Protein AF-A0ABD3MQ18-F1 (afdb_monomer)

Organism: NCBI:txid2934178

Sequence (525 aa):
MDSEDLNEHYRSPLLRDEVAPTASHAETKSWSLISSLMNSSLSEFSASSIFDAPSSGARRVGDVEEDPPRDARGRCERIPTMTFIAVFMVVFTVVLFLAAAFMPDTANRAANATAPAPTTPKFPSKPMPLRVYLLAGQSNMEGHASVKTIEYIGDDPETAPLLERIIGPNGKPRDASNVWIAYYTDRDDDRTANGEVFGKLATGYGYRSDPAKDNGMIGPEYAFGLALDRAVSNDIGQQNDRGEGGGGPVLIIKTAWGGKSLDYDFRSPSSGPLPRDKIDAESGGTVANVGHYYRLMIAYAKEVLSDPGRVCPAYDPSVGYEIAGFVWFQGWNDMVDYRYYAGKSGKERDYARYSDMLASFVRDVRTDLGAPDLPFVIGVMGVDGDHANENELLFREAEAAPASLPEFVGNVVAVRTASFWDDRLGAVDKKKAEVADLARRLDDRDPSGPNADGHMTVEDQRRYVADYKSKLISPDEEALLKRGASAPGYHYLGCAKIFAQIGEAFAEAMLQMERAASAQLRKEA

Radius of gyration: 32.34 Å; Cα contacts (8 Å, |Δi|>4): 774; chains: 1; bounding box: 98×96×66 Å

Secondary structure (DSSP, 8-state):
--TTTTTHHHH-TTSS------TTTTTHHHHHHHHHHHSSS------------------------------TT---------SSHHHHHHHHHHHHHHHTT---S-GGG-TTSPPPPPPPP-PPPPPPPEEEEEEEESHHHH--EEGGGGGGGGSSTTTHHHHHHHB-TTSSBPPPSSEEEEEE--SS--TTS--EEEEE--TT-S--SSTTS--SEE-HHHHHHHHHHHHHHHHS-S--TT----PPPEEEEEEE-TT--TTTTS--GGG-PPPGGGS-TTTT--TTTTTHHHHHHHHHHHHHTT-GGGT-TT--TTT-EEEEEEEEE--HHHHH-TTT-B-TTSSSB--HHHHHHHHHHHHHHHHHTT-TT--EEEEE--TTGGG--HHHHHHHHHHHGGGGSTTTBTTEEEEEGGGG--HHHHHHHHHHHHHHHHHHHHHTT-TTSTTTTS---HHHHHHHHHHHHHHHS-HHHHHHHHHH-SS-GGGGGG-HHHHHHHHHHHHHHHHHHHHHHHHHHHHH-

Solvent-accessible surface area (backbone atoms only — not comparable to full-atom values): 30352 Å² total; per-residue (Å²): 124,54,64,71,57,75,42,52,60,77,62,43,80,60,75,56,79,82,74,73,80,66,87,69,81,70,57,73,73,53,57,62,61,56,56,67,66,69,75,78,80,84,88,86,85,83,86,84,87,87,84,90,84,86,88,84,88,80,89,85,83,87,89,87,87,89,81,86,89,82,72,99,74,87,78,88,84,88,81,87,95,84,78,73,70,72,63,57,59,58,56,56,55,53,56,62,62,62,67,72,76,77,74,82,94,69,81,90,79,62,94,82,66,85,75,79,74,81,76,73,78,80,74,75,75,80,81,54,41,30,38,31,34,40,40,33,36,8,44,67,38,19,8,49,12,30,62,80,10,45,68,43,18,51,80,36,84,87,38,29,74,53,33,63,73,41,41,35,100,84,80,40,80,45,64,41,88,48,26,21,29,37,35,41,46,49,87,82,72,53,78,86,76,50,24,60,47,65,33,69,35,41,82,37,76,16,42,50,97,45,54,92,47,73,69,46,11,30,19,26,64,46,31,18,44,45,43,44,31,53,42,33,45,48,73,41,56,67,70,54,105,77,73,73,69,60,40,48,38,34,36,36,44,35,36,25,37,73,64,47,29,58,87,42,29,42,27,33,81,79,50,54,87,76,61,74,93,70,52,52,55,89,69,71,42,50,84,82,50,52,18,42,54,37,50,48,45,55,49,51,53,54,55,45,70,71,48,46,47,83,47,31,81,80,52,50,82,92,62,35,67,43,75,63,30,39,37,40,22,44,53,68,52,55,68,68,38,67,86,82,28,53,21,99,80,70,75,49,75,41,42,66,66,55,20,58,35,51,46,27,33,55,54,42,53,20,59,76,71,73,35,85,81,48,33,33,37,36,44,22,61,22,60,62,29,93,73,48,50,72,65,54,52,53,38,33,50,24,58,34,49,42,32,71,37,86,95,24,59,81,43,28,46,54,47,72,37,25,89,42,48,55,64,74,58,50,56,52,47,53,53,50,49,53,46,29,50,50,42,42,36,47,76,73,30,33,85,89,41,99,22,45,84,65,77,63,47,74,66,53,49,30,52,50,45,51,54,52,40,63,74,75,49,49,74,69,55,53,51,47,40,70,40,37,40,64,44,59,56,94,45,56,25,2,18,31,46,34,31,34,51,46,8,35,53,55,33,51,54,50,52,50,41,54,52,49,53,55,57,48,56,69,74,79,111

pLDDT: mean 78.49, std 25.06, range [24.89, 98.94]

Foldseek 3Di:
DFPVVVCLLVPFPLNDDPPPDDPPVPPVVPVVVVVVVVVPPPDDDDDDDDDDDDDDYDDDDDDDDDDDDDDPDDDDDDDDDDPPPVVVVVVVVVVVVVVVPDDDPDPPPPPPDDDPDDPDDPPDDDAAAAAEEEEEEELLRLFLAAQLQLVVLCVDPVSVVVSVLQQDPVRGGDWFDQEKEWAAEDAVPPVVLVLIDIETQTFQSHHDPRSVDRPRGDFLQNLLVSLVSVCLQCVVVPPDVPPDRGGHHYYYYYYYYHRDDLQFQQFFVVLDQDDPQLAPCVVVGDSVRGNVSVVVSLVSVVVCLVPVCVRRVSGDVVNYHDHLAYEYEYFDNVLPDLSPFQDPVSPDGHLLSVLVRVLVSLCRSCVSVVNRLHAYEQEQDQQPQPNDDPSSVNRSCSSQVSCVDPSNPLRYHYDDLNNQADVLLVVVLVVVSVLSVLSVCLVVLPCPHPCVVVPQDSVSSSVVSVVSSPVSADPVSVVVLVNAADDHRSSSRSGPSSRSVSSSSRNVSSVSSVVVVVVVVVVVD

Mean predicted aligned error: 14.04 Å

Structure (mmCIF, N/CA/C/O backbone):
data_AF-A0ABD3MQ18-F1
#
_entry.id   AF-A0ABD3MQ18-F1
#
loop_
_atom_site.group_PDB
_atom_site.id
_atom_site.type_symbol
_atom_site.label_atom_id
_atom_site.label_alt_id
_atom_site.label_comp_id
_atom_site.label_asym_id
_atom_site.label_entity_id
_atom_site.label_seq_id
_atom_site.pdbx_PDB_ins_code
_atom_site.Cartn_x
_atom_site.Cartn_y
_atom_site.Cartn_z
_atom_site.occupancy
_atom_site.B_iso_or_equiv
_atom_site.auth_seq_id
_atom_site.auth_comp_id
_atom_site.auth_asym_id
_atom_site.auth_atom_id
_atom_site.pdbx_PDB_model_num
ATOM 1 N N . MET A 1 1 ? 19.907 -9.479 -2.491 1.00 28.98 1 MET A N 1
ATOM 2 C CA . MET A 1 1 ? 19.159 -8.841 -3.586 1.00 28.98 1 MET A CA 1
ATOM 3 C C . MET A 1 1 ? 18.128 -7.903 -2.992 1.00 28.98 1 MET A C 1
ATOM 5 O O . MET A 1 1 ? 17.128 -8.363 -2.443 1.00 28.98 1 MET A O 1
ATOM 9 N N . ASP A 1 2 ? 18.414 -6.612 -3.041 1.00 27.73 2 ASP A N 1
ATOM 10 C CA . ASP A 1 2 ? 17.574 -5.549 -2.502 1.00 27.73 2 ASP A CA 1
ATOM 11 C C . ASP A 1 2 ? 16.466 -5.130 -3.480 1.00 27.73 2 ASP A C 1
ATOM 13 O O . ASP A 1 2 ? 16.501 -5.445 -4.673 1.00 27.73 2 ASP A O 1
ATOM 17 N N . SER A 1 3 ? 15.501 -4.334 -3.008 1.00 33.59 3 SER A N 1
ATOM 18 C CA . SER A 1 3 ? 14.531 -3.692 -3.922 1.00 33.59 3 SER A CA 1
ATOM 19 C C . SER A 1 3 ? 15.188 -2.710 -4.909 1.00 33.59 3 SER A C 1
ATOM 21 O O . SER A 1 3 ? 14.615 -2.396 -5.951 1.00 33.59 3 SER A O 1
ATOM 23 N N . GLU A 1 4 ? 16.420 -2.280 -4.621 1.00 33.28 4 GLU A N 1
ATOM 24 C CA . GLU A 1 4 ? 17.267 -1.513 -5.534 1.00 33.28 4 GLU A CA 1
ATOM 25 C C . GLU A 1 4 ? 17.905 -2.363 -6.647 1.00 33.28 4 GLU A C 1
ATOM 27 O O . GLU A 1 4 ? 18.185 -1.823 -7.716 1.00 33.28 4 GLU A O 1
ATOM 32 N N . ASP A 1 5 ? 18.091 -3.672 -6.456 1.00 31.92 5 ASP A N 1
ATOM 33 C CA . ASP A 1 5 ? 18.660 -4.560 -7.484 1.00 31.92 5 ASP A CA 1
ATOM 34 C C . ASP A 1 5 ? 17.605 -4.916 -8.539 1.00 31.92 5 ASP A C 1
ATOM 36 O O . ASP A 1 5 ? 17.885 -4.957 -9.733 1.00 31.92 5 ASP A O 1
ATOM 40 N N . LEU A 1 6 ? 16.336 -5.039 -8.135 1.00 35.88 6 LEU A N 1
ATOM 41 C CA . LEU A 1 6 ? 15.204 -5.137 -9.073 1.00 35.88 6 LEU A CA 1
ATOM 42 C C . LEU A 1 6 ? 15.064 -3.890 -9.972 1.00 35.88 6 LEU A C 1
ATOM 44 O O . LEU A 1 6 ? 14.398 -3.935 -11.005 1.00 35.88 6 LEU A O 1
ATOM 48 N N . ASN A 1 7 ? 15.727 -2.788 -9.613 1.00 41.28 7 ASN A N 1
ATOM 49 C CA . ASN A 1 7 ? 15.798 -1.561 -10.401 1.00 41.28 7 ASN A CA 1
ATOM 50 C C . ASN A 1 7 ? 16.859 -1.632 -11.526 1.00 41.28 7 ASN A C 1
ATOM 52 O O . ASN A 1 7 ? 16.910 -0.734 -12.366 1.00 41.28 7 ASN A O 1
ATOM 56 N N . GLU A 1 8 ? 17.701 -2.678 -11.595 1.00 37.66 8 GLU A N 1
ATOM 57 C CA . GLU A 1 8 ? 18.729 -2.837 -12.644 1.00 37.66 8 GLU A CA 1
ATOM 58 C C . GLU A 1 8 ? 18.163 -2.722 -14.062 1.00 37.66 8 GLU A C 1
ATOM 60 O O . GLU A 1 8 ? 18.763 -2.056 -14.906 1.00 37.66 8 GLU A O 1
ATOM 65 N N . HIS A 1 9 ? 16.973 -3.282 -14.310 1.00 39.78 9 HIS A N 1
ATOM 66 C CA . HIS A 1 9 ? 16.316 -3.220 -15.621 1.00 39.78 9 HIS A CA 1
ATOM 67 C C . HIS A 1 9 ? 16.140 -1.776 -16.124 1.00 39.78 9 HIS A C 1
ATOM 69 O O . HIS A 1 9 ? 16.269 -1.527 -17.317 1.00 39.78 9 HIS A O 1
ATOM 75 N N . TYR A 1 10 ? 15.917 -0.806 -15.229 1.00 42.09 10 TYR A N 1
ATOM 76 C CA . TYR A 1 10 ? 15.753 0.609 -15.578 1.00 42.09 10 TYR A CA 1
ATOM 77 C C . TYR A 1 10 ? 17.021 1.461 -15.358 1.00 42.09 10 TYR A C 1
ATOM 79 O O . TYR A 1 10 ? 17.008 2.661 -15.639 1.00 42.09 10 TYR A O 1
ATOM 87 N N . ARG A 1 11 ? 18.138 0.883 -14.888 1.00 52.19 11 ARG A N 1
ATOM 88 C CA . ARG A 1 11 ? 19.364 1.634 -14.536 1.00 52.19 11 ARG A CA 1
ATOM 89 C C . ARG A 1 11 ? 20.299 1.946 -15.714 1.00 52.19 11 ARG A C 1
ATOM 91 O O . ARG A 1 11 ? 21.139 2.844 -15.551 1.00 52.19 11 ARG A O 1
ATOM 98 N N . SER A 1 12 ? 20.147 1.276 -16.865 1.00 62.25 12 SER A N 1
ATOM 99 C CA . SER A 1 12 ? 21.027 1.424 -18.044 1.00 62.25 12 SER A CA 1
ATOM 100 C C . SER A 1 12 ? 21.243 2.901 -18.446 1.00 62.25 12 SER A C 1
ATOM 102 O O . SER A 1 12 ? 20.268 3.645 -18.601 1.00 62.25 12 SER A O 1
ATOM 104 N N . PRO A 1 13 ? 22.494 3.359 -18.668 1.00 68.75 13 PRO A N 1
ATOM 105 C CA . PRO A 1 13 ? 22.795 4.723 -19.122 1.00 68.75 13 PRO A CA 1
ATOM 106 C C . PRO A 1 13 ? 22.184 5.097 -20.483 1.00 68.75 13 PRO A C 1
ATOM 108 O O . PRO A 1 13 ? 22.102 6.282 -20.812 1.00 68.75 13 PRO A O 1
ATOM 111 N N . LEU A 1 14 ? 21.748 4.106 -21.268 1.00 76.81 14 LEU A N 1
ATOM 112 C CA . LEU A 1 14 ? 21.105 4.291 -22.571 1.00 76.81 14 LEU A CA 1
ATOM 113 C C . LEU A 1 14 ? 19.653 4.787 -22.467 1.00 76.81 14 LEU A C 1
ATOM 115 O O . LEU A 1 14 ? 19.155 5.394 -23.411 1.00 76.81 14 LEU A O 1
ATOM 119 N N . LEU A 1 15 ? 18.984 4.533 -21.337 1.00 71.06 15 LEU A N 1
ATOM 120 C CA . LEU A 1 15 ? 17.572 4.871 -21.096 1.00 71.06 15 LEU A CA 1
ATOM 121 C C . LEU A 1 15 ? 17.378 6.240 -20.428 1.00 71.06 15 LEU A C 1
ATOM 123 O O . LEU A 1 15 ? 16.245 6.666 -20.209 1.00 71.06 15 LEU A O 1
ATOM 127 N N . ARG A 1 16 ? 18.469 6.917 -20.057 1.00 66.56 16 ARG A N 1
ATOM 128 C CA . ARG A 1 16 ? 18.421 8.221 -19.391 1.00 66.56 16 ARG A CA 1
ATOM 129 C C . ARG A 1 16 ? 18.312 9.320 -20.439 1.00 66.56 16 ARG A C 1
ATOM 131 O O . ARG A 1 16 ? 19.227 9.473 -21.249 1.00 66.56 16 ARG A O 1
ATOM 138 N N . ASP A 1 17 ? 17.237 10.104 -20.371 1.00 49.12 17 ASP A N 1
ATOM 139 C CA . ASP A 1 17 ? 17.131 11.363 -21.108 1.00 49.12 17 ASP A CA 1
ATOM 140 C C . ASP A 1 17 ? 18.367 12.230 -20.833 1.00 49.12 17 ASP A C 1
ATOM 142 O O . ASP A 1 17 ? 18.793 12.383 -19.681 1.00 49.12 17 ASP A O 1
ATOM 146 N N . GLU A 1 18 ? 18.940 12.829 -21.878 1.00 35.47 18 GLU A N 1
ATOM 147 C CA . GLU A 1 18 ? 20.029 13.788 -21.708 1.00 35.47 18 GLU A CA 1
ATOM 148 C C . GLU A 1 18 ? 19.494 15.113 -21.164 1.00 35.47 18 GLU A C 1
ATOM 150 O O . GLU A 1 18 ? 19.266 16.084 -21.888 1.00 35.47 18 GLU A O 1
ATOM 155 N N . VAL A 1 19 ? 19.357 15.169 -19.839 1.00 30.50 19 VAL A N 1
ATOM 156 C CA . VAL A 1 19 ? 19.403 16.431 -19.104 1.00 30.50 19 VAL A CA 1
ATOM 157 C C . VAL A 1 19 ? 20.777 17.042 -19.369 1.00 30.50 19 VAL A C 1
ATOM 159 O O . VAL A 1 19 ? 21.765 16.683 -18.727 1.00 30.50 19 VAL A O 1
ATOM 162 N N . ALA A 1 20 ? 20.838 17.945 -20.352 1.00 25.64 20 ALA A N 1
ATOM 163 C CA . ALA A 1 20 ? 22.038 18.708 -20.668 1.00 25.64 20 ALA A CA 1
ATOM 164 C C . ALA A 1 20 ? 22.605 19.314 -19.369 1.00 25.64 20 ALA A C 1
ATOM 166 O O . ALA A 1 20 ? 21.832 19.875 -18.583 1.00 25.64 20 ALA A O 1
ATOM 167 N N . PRO A 1 21 ? 23.916 19.174 -19.099 1.00 27.17 21 PRO A N 1
ATOM 168 C CA . PRO A 1 21 ? 24.457 19.362 -17.759 1.00 27.17 21 PRO A CA 1
ATOM 169 C C . PRO A 1 21 ? 24.280 20.804 -17.282 1.00 27.17 21 PRO A C 1
ATOM 171 O O . PRO A 1 21 ? 25.014 21.711 -17.677 1.00 27.17 21 PRO A O 1
ATOM 174 N N . THR A 1 22 ? 23.319 21.009 -16.380 1.00 31.92 22 THR A N 1
ATOM 175 C CA . THR A 1 22 ? 23.234 22.235 -15.590 1.00 31.92 22 THR A CA 1
ATOM 176 C C . THR A 1 22 ? 24.505 22.345 -14.748 1.00 31.92 22 THR A C 1
ATOM 178 O O . THR A 1 22 ? 24.989 21.361 -14.185 1.00 31.92 22 THR A O 1
ATOM 181 N N . ALA A 1 23 ? 25.095 23.541 -14.699 1.00 31.09 23 ALA A N 1
ATOM 182 C CA . ALA A 1 23 ? 26.503 23.736 -14.338 1.00 31.09 23 ALA A CA 1
ATOM 183 C C . ALA A 1 23 ? 26.862 23.529 -12.843 1.00 31.09 23 ALA A C 1
ATOM 185 O O . ALA A 1 23 ? 27.884 24.024 -12.385 1.00 31.09 23 ALA A O 1
ATOM 186 N N . SER A 1 24 ? 26.055 22.790 -12.074 1.00 35.22 24 SER A N 1
ATOM 187 C CA . SER A 1 24 ? 26.278 22.493 -10.650 1.00 35.22 24 SER A CA 1
ATOM 188 C C . SER A 1 24 ? 27.136 21.246 -10.389 1.00 35.22 24 SER A C 1
ATOM 190 O O . SER A 1 24 ? 27.764 21.136 -9.340 1.00 35.22 24 SER A O 1
ATOM 192 N N . HIS A 1 25 ? 27.194 20.296 -11.329 1.00 30.36 25 HIS A N 1
ATOM 193 C CA . HIS A 1 25 ? 27.854 18.995 -11.117 1.00 30.36 25 HIS A CA 1
ATOM 194 C C . HIS A 1 25 ? 29.379 18.990 -11.345 1.00 30.36 25 HIS A C 1
ATOM 196 O O . HIS A 1 25 ? 30.022 17.952 -11.183 1.00 30.36 25 HIS A O 1
ATOM 202 N N . ALA A 1 26 ? 29.975 20.132 -11.701 1.00 29.5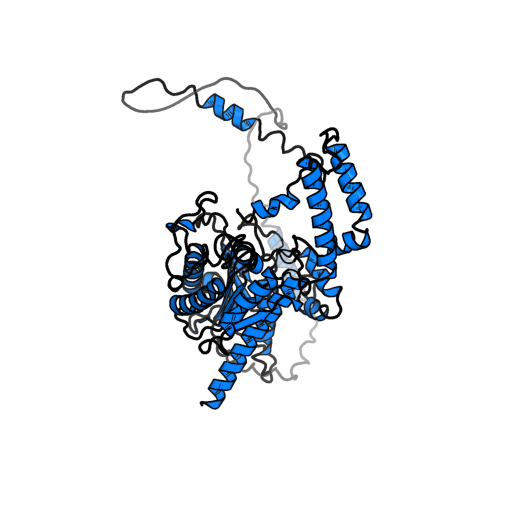9 26 ALA A N 1
ATOM 203 C CA . ALA A 1 26 ? 31.420 20.255 -11.904 1.00 29.59 26 ALA A CA 1
ATOM 204 C C . ALA A 1 26 ? 32.200 20.556 -10.606 1.00 29.59 26 ALA A C 1
ATOM 206 O O . ALA A 1 26 ? 33.346 20.130 -10.466 1.00 29.59 26 ALA A O 1
ATOM 207 N N . GLU A 1 27 ? 31.603 21.270 -9.647 1.00 32.59 27 GLU A N 1
ATOM 208 C CA . GLU A 1 27 ? 32.357 21.883 -8.540 1.00 32.59 27 GLU A CA 1
ATOM 209 C C . GLU A 1 27 ? 32.547 20.965 -7.321 1.00 32.59 27 GLU A C 1
ATOM 211 O O . GLU A 1 27 ? 33.563 21.048 -6.625 1.00 32.59 27 GLU A O 1
ATOM 216 N N . THR A 1 28 ? 31.630 20.024 -7.078 1.00 32.78 28 THR A N 1
ATOM 217 C CA . THR A 1 28 ? 31.670 19.131 -5.901 1.00 32.78 28 THR A CA 1
ATOM 218 C C . THR A 1 28 ? 32.839 18.140 -5.902 1.00 32.78 28 THR A C 1
ATOM 220 O O . THR A 1 28 ? 33.205 17.638 -4.841 1.00 32.78 28 THR A O 1
ATOM 223 N N . LYS A 1 29 ? 33.492 17.899 -7.049 1.00 31.59 29 LYS A N 1
ATOM 224 C CA . LYS A 1 29 ? 34.725 17.088 -7.134 1.00 31.59 29 LYS A CA 1
ATOM 225 C C . LYS A 1 29 ? 36.020 17.867 -6.858 1.00 31.59 29 LYS A C 1
ATOM 227 O O . LYS A 1 29 ? 37.064 17.239 -6.713 1.00 31.59 29 LYS A O 1
ATOM 232 N N . SER A 1 30 ? 35.969 19.197 -6.755 1.00 34.91 30 SER A N 1
ATOM 233 C CA . SER A 1 30 ? 37.140 20.023 -6.412 1.00 34.91 30 SER A CA 1
ATOM 234 C C . SER A 1 30 ? 37.422 20.015 -4.901 1.00 34.91 30 SER A C 1
ATOM 236 O O . SER A 1 30 ? 38.553 19.821 -4.451 1.00 34.91 30 SER A O 1
ATOM 238 N N . TRP A 1 31 ? 36.369 20.160 -4.092 1.00 30.05 31 TRP A N 1
ATOM 239 C CA . TRP A 1 31 ? 36.490 20.430 -2.656 1.00 30.05 31 TRP A CA 1
ATOM 240 C C . TRP A 1 31 ? 36.984 19.251 -1.803 1.00 30.05 31 TRP A C 1
ATOM 242 O O . TRP A 1 31 ? 37.674 19.474 -0.806 1.00 30.05 31 TRP A O 1
ATOM 252 N N . SER A 1 32 ? 36.711 18.003 -2.197 1.00 33.84 32 SER A N 1
ATOM 253 C CA . SER A 1 32 ? 37.198 16.815 -1.473 1.00 33.84 32 SER A CA 1
ATOM 254 C C . SER A 1 32 ? 38.722 16.649 -1.560 1.00 33.84 32 SER A C 1
ATOM 256 O O . SER A 1 32 ? 39.364 16.298 -0.569 1.00 33.84 32 SER A O 1
ATOM 258 N N . LEU A 1 33 ? 39.320 16.977 -2.710 1.00 33.19 33 LEU A N 1
ATOM 259 C CA . LEU A 1 33 ? 40.772 16.953 -2.925 1.00 33.19 33 LEU A CA 1
ATOM 260 C C . LEU A 1 33 ? 41.501 18.053 -2.138 1.00 33.19 33 LEU A C 1
ATOM 262 O O . LEU A 1 33 ? 42.575 17.803 -1.594 1.00 33.19 33 LEU A O 1
ATOM 266 N N . ILE A 1 34 ? 40.905 19.244 -2.022 1.00 33.44 34 ILE A N 1
ATOM 267 C CA . ILE A 1 34 ? 41.479 20.360 -1.251 1.00 33.44 34 ILE A CA 1
ATOM 268 C C . ILE A 1 34 ? 41.439 20.060 0.256 1.00 33.44 34 ILE A C 1
ATOM 270 O O . ILE A 1 34 ? 42.442 20.245 0.947 1.00 33.44 34 ILE A O 1
ATOM 274 N N . SER A 1 35 ? 40.320 19.533 0.766 1.00 34.09 35 SER A N 1
ATOM 275 C CA . SER A 1 35 ? 40.186 19.176 2.187 1.00 34.09 35 SER A CA 1
ATOM 276 C C . SER A 1 35 ? 41.194 18.096 2.616 1.00 34.09 35 SER A C 1
ATOM 278 O O . SER A 1 35 ? 41.820 18.217 3.672 1.00 34.09 35 SER A O 1
ATOM 280 N N . SER A 1 36 ? 41.447 17.099 1.759 1.00 35.31 36 SER A N 1
ATOM 281 C CA . SER A 1 36 ? 42.430 16.038 2.027 1.00 35.31 36 SER A CA 1
ATOM 282 C C . SER A 1 36 ? 43.890 16.516 2.070 1.00 35.31 36 SER A C 1
ATOM 284 O O . SER A 1 36 ? 44.730 15.789 2.598 1.00 35.31 36 SER A O 1
ATOM 286 N N . LEU A 1 37 ? 44.213 17.694 1.523 1.00 33.31 37 LEU A N 1
ATOM 287 C CA . LEU A 1 37 ? 45.580 18.238 1.484 1.00 33.31 37 LEU A CA 1
ATOM 288 C C . LEU A 1 37 ? 45.892 19.223 2.620 1.00 33.31 37 LEU A C 1
ATOM 290 O O . LEU A 1 37 ? 47.062 19.483 2.888 1.00 33.31 37 LEU A O 1
ATOM 294 N N . MET A 1 38 ? 44.880 19.759 3.310 1.00 32.91 38 MET A N 1
ATOM 295 C CA . MET A 1 38 ? 45.086 20.673 4.447 1.00 32.91 38 MET A CA 1
ATOM 296 C C . MET A 1 38 ? 45.182 19.965 5.806 1.00 32.91 38 MET A C 1
ATOM 298 O O . MET A 1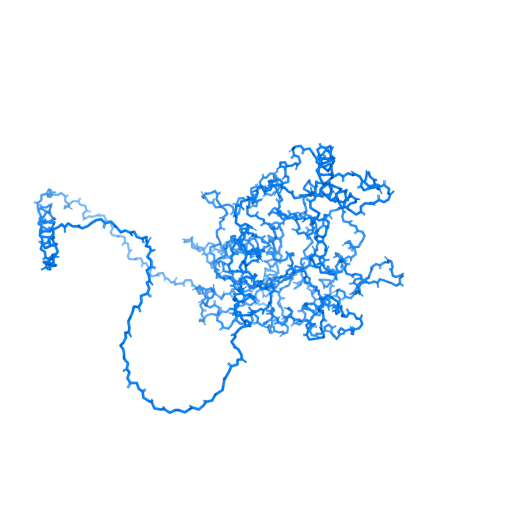 38 ? 45.669 20.556 6.766 1.00 32.91 38 MET A O 1
ATOM 302 N N . ASN A 1 39 ? 44.764 18.699 5.902 1.00 35.16 39 ASN A N 1
ATOM 303 C CA . ASN A 1 39 ? 44.714 17.960 7.171 1.00 35.16 39 ASN A CA 1
ATOM 304 C C . ASN A 1 39 ? 45.994 17.158 7.500 1.00 35.16 39 ASN A C 1
ATOM 306 O O . ASN A 1 39 ? 46.027 16.433 8.491 1.00 35.16 39 ASN A O 1
ATOM 310 N N . SER A 1 40 ? 47.051 17.268 6.686 1.00 32.62 40 SER A N 1
ATOM 311 C CA . SER A 1 40 ? 48.267 16.439 6.778 1.00 32.62 40 SER A CA 1
ATOM 312 C C . SER A 1 40 ? 49.543 17.205 7.167 1.00 32.62 40 SER A C 1
ATOM 314 O O . SER A 1 40 ? 50.640 16.764 6.829 1.00 32.62 40 SER A O 1
ATOM 316 N N . SER A 1 41 ? 49.433 18.359 7.841 1.00 32.53 41 SER A N 1
ATOM 317 C CA . SER A 1 41 ? 50.600 19.186 8.219 1.00 32.53 41 SER A CA 1
ATOM 318 C C . SER A 1 41 ? 50.585 19.749 9.650 1.00 32.53 41 SER A C 1
ATOM 320 O O . SER A 1 41 ? 51.310 20.703 9.928 1.00 32.53 41 SER A O 1
ATOM 322 N N . LEU A 1 42 ? 49.768 19.204 10.562 1.00 29.94 42 LEU A N 1
ATOM 323 C CA . LEU A 1 42 ? 49.678 19.652 11.963 1.00 29.94 42 LEU A CA 1
ATOM 324 C C . LEU A 1 42 ? 49.590 18.471 12.946 1.00 29.94 42 LEU A C 1
ATOM 326 O O . LEU A 1 42 ? 48.579 18.265 13.613 1.00 29.94 42 LEU A O 1
ATOM 330 N N . SER A 1 43 ? 50.672 17.697 13.055 1.00 30.45 43 SER A N 1
ATOM 331 C CA . SER A 1 43 ? 50.794 16.611 14.042 1.00 30.45 43 SER A CA 1
ATOM 332 C C . SER A 1 43 ? 52.194 16.501 14.664 1.00 30.45 43 SER A C 1
ATOM 334 O O . SER A 1 43 ? 52.656 15.400 14.950 1.00 30.45 43 SER A O 1
ATOM 336 N N . GLU A 1 44 ? 52.880 17.629 14.876 1.00 29.66 44 GLU A N 1
ATOM 337 C CA . GLU A 1 44 ? 54.195 17.663 15.532 1.00 29.66 44 GLU A CA 1
ATOM 338 C C . GLU A 1 44 ? 54.417 18.988 16.291 1.00 29.66 44 GLU A C 1
ATOM 340 O O . GLU A 1 44 ? 54.712 20.011 15.684 1.00 29.66 44 GLU A O 1
ATOM 345 N N . PHE A 1 45 ? 54.196 18.980 17.613 1.00 25.88 45 PHE A N 1
ATOM 346 C CA . PHE A 1 45 ? 55.087 19.472 18.690 1.00 25.88 45 PHE A CA 1
ATOM 347 C C . PHE A 1 45 ? 54.357 19.444 20.048 1.00 25.88 45 PHE A C 1
ATOM 349 O O . PHE A 1 45 ? 53.127 19.404 20.094 1.00 25.88 45 PHE A O 1
ATOM 356 N N . SER A 1 46 ? 55.093 19.400 21.167 1.00 27.05 46 SER A N 1
ATOM 357 C CA . SER A 1 46 ? 54.528 19.042 22.478 1.00 27.05 46 SER A CA 1
ATOM 358 C C . SER A 1 46 ? 54.709 20.077 23.600 1.00 27.05 46 SER A C 1
ATOM 360 O O . SER A 1 46 ? 55.761 20.684 23.759 1.00 27.05 46 SER A O 1
ATOM 362 N N . ALA A 1 47 ? 53.677 20.114 24.453 1.00 26.38 47 ALA A N 1
ATOM 363 C CA . ALA A 1 47 ? 53.718 20.323 25.904 1.00 26.38 47 ALA A CA 1
ATOM 364 C C . ALA A 1 47 ? 54.052 21.705 26.528 1.00 26.38 47 ALA A C 1
ATOM 366 O O . ALA A 1 47 ? 54.835 22.511 26.047 1.00 26.38 47 ALA A O 1
ATOM 367 N N . SER A 1 48 ? 53.518 21.843 27.752 1.00 26.78 48 SER A N 1
ATOM 368 C CA . SER A 1 48 ? 53.937 22.712 28.871 1.00 26.78 48 SER A CA 1
ATOM 369 C C . SER A 1 48 ? 53.472 24.189 28.952 1.00 26.78 48 SER A C 1
ATOM 371 O O . SER A 1 48 ? 54.081 25.112 28.434 1.00 26.78 48 SER A O 1
ATOM 373 N N . SER A 1 49 ? 52.456 24.373 29.811 1.00 26.81 49 SER A N 1
ATOM 374 C CA . SER A 1 49 ? 52.442 25.278 30.984 1.00 26.81 49 SER A CA 1
ATOM 375 C C . SER A 1 49 ? 52.372 26.822 30.870 1.00 26.81 49 SER A C 1
ATOM 377 O O . SER A 1 49 ? 53.360 27.474 30.562 1.00 26.81 49 SER A O 1
ATOM 379 N N . ILE A 1 50 ? 51.287 27.343 31.480 1.00 26.66 50 ILE A N 1
ATOM 380 C CA . ILE A 1 50 ? 51.238 28.437 32.488 1.00 26.66 50 ILE A CA 1
ATOM 381 C C . ILE A 1 50 ? 51.000 29.913 32.047 1.00 26.66 50 ILE A C 1
ATOM 383 O O . ILE A 1 50 ? 51.730 30.479 31.248 1.00 26.66 50 ILE A O 1
ATOM 387 N N . PHE A 1 51 ? 50.014 30.509 32.747 1.00 27.55 51 PHE A N 1
ATOM 388 C CA . PHE A 1 51 ? 49.635 31.922 32.989 1.00 27.55 51 PHE A CA 1
ATOM 389 C C . PHE A 1 51 ? 49.166 32.882 31.867 1.00 27.55 51 PHE A C 1
ATOM 391 O O . PHE A 1 51 ? 49.877 33.174 30.918 1.00 27.55 51 PHE A O 1
ATOM 398 N N . ASP A 1 52 ? 47.988 33.464 32.155 1.00 26.28 52 ASP A N 1
ATOM 399 C CA . ASP A 1 52 ? 47.465 34.819 31.894 1.00 26.28 52 ASP A CA 1
ATOM 400 C C . ASP A 1 52 ? 47.422 35.457 30.488 1.00 26.28 52 ASP A C 1
ATOM 402 O O . ASP A 1 52 ? 48.149 35.159 29.548 1.00 26.28 52 ASP A O 1
ATOM 406 N N . ALA A 1 53 ? 46.476 36.392 30.375 1.00 25.08 53 ALA A N 1
ATOM 407 C CA . ALA A 1 53 ? 46.145 37.209 29.207 1.00 25.08 53 ALA A CA 1
ATOM 408 C C . ALA A 1 53 ? 46.329 38.713 29.565 1.00 25.08 53 ALA A C 1
ATOM 410 O O . ALA A 1 53 ? 46.697 38.999 30.707 1.00 25.08 53 ALA A O 1
ATOM 411 N N . PRO A 1 54 ? 46.002 39.709 28.705 1.00 46.03 54 PRO A N 1
ATOM 412 C CA . PRO A 1 54 ? 45.591 39.647 27.295 1.00 46.03 54 PRO A CA 1
ATOM 413 C C . PRO A 1 54 ? 46.315 40.670 26.364 1.00 46.03 54 PRO A C 1
ATOM 415 O O . PRO A 1 54 ? 47.128 41.479 26.797 1.00 46.03 54 PRO A O 1
ATOM 418 N N . SER A 1 55 ? 45.851 40.738 25.102 1.00 25.91 55 SER A N 1
ATOM 419 C CA . SER A 1 55 ? 45.630 41.969 24.293 1.00 25.91 55 SER A CA 1
ATOM 420 C C . SER A 1 55 ? 46.593 42.406 23.157 1.00 25.91 55 SER A C 1
ATOM 422 O O . SER A 1 55 ? 47.804 42.505 23.298 1.00 25.91 55 SER A O 1
ATOM 424 N N . SER A 1 56 ? 45.947 42.862 22.067 1.00 26.70 56 SER A N 1
ATOM 425 C CA . SER A 1 56 ? 46.343 43.938 21.123 1.00 26.70 56 SER A CA 1
ATOM 426 C C . SER A 1 56 ? 47.357 43.713 19.969 1.00 26.70 56 SER A C 1
ATOM 428 O O . SER A 1 56 ? 48.532 44.032 20.075 1.00 26.70 56 SER A O 1
ATOM 430 N N . GLY A 1 57 ? 46.812 43.419 18.773 1.00 24.89 57 GLY A N 1
ATOM 431 C CA . GLY A 1 57 ? 47.228 44.007 17.476 1.00 24.89 57 GLY A CA 1
ATOM 432 C C . GLY A 1 57 ? 48.510 43.500 16.773 1.00 24.89 57 GLY A C 1
ATOM 433 O O . GLY A 1 57 ? 49.327 42.819 17.370 1.00 24.89 57 GLY A O 1
ATOM 434 N N . ALA A 1 58 ? 48.768 43.824 15.490 1.00 27.20 58 ALA A N 1
ATOM 435 C CA . ALA A 1 58 ? 47.883 44.344 14.425 1.00 27.20 58 ALA A CA 1
ATOM 436 C C . ALA A 1 58 ? 48.560 44.342 13.021 1.00 27.20 58 ALA A C 1
ATOM 438 O O . ALA A 1 58 ? 49.706 44.772 12.916 1.00 27.20 58 ALA A O 1
ATOM 439 N N . ARG A 1 59 ? 47.777 44.087 11.945 1.00 26.16 59 ARG A N 1
ATOM 440 C CA . ARG A 1 59 ? 48.100 44.299 10.495 1.00 26.16 59 ARG A CA 1
ATOM 441 C C . ARG A 1 59 ? 49.233 43.409 9.927 1.00 26.16 59 ARG A C 1
ATOM 443 O O . ARG A 1 59 ? 50.012 42.865 10.691 1.00 26.16 59 ARG A O 1
ATOM 450 N N . ARG A 1 60 ? 49.389 43.187 8.609 1.00 28.44 60 ARG A N 1
ATOM 451 C CA . ARG A 1 60 ? 48.750 43.635 7.328 1.00 28.44 60 ARG A CA 1
ATOM 452 C C . ARG A 1 60 ? 48.861 42.431 6.342 1.00 28.44 60 ARG A C 1
ATOM 454 O O . ARG A 1 60 ? 49.667 41.556 6.634 1.00 28.44 60 ARG A O 1
ATOM 461 N N . VAL A 1 61 ? 48.200 42.271 5.189 1.00 29.56 61 VAL A N 1
ATOM 462 C CA . VAL A 1 61 ? 47.346 43.075 4.262 1.00 29.56 61 VAL A CA 1
ATOM 463 C C . VAL A 1 61 ? 45.999 42.280 4.104 1.00 29.56 61 VAL A C 1
ATOM 465 O O . VAL A 1 61 ? 45.839 41.310 4.840 1.00 29.56 61 VAL A O 1
ATOM 468 N N . GLY A 1 62 ? 44.930 42.576 3.348 1.00 28.55 62 GLY A N 1
ATOM 469 C CA . GLY A 1 62 ? 44.650 43.485 2.220 1.00 28.55 62 GLY A CA 1
ATOM 470 C C . GLY A 1 62 ? 44.965 42.839 0.852 1.00 28.55 62 GLY A C 1
ATOM 471 O O . GLY A 1 62 ? 45.834 41.973 0.807 1.00 28.55 62 GLY A O 1
ATOM 472 N N . ASP A 1 63 ? 44.346 43.169 -0.290 1.00 29.62 63 ASP A N 1
ATOM 473 C CA . ASP A 1 63 ? 43.295 44.145 -0.687 1.00 29.62 63 ASP A CA 1
ATOM 474 C C . ASP A 1 63 ? 42.763 43.688 -2.095 1.00 29.62 63 ASP A C 1
ATOM 476 O O . ASP A 1 63 ? 43.520 43.007 -2.785 1.00 29.62 63 ASP A O 1
ATOM 480 N N . VAL A 1 64 ? 41.566 43.974 -2.653 1.00 31.77 64 VAL A N 1
ATOM 481 C CA . VAL A 1 64 ? 40.344 44.726 -2.257 1.00 31.77 64 VAL A CA 1
ATOM 482 C C . VAL A 1 64 ? 39.151 44.347 -3.189 1.00 31.77 64 VAL A C 1
ATOM 484 O O . VAL A 1 64 ? 39.391 44.069 -4.359 1.00 31.77 64 VAL A O 1
ATOM 487 N N . GLU A 1 65 ? 37.894 44.419 -2.716 1.00 30.62 65 GLU A N 1
ATOM 488 C CA . GLU A 1 65 ? 36.641 44.574 -3.516 1.00 30.62 65 GLU A CA 1
ATOM 489 C C . GLU A 1 65 ? 35.575 45.181 -2.562 1.00 30.62 65 GLU A C 1
ATOM 491 O O . GLU A 1 65 ? 35.216 44.545 -1.575 1.00 30.62 65 GLU A O 1
ATOM 496 N N . GLU A 1 66 ? 35.328 46.497 -2.515 1.00 35.47 66 GLU A N 1
ATOM 497 C CA . GLU A 1 66 ? 34.534 47.418 -3.370 1.00 35.47 66 GLU A CA 1
ATOM 498 C C . GLU A 1 66 ? 33.316 47.954 -2.569 1.00 35.47 66 GLU A C 1
ATOM 500 O O . GLU A 1 66 ? 32.706 47.228 -1.788 1.00 35.47 66 GLU A O 1
ATOM 505 N N . ASP A 1 67 ? 33.019 49.260 -2.674 1.00 32.25 67 ASP A N 1
ATOM 506 C CA . ASP A 1 67 ? 32.159 50.009 -1.727 1.00 32.25 67 ASP A CA 1
ATOM 507 C C . ASP A 1 67 ? 31.473 51.218 -2.421 1.00 32.25 67 ASP A C 1
ATOM 509 O O . ASP A 1 67 ? 32.157 51.990 -3.103 1.00 32.25 67 ASP A O 1
ATOM 513 N N . PRO A 1 68 ? 30.142 51.426 -2.293 1.00 35.62 68 PRO A N 1
ATOM 514 C CA . PRO A 1 68 ? 29.440 52.561 -2.904 1.00 35.62 68 PRO A CA 1
ATOM 515 C C . PRO A 1 68 ? 29.628 53.894 -2.134 1.00 35.62 68 PRO A C 1
ATOM 517 O O . PRO A 1 68 ? 29.895 53.913 -0.932 1.00 35.62 68 PRO A O 1
ATOM 520 N N . PRO A 1 69 ? 29.488 55.055 -2.806 1.00 41.56 69 PRO A N 1
ATOM 521 C CA . PRO A 1 69 ? 30.238 56.261 -2.443 1.00 41.56 69 PRO A CA 1
ATOM 522 C C . PRO A 1 69 ? 29.711 57.063 -1.240 1.00 41.56 69 PRO A C 1
ATOM 524 O O . PRO A 1 69 ? 28.510 57.150 -0.978 1.00 41.56 69 PRO A O 1
ATOM 527 N N . ARG A 1 70 ? 30.637 57.776 -0.581 1.00 38.25 70 ARG A N 1
ATOM 528 C CA . ARG A 1 70 ? 30.380 58.835 0.416 1.00 38.25 70 ARG A CA 1
ATOM 529 C C . ARG A 1 70 ? 31.165 60.103 0.074 1.00 38.25 70 ARG A C 1
ATOM 531 O O . ARG A 1 70 ? 32.173 60.039 -0.624 1.00 38.25 70 ARG A O 1
ATOM 538 N N . ASP A 1 71 ? 30.692 61.260 0.536 1.00 52.47 71 ASP A N 1
ATOM 539 C CA . ASP A 1 71 ? 31.153 62.561 0.045 1.00 52.47 71 ASP A CA 1
ATOM 540 C C . ASP A 1 71 ? 32.310 63.199 0.843 1.00 52.47 71 ASP A C 1
ATOM 542 O O . ASP A 1 71 ? 32.659 62.833 1.972 1.00 52.47 71 ASP A O 1
ATOM 546 N N . ALA A 1 72 ? 32.939 64.194 0.216 1.00 42.53 72 ALA A N 1
ATOM 547 C CA . ALA A 1 72 ? 34.154 64.834 0.700 1.00 42.53 72 ALA A CA 1
ATOM 548 C C . ALA A 1 72 ? 33.890 65.869 1.814 1.00 42.53 72 ALA A C 1
ATOM 550 O O . ALA A 1 72 ? 34.051 67.080 1.606 1.00 42.53 72 ALA A O 1
ATOM 551 N N . ARG A 1 73 ? 33.524 65.401 3.021 1.00 46.97 73 ARG A N 1
ATOM 552 C CA . ARG A 1 73 ? 33.783 66.146 4.280 1.00 46.97 73 ARG A CA 1
ATOM 553 C C . ARG A 1 73 ? 33.765 65.380 5.607 1.00 46.97 73 ARG A C 1
ATOM 555 O O . ARG A 1 73 ? 34.019 66.009 6.632 1.00 46.97 73 ARG A O 1
ATOM 562 N N . GLY A 1 74 ? 33.538 64.064 5.611 1.00 47.03 74 GLY A N 1
ATOM 563 C CA . GLY A 1 74 ? 33.957 63.183 6.714 1.00 47.03 74 GLY A CA 1
ATOM 564 C C . GLY A 1 74 ? 33.468 63.562 8.121 1.00 47.03 74 GLY A C 1
ATOM 565 O O . GLY A 1 74 ? 34.264 63.568 9.059 1.00 47.03 74 GLY A O 1
ATOM 566 N N . ARG A 1 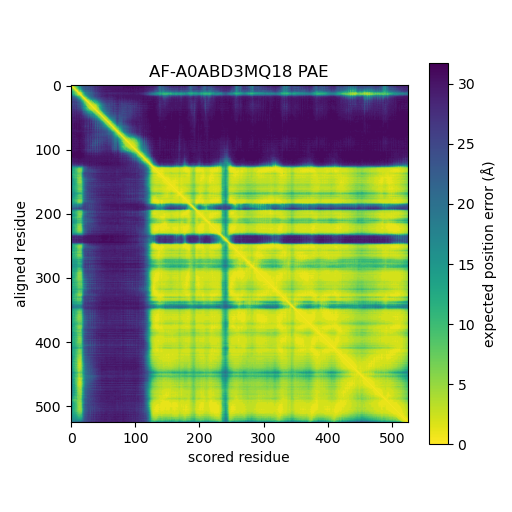75 ? 32.176 63.876 8.290 1.00 35.56 75 ARG A N 1
ATOM 567 C CA . ARG A 1 75 ? 31.551 64.071 9.612 1.00 35.56 75 ARG A CA 1
ATOM 568 C C . ARG A 1 75 ? 30.370 63.130 9.824 1.00 35.56 75 ARG A C 1
ATOM 570 O O . ARG A 1 75 ? 29.683 62.759 8.880 1.00 35.56 75 ARG A O 1
ATOM 577 N N . CYS A 1 76 ? 30.154 62.756 11.082 1.00 30.47 76 CYS A N 1
ATOM 578 C CA . CYS A 1 76 ? 29.042 61.927 11.530 1.00 30.47 76 CYS A CA 1
ATOM 579 C C . CYS A 1 76 ? 28.082 62.796 12.349 1.00 30.47 76 CYS A C 1
ATOM 581 O O . CYS A 1 76 ? 28.505 63.403 13.333 1.00 30.47 76 CYS A O 1
ATOM 583 N N . GLU A 1 77 ? 26.808 62.852 11.960 1.00 31.08 77 GLU A N 1
ATOM 584 C CA . GLU A 1 77 ? 25.767 63.600 12.671 1.00 31.08 77 GLU A CA 1
ATOM 585 C C . GLU A 1 77 ? 24.580 62.679 12.995 1.00 31.08 77 GLU A C 1
ATOM 587 O O . GLU A 1 77 ? 24.136 61.886 12.166 1.00 31.08 77 GLU A O 1
ATOM 592 N N . ARG A 1 78 ? 24.074 62.773 14.232 1.00 40.56 78 ARG A N 1
ATOM 593 C CA . ARG A 1 78 ? 22.852 62.103 14.704 1.00 40.56 78 ARG A CA 1
ATOM 594 C C . ARG A 1 78 ? 21.749 63.148 14.861 1.00 40.56 78 ARG A C 1
ATOM 596 O O . ARG A 1 78 ? 21.907 64.044 15.686 1.00 40.56 78 ARG A O 1
ATOM 603 N N . ILE A 1 79 ? 20.619 62.989 14.174 1.00 36.25 79 ILE A N 1
ATOM 604 C CA . ILE A 1 79 ? 19.382 63.758 14.415 1.00 36.25 79 ILE A CA 1
ATOM 605 C C . ILE A 1 79 ? 18.184 62.778 14.365 1.00 36.25 79 ILE A C 1
ATOM 607 O O . ILE A 1 79 ? 18.185 61.898 13.504 1.00 36.25 79 ILE A O 1
ATOM 611 N N . PRO A 1 80 ? 17.202 62.848 15.292 1.00 41.41 80 PRO A N 1
ATOM 612 C CA . PRO A 1 80 ? 16.182 61.806 15.454 1.00 41.41 80 PRO A CA 1
ATOM 613 C C . PRO A 1 80 ? 14.891 62.042 14.649 1.00 41.41 80 PRO A C 1
ATOM 615 O O . PRO A 1 80 ? 14.375 63.155 14.566 1.00 41.41 80 PRO A O 1
ATOM 618 N N . THR A 1 81 ? 14.293 60.961 14.148 1.00 35.38 81 THR A N 1
ATOM 619 C CA . THR A 1 81 ? 13.000 60.946 13.440 1.00 35.38 81 THR A CA 1
ATOM 620 C C . THR A 1 81 ? 11.834 60.589 14.372 1.00 35.38 81 THR A C 1
ATOM 622 O O . THR A 1 81 ? 11.352 59.461 14.379 1.00 35.38 81 THR A O 1
ATOM 625 N N . MET A 1 82 ? 11.335 61.558 15.153 1.00 40.72 82 MET A N 1
ATOM 626 C CA . MET A 1 82 ? 10.215 61.336 16.094 1.00 40.72 82 MET A CA 1
ATOM 627 C C . MET A 1 82 ? 9.077 62.373 15.982 1.00 40.72 82 MET A C 1
ATOM 629 O O . MET A 1 82 ? 8.437 62.715 16.972 1.00 40.72 82 MET A O 1
ATOM 633 N N . THR A 1 83 ? 8.809 62.903 14.780 1.00 47.00 83 THR A N 1
ATOM 634 C CA . THR A 1 83 ? 7.858 64.032 14.607 1.00 47.00 83 THR A CA 1
ATOM 635 C C . THR A 1 83 ? 6.822 63.857 13.485 1.00 47.00 83 THR A C 1
ATOM 637 O O . THR A 1 83 ? 6.014 64.751 13.269 1.00 47.00 83 THR A O 1
ATOM 640 N N . PHE A 1 84 ? 6.780 62.707 12.796 1.00 41.62 84 PHE A N 1
ATOM 641 C CA . PHE A 1 84 ? 5.840 62.477 11.679 1.00 41.62 84 PHE A CA 1
ATOM 642 C C . PHE A 1 84 ? 4.606 61.615 12.004 1.00 41.62 84 PHE A C 1
ATOM 644 O O . PHE A 1 84 ? 3.607 61.701 11.296 1.00 41.62 84 PHE A O 1
ATOM 651 N N . ILE A 1 85 ? 4.623 60.824 13.083 1.00 44.41 85 ILE A N 1
ATOM 652 C CA . ILE A 1 85 ? 3.513 59.905 13.417 1.00 44.41 85 ILE A CA 1
ATOM 653 C C . ILE A 1 85 ? 2.352 60.633 14.126 1.00 44.41 85 ILE A C 1
ATOM 655 O O . ILE A 1 85 ? 1.186 60.333 13.880 1.00 44.41 85 ILE A O 1
ATOM 659 N N . ALA A 1 86 ? 2.650 61.638 14.959 1.00 43.41 86 ALA A N 1
ATOM 660 C CA . ALA A 1 86 ? 1.649 62.325 15.782 1.00 43.41 86 ALA A CA 1
ATOM 661 C C . ALA A 1 86 ? 0.610 63.135 14.976 1.00 43.41 86 ALA A C 1
ATOM 663 O O . ALA A 1 86 ? -0.528 63.279 15.414 1.00 43.41 86 ALA A O 1
ATOM 664 N N . VAL A 1 87 ? 0.975 63.649 13.796 1.00 48.78 87 VAL A N 1
ATOM 665 C CA . VAL A 1 87 ? 0.088 64.506 12.986 1.00 48.78 87 VAL A CA 1
ATOM 666 C C . VAL A 1 87 ? -1.014 63.691 12.293 1.00 48.78 87 VAL A C 1
ATOM 668 O O . VAL A 1 87 ? -2.147 64.155 12.182 1.00 48.78 87 VAL A O 1
ATOM 671 N N . PHE A 1 88 ? -0.719 62.457 11.869 1.00 44.59 88 PHE A N 1
ATOM 672 C CA . PHE A 1 88 ? -1.651 61.652 11.071 1.00 44.59 88 PHE A CA 1
ATOM 673 C C . PHE A 1 88 ? -2.851 61.129 11.881 1.00 44.59 88 PHE A C 1
ATOM 675 O O . PHE A 1 88 ? -3.981 61.143 11.390 1.00 44.59 88 PHE A O 1
ATOM 682 N N . MET A 1 89 ? -2.641 60.721 13.140 1.00 47.62 89 MET A N 1
ATOM 683 C CA . MET A 1 89 ? -3.724 60.192 13.988 1.00 47.62 89 MET A CA 1
ATOM 684 C C . MET A 1 89 ? -4.751 61.255 14.407 1.00 47.62 89 MET A C 1
ATOM 686 O O . MET A 1 89 ? -5.940 60.946 14.521 1.00 47.62 89 MET A O 1
ATOM 690 N N . VAL A 1 90 ? -4.332 62.512 14.592 1.00 51.34 90 VAL A N 1
ATOM 691 C CA . VAL A 1 90 ? -5.251 63.602 14.970 1.00 51.34 90 VAL A CA 1
ATOM 692 C C . VAL A 1 90 ? -6.220 63.921 13.827 1.00 51.34 90 VAL A C 1
ATOM 694 O O . VAL A 1 90 ? -7.421 64.037 14.060 1.00 51.34 90 VAL A O 1
ATOM 697 N N . VAL A 1 91 ? -5.731 63.988 12.583 1.00 52.38 91 VAL A N 1
ATOM 698 C CA . VAL A 1 91 ? -6.571 64.291 11.409 1.00 52.38 91 VAL A CA 1
ATOM 699 C C . VAL A 1 91 ? -7.606 63.189 11.159 1.00 52.38 91 VAL A C 1
ATOM 701 O O . VAL A 1 91 ? -8.783 63.490 10.965 1.00 52.38 91 VAL A O 1
ATOM 704 N N . PHE A 1 92 ? -7.204 61.915 11.217 1.00 47.50 92 PHE A N 1
ATOM 705 C CA . PHE A 1 92 ? -8.110 60.794 10.929 1.00 47.50 92 PHE A CA 1
ATOM 706 C C . PHE A 1 92 ? -9.260 60.683 11.948 1.00 47.50 92 PHE A C 1
ATOM 708 O O . PHE A 1 92 ? -10.403 60.408 11.581 1.00 47.50 92 PHE A O 1
ATOM 715 N N . THR A 1 93 ? -8.980 60.974 13.223 1.00 50.41 93 THR A N 1
ATOM 716 C CA . THR A 1 93 ? -9.981 60.918 14.303 1.00 50.41 93 THR A CA 1
ATOM 717 C C . THR A 1 93 ? -11.056 62.005 14.157 1.00 50.41 93 THR A C 1
ATOM 719 O O . THR A 1 93 ? -12.234 61.745 14.398 1.00 50.41 93 THR A O 1
ATOM 722 N N . VAL A 1 94 ? -10.686 63.211 13.709 1.00 55.41 94 VAL A N 1
ATOM 723 C CA . VAL A 1 94 ? -11.637 64.325 13.508 1.00 55.41 94 VAL A CA 1
ATOM 724 C C . VAL A 1 94 ? -12.581 64.071 12.325 1.00 55.41 94 VAL A C 1
ATOM 726 O O . VAL A 1 94 ? -13.767 64.389 12.411 1.00 55.41 94 VAL A O 1
ATOM 729 N N . VAL A 1 95 ? -12.094 63.448 11.244 1.00 53.34 95 VAL A N 1
ATOM 730 C CA . VAL A 1 95 ? -12.926 63.099 10.074 1.00 53.34 95 VAL A CA 1
ATOM 731 C C . VAL A 1 95 ? -14.014 62.081 10.441 1.00 53.34 95 VAL A C 1
ATOM 733 O O . VAL A 1 95 ? -15.164 62.242 10.030 1.00 53.34 95 VAL A O 1
ATOM 736 N N . LEU A 1 96 ? -13.688 61.080 11.267 1.00 48.50 96 LEU A N 1
ATOM 737 C CA . LEU A 1 96 ? -14.650 60.072 11.732 1.00 48.50 96 LEU A CA 1
ATOM 738 C C . LEU A 1 96 ? -15.783 60.660 12.590 1.00 48.50 96 LEU A C 1
ATOM 740 O O . LEU A 1 96 ? -16.929 60.236 12.448 1.00 48.50 96 LEU A O 1
ATOM 744 N N . PHE A 1 97 ? -15.504 61.660 13.431 1.00 46.19 97 PHE A N 1
ATOM 745 C CA . PHE A 1 97 ? -16.538 62.293 14.262 1.00 46.19 97 PHE A CA 1
ATOM 746 C C . PHE A 1 97 ? -17.468 63.241 13.490 1.00 46.19 97 PHE A C 1
ATOM 748 O O . PHE A 1 97 ? -18.636 63.367 13.853 1.00 46.19 97 PHE A O 1
ATOM 755 N N . LEU A 1 98 ? -16.999 63.879 12.412 1.00 44.94 98 LEU A N 1
ATOM 756 C CA . LEU A 1 98 ? -17.838 64.771 11.597 1.00 44.94 98 LEU A CA 1
ATOM 757 C C . LEU A 1 98 ? -18.821 64.015 10.687 1.00 44.94 98 LEU A C 1
ATOM 759 O O . LEU A 1 98 ? -19.898 64.534 10.394 1.00 44.94 98 LEU A O 1
ATOM 763 N N . ALA A 1 99 ? -18.504 62.779 10.290 1.00 44.41 99 ALA A N 1
ATOM 764 C CA . ALA A 1 99 ? -19.392 61.945 9.474 1.00 44.41 99 ALA A CA 1
ATOM 765 C C . ALA A 1 99 ? -20.682 61.512 10.207 1.00 44.41 99 ALA A C 1
ATOM 767 O O . ALA A 1 99 ? -21.704 61.272 9.567 1.00 44.41 99 ALA A O 1
ATOM 768 N N . ALA A 1 100 ? -20.661 61.446 11.543 1.00 48.81 100 ALA A N 1
ATOM 769 C CA . ALA A 1 100 ? -21.797 61.000 12.355 1.00 48.81 100 ALA A CA 1
ATOM 770 C C . ALA A 1 100 ? -22.912 62.056 12.532 1.00 48.81 100 ALA A C 1
ATOM 772 O O . ALA A 1 100 ? -23.987 61.732 13.030 1.00 48.81 100 ALA A O 1
ATOM 773 N N . ALA A 1 101 ? -22.676 63.315 12.143 1.00 50.72 101 ALA A N 1
ATOM 774 C CA . ALA A 1 101 ? -23.569 64.440 12.448 1.00 50.72 101 ALA A CA 1
ATOM 775 C C . ALA A 1 101 ? -24.666 64.717 11.394 1.00 50.72 101 ALA A C 1
ATOM 777 O O . ALA A 1 101 ? -25.512 65.579 11.621 1.00 50.72 101 ALA A O 1
ATOM 778 N N . PHE A 1 102 ? -24.661 64.022 10.248 1.00 49.91 102 PHE A N 1
ATOM 779 C CA . PHE A 1 102 ? -25.548 64.314 9.108 1.00 49.91 102 PHE A CA 1
ATOM 780 C C . PHE A 1 102 ? -26.156 63.055 8.458 1.00 49.91 102 PHE A C 1
ATOM 782 O O . PHE A 1 102 ? -25.996 62.817 7.262 1.00 49.91 102 PHE A O 1
ATOM 789 N N . MET A 1 103 ? -26.918 62.270 9.228 1.00 45.50 103 MET A N 1
ATOM 790 C CA . MET A 1 103 ? -27.882 61.304 8.674 1.00 45.50 103 MET A CA 1
ATOM 791 C C . MET A 1 103 ? -29.321 61.671 9.085 1.00 45.50 103 MET A C 1
ATOM 793 O O . MET A 1 103 ? -29.548 61.969 10.257 1.00 45.50 103 MET A O 1
ATOM 797 N N . PRO A 1 104 ? -30.294 61.695 8.150 1.00 45.62 104 PRO A N 1
ATOM 798 C CA . PRO A 1 104 ? -31.648 62.178 8.422 1.00 45.62 104 PRO A CA 1
ATOM 799 C C . PRO A 1 104 ? -32.522 61.159 9.173 1.00 45.62 104 PRO A C 1
ATOM 801 O O . PRO A 1 104 ? -32.544 59.966 8.859 1.00 45.62 104 PRO A O 1
ATOM 804 N N . ASP A 1 105 ? -33.296 61.665 10.134 1.00 49.25 105 ASP A N 1
ATOM 805 C CA . ASP A 1 105 ? -34.130 60.878 11.047 1.00 49.25 105 ASP A CA 1
ATOM 806 C C . ASP A 1 105 ? -35.285 60.157 10.326 1.00 49.25 105 ASP A C 1
ATOM 808 O O . ASP A 1 105 ? -36.311 60.741 9.977 1.00 49.25 105 ASP A O 1
ATOM 812 N N . THR A 1 106 ? -35.089 58.861 10.078 1.00 46.16 106 THR A N 1
ATOM 813 C CA . THR A 1 106 ? -36.071 57.960 9.445 1.00 46.16 106 THR A CA 1
ATOM 814 C C . THR A 1 106 ? -36.177 56.594 10.138 1.00 46.16 106 THR A C 1
ATOM 816 O O . THR A 1 106 ? -37.025 55.778 9.778 1.00 46.16 106 THR A O 1
ATOM 819 N N . ALA A 1 107 ? -35.373 56.340 11.177 1.00 43.47 107 ALA A N 1
ATOM 820 C CA . ALA A 1 107 ? -35.240 55.026 11.817 1.00 43.47 107 ALA A CA 1
ATOM 821 C C . ALA A 1 107 ? -36.378 54.669 12.803 1.00 43.47 107 ALA A C 1
ATOM 823 O O . ALA A 1 107 ? -36.452 53.542 13.288 1.00 43.47 107 ALA A O 1
ATOM 824 N N . ASN A 1 108 ? -37.300 55.596 13.082 1.00 42.66 108 ASN A N 1
ATOM 825 C CA . ASN A 1 108 ? -38.331 55.458 14.121 1.00 42.66 108 ASN A CA 1
ATOM 826 C C . ASN A 1 108 ? -39.673 54.848 13.648 1.00 42.66 108 ASN A C 1
ATOM 828 O O . ASN A 1 108 ? -40.709 55.034 14.287 1.00 42.66 108 ASN A O 1
ATOM 832 N N . ARG A 1 109 ? -39.692 54.113 12.523 1.00 40.97 109 ARG A N 1
ATOM 833 C CA . ARG A 1 109 ? -40.919 53.475 11.989 1.00 40.97 109 ARG A CA 1
ATOM 834 C C . ARG A 1 109 ? -40.776 52.019 11.516 1.00 40.97 109 ARG A C 1
ATOM 836 O O . ARG A 1 109 ? -41.526 51.576 10.653 1.00 40.97 109 ARG A O 1
ATOM 843 N N . ALA A 1 110 ? -39.874 51.260 12.142 1.00 37.09 110 ALA A N 1
ATOM 844 C CA . ALA A 1 110 ? -39.759 49.801 11.975 1.00 37.09 110 ALA A CA 1
ATOM 845 C C . ALA A 1 110 ? -39.881 48.996 13.293 1.00 37.09 110 ALA A C 1
ATOM 847 O O . ALA A 1 110 ? -39.823 47.768 13.278 1.00 37.09 110 ALA A O 1
ATOM 848 N N . ALA A 1 111 ? -40.090 49.663 14.435 1.00 40.69 111 ALA A N 1
ATOM 849 C CA . ALA A 1 111 ? -40.183 49.045 15.763 1.00 40.69 111 ALA A CA 1
ATOM 850 C C . ALA A 1 111 ? -41.540 48.348 16.022 1.00 40.69 111 ALA A C 1
ATOM 852 O O . ALA A 1 111 ? -42.261 48.701 16.951 1.00 40.69 111 ALA A O 1
ATOM 853 N N . ASN A 1 112 ? -41.909 47.390 15.164 1.00 44.00 112 ASN A N 1
ATOM 854 C CA . ASN A 1 112 ? -42.988 46.418 15.399 1.00 44.00 112 ASN A CA 1
ATOM 855 C C . ASN A 1 112 ? -42.885 45.174 14.481 1.00 44.00 112 ASN A C 1
ATOM 857 O O . ASN A 1 112 ? -43.889 44.567 14.117 1.00 44.00 112 ASN A O 1
ATOM 861 N N . ALA A 1 113 ? -41.662 44.784 14.108 1.00 40.28 113 ALA A N 1
ATOM 862 C CA . ALA A 1 113 ? -41.369 43.453 13.576 1.00 40.28 113 ALA A CA 1
ATOM 863 C C . ALA A 1 113 ? -40.833 42.568 14.713 1.00 40.28 113 ALA A C 1
ATOM 865 O O . ALA A 1 113 ? -40.033 43.026 15.530 1.00 40.28 113 ALA A O 1
ATOM 866 N N . THR A 1 114 ? -41.300 41.322 14.794 1.00 42.22 114 THR A N 1
ATOM 867 C CA . THR A 1 114 ? -41.008 40.407 15.906 1.00 42.22 114 THR A CA 1
ATOM 868 C C . THR A 1 114 ? -39.504 40.180 16.057 1.00 42.22 114 THR A C 1
ATOM 870 O O . THR A 1 114 ? -38.850 39.721 15.122 1.00 42.22 114 THR A O 1
ATOM 873 N N . ALA A 1 115 ? -38.954 40.462 17.242 1.00 40.50 115 ALA A N 1
ATOM 874 C CA . ALA A 1 115 ? -37.583 40.076 17.558 1.00 40.50 115 ALA A CA 1
ATOM 875 C C . ALA A 1 115 ? -37.445 38.544 17.445 1.00 40.50 115 ALA A C 1
ATOM 877 O O . ALA A 1 115 ? -38.337 37.832 17.921 1.00 40.50 115 ALA A O 1
ATOM 878 N N . PRO A 1 116 ? -36.364 38.014 16.839 1.00 42.31 116 PRO A N 1
ATOM 879 C CA . PRO A 1 116 ? -36.133 36.577 16.835 1.00 42.31 116 PRO A CA 1
ATOM 880 C C . PRO A 1 116 ? -36.052 36.085 18.283 1.00 42.31 116 PRO A C 1
ATOM 882 O O . PRO A 1 116 ? -35.413 36.718 19.127 1.00 42.31 116 PRO A O 1
ATOM 885 N N . ALA A 1 117 ? -36.725 34.971 18.574 1.00 41.00 117 ALA A N 1
ATOM 886 C CA . ALA A 1 117 ? -36.670 34.361 19.896 1.00 41.00 117 ALA A CA 1
ATOM 887 C C . ALA A 1 117 ? -35.205 34.074 20.281 1.00 41.00 117 ALA A C 1
ATOM 889 O O . ALA A 1 117 ? -34.414 33.727 19.395 1.00 41.00 117 ALA A O 1
ATOM 890 N N . PRO A 1 118 ? -34.825 34.199 21.569 1.00 41.19 118 PRO A N 1
ATOM 891 C CA . PRO A 1 118 ? -33.480 33.846 22.003 1.00 41.19 118 PRO A CA 1
ATOM 892 C C . PRO A 1 118 ? -33.190 32.411 21.571 1.00 41.19 118 PRO A C 1
ATOM 894 O O . PRO A 1 118 ? -33.980 31.503 21.844 1.00 41.19 118 PRO A O 1
ATOM 897 N N . THR A 1 119 ? -32.080 32.216 20.859 1.00 40.72 119 THR A N 1
ATOM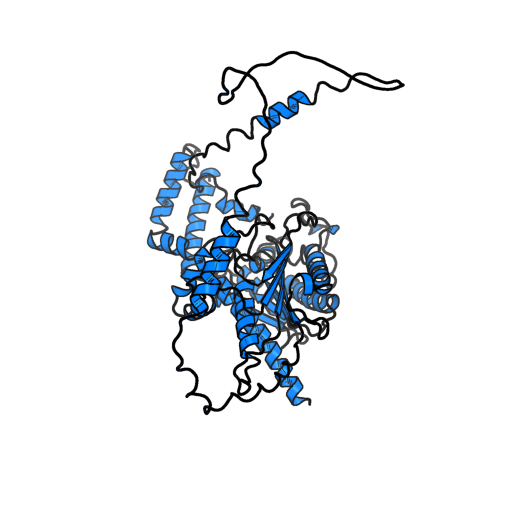 898 C CA . THR A 1 119 ? -31.682 30.903 20.362 1.00 40.72 119 THR A CA 1
ATOM 899 C C . THR A 1 119 ? -31.583 29.943 21.540 1.00 40.72 119 THR A C 1
ATOM 901 O O . THR A 1 119 ? -30.784 30.143 22.455 1.00 40.72 119 THR A O 1
ATOM 904 N N . THR A 1 120 ? -32.421 28.901 21.531 1.00 33.91 120 THR A N 1
ATOM 905 C CA . THR A 1 120 ? -32.347 27.826 22.526 1.00 33.91 120 THR A CA 1
ATOM 906 C C . THR A 1 120 ? -30.906 27.331 22.588 1.00 33.91 120 THR A C 1
ATOM 908 O O . THR A 1 120 ? -30.339 27.091 21.514 1.00 33.91 120 THR A O 1
ATOM 911 N N . PRO A 1 121 ? -30.304 27.183 23.783 1.00 36.22 121 PRO A N 1
ATOM 912 C CA . PRO A 1 121 ? -28.903 26.805 23.891 1.00 36.22 121 PRO A CA 1
ATOM 913 C C . PRO A 1 121 ? -28.665 25.525 23.093 1.00 36.22 121 PRO A C 1
ATOM 915 O O . PRO A 1 121 ? -29.396 24.543 23.253 1.00 36.22 121 PRO A O 1
ATOM 918 N N . LYS A 1 122 ? -27.663 25.545 22.205 1.00 40.22 122 LYS A N 1
ATOM 919 C CA . LYS A 1 122 ? -27.221 24.328 21.527 1.00 40.22 122 LYS A CA 1
ATOM 920 C C . LYS A 1 122 ? -26.724 23.371 22.604 1.00 40.22 122 LYS A C 1
ATOM 922 O O . LYS A 1 122 ? -25.655 23.584 23.169 1.00 40.22 122 LYS A O 1
ATOM 927 N N . PHE A 1 123 ? -27.501 22.329 22.889 1.00 35.62 123 PHE A N 1
ATOM 928 C CA . PHE A 1 123 ? -26.962 21.154 23.558 1.00 35.62 123 PHE A CA 1
ATOM 929 C C . PHE A 1 123 ? -25.841 20.621 22.658 1.00 35.62 123 PHE A C 1
ATOM 931 O O . PHE A 1 123 ? -26.116 20.371 21.481 1.00 35.62 123 PHE A O 1
ATOM 938 N N . PRO A 1 124 ? -24.594 20.505 23.145 1.00 42.59 124 PRO A N 1
ATOM 939 C CA . PRO A 1 124 ? -23.528 19.943 22.334 1.00 42.59 124 PRO A CA 1
ATOM 940 C C . PRO A 1 124 ? -23.897 18.505 21.966 1.00 42.59 124 PRO A C 1
ATOM 942 O O . PRO A 1 124 ? -24.379 17.743 22.809 1.00 42.59 124 PRO A O 1
ATOM 945 N N . SER A 1 125 ? -23.664 18.131 20.709 1.00 56.53 125 SER A N 1
ATOM 946 C CA . SER A 1 125 ? -23.626 16.725 20.311 1.00 56.53 125 SER A CA 1
ATOM 947 C C . SER A 1 125 ? -22.662 15.989 21.239 1.00 56.53 125 SER A C 1
ATOM 949 O O . SER A 1 125 ? -21.553 16.477 21.465 1.00 56.53 125 SER A O 1
ATOM 951 N N . LYS A 1 126 ? -23.076 14.840 21.789 1.00 61.53 126 LYS A N 1
ATOM 952 C CA . LYS A 1 126 ? -22.210 14.035 22.660 1.00 61.53 126 LYS A CA 1
ATOM 953 C C . LYS A 1 126 ? -20.889 13.769 21.913 1.00 61.53 126 LYS A C 1
ATOM 955 O O . LYS A 1 126 ? -20.968 13.212 20.817 1.00 61.53 126 LYS A O 1
ATOM 960 N N . PRO A 1 127 ? -19.717 14.145 22.460 1.00 70.69 127 PRO A N 1
ATOM 961 C CA . PRO A 1 127 ? -18.448 13.857 21.807 1.00 70.69 127 PRO A CA 1
ATOM 962 C C . PRO A 1 127 ? -18.301 12.346 21.591 1.00 70.69 127 PRO A C 1
ATOM 964 O O . PRO A 1 127 ? -18.695 11.534 22.436 1.00 70.69 127 PRO A O 1
ATOM 967 N N . MET A 1 128 ? -17.790 11.983 20.417 1.00 82.50 128 MET A N 1
ATOM 968 C CA . MET A 1 128 ? -17.484 10.605 20.040 1.00 82.50 128 MET A CA 1
ATOM 969 C C . MET A 1 128 ? -15.985 10.348 20.220 1.00 82.50 128 MET A C 1
ATOM 971 O O . MET A 1 128 ? -15.206 11.286 20.037 1.00 82.50 128 MET A O 1
ATOM 975 N N . PRO A 1 129 ? -15.574 9.113 20.560 1.00 90.94 129 PRO A N 1
ATOM 976 C CA . PRO A 1 129 ? -14.161 8.768 20.629 1.00 90.94 129 PRO A CA 1
ATOM 977 C C . PRO A 1 129 ? -13.475 8.970 19.273 1.00 90.94 129 PRO A C 1
ATOM 979 O O . PRO A 1 129 ? -14.101 8.899 18.211 1.00 90.94 129 PRO A O 1
ATOM 982 N N . LEU A 1 130 ? -12.167 9.204 19.318 1.00 94.81 130 LEU A N 1
ATOM 983 C CA . LEU A 1 130 ? -11.314 9.203 18.134 1.00 94.81 130 LEU A CA 1
ATOM 984 C C . LEU A 1 130 ? -11.188 7.775 17.589 1.00 94.81 130 LEU A C 1
ATOM 986 O O . LEU A 1 130 ? -10.674 6.901 18.285 1.00 94.81 130 LEU A O 1
ATOM 990 N N . ARG A 1 131 ? -11.594 7.542 16.337 1.00 95.88 131 ARG A N 1
ATOM 991 C CA . ARG A 1 131 ? -11.369 6.251 15.667 1.00 95.88 131 ARG A CA 1
ATOM 992 C C . ARG A 1 131 ? -9.979 6.198 15.055 1.00 95.88 131 ARG A C 1
ATOM 994 O O . ARG A 1 131 ? -9.647 7.021 14.204 1.00 95.88 131 ARG A O 1
ATOM 1001 N N . VAL A 1 132 ? -9.179 5.223 15.472 1.00 98.50 132 VAL A N 1
ATOM 1002 C CA . VAL A 1 132 ? -7.799 5.046 15.015 1.00 98.50 132 VAL A CA 1
ATOM 1003 C C . VAL A 1 132 ? -7.697 3.835 14.095 1.00 98.50 132 VAL A C 1
ATOM 1005 O O . VAL A 1 132 ? -8.032 2.723 14.497 1.00 98.50 132 VAL A O 1
ATOM 1008 N N . TYR A 1 133 ? -7.196 4.040 12.879 1.00 98.81 133 TYR A N 1
ATOM 1009 C CA . TYR A 1 133 ? -6.928 2.976 11.910 1.00 98.81 133 TYR A CA 1
ATOM 1010 C C . TYR A 1 133 ? -5.428 2.878 11.649 1.00 98.81 133 TYR A C 1
ATOM 1012 O O . TYR A 1 133 ? -4.780 3.889 11.381 1.00 98.81 133 TYR A O 1
ATOM 1020 N N . LEU A 1 134 ? -4.870 1.671 11.701 1.00 98.88 134 LEU A N 1
ATOM 1021 C CA . LEU A 1 134 ? -3.457 1.434 11.404 1.00 98.88 134 LEU A CA 1
ATOM 1022 C C . LEU A 1 134 ? -3.298 0.951 9.959 1.00 98.88 134 LEU A C 1
ATOM 1024 O O . LEU A 1 134 ? -3.981 0.017 9.552 1.00 98.88 134 LEU A O 1
ATOM 1028 N N . LEU A 1 135 ? -2.393 1.558 9.192 1.00 98.94 135 LEU A N 1
ATOM 1029 C CA . LEU A 1 135 ? -2.086 1.211 7.800 1.00 98.94 135 LEU A CA 1
ATOM 1030 C C . LEU A 1 135 ? -0.605 0.814 7.687 1.00 98.94 135 LEU A C 1
ATOM 1032 O O . LEU A 1 135 ? 0.272 1.673 7.769 1.00 98.94 135 LEU A O 1
ATOM 1036 N N . ALA A 1 136 ? -0.314 -0.471 7.477 1.00 98.69 136 ALA A N 1
ATOM 1037 C CA . ALA A 1 136 ? 1.054 -0.991 7.445 1.00 98.69 136 ALA A CA 1
ATOM 1038 C C . ALA A 1 136 ? 1.380 -1.812 6.189 1.00 98.69 136 ALA A C 1
ATOM 1040 O O . ALA A 1 136 ? 0.502 -2.433 5.587 1.00 98.69 136 ALA A O 1
ATOM 1041 N N . GLY A 1 137 ? 2.658 -1.841 5.801 1.00 97.06 137 GLY A N 1
ATOM 1042 C CA . GLY A 1 137 ? 3.131 -2.676 4.695 1.00 97.06 137 GLY A CA 1
ATOM 1043 C C . GLY A 1 137 ? 4.463 -2.234 4.090 1.00 97.06 137 GLY A C 1
ATOM 1044 O O . GLY A 1 137 ? 5.227 -1.496 4.711 1.00 97.06 137 GLY A O 1
ATOM 1045 N N . GLN A 1 138 ? 4.728 -2.685 2.859 1.00 93.94 138 GLN A N 1
ATOM 1046 C CA . GLN A 1 138 ? 5.896 -2.250 2.073 1.00 93.94 138 GLN A CA 1
ATOM 1047 C C . GLN A 1 138 ? 5.515 -1.148 1.062 1.00 93.94 138 GLN A C 1
ATOM 1049 O O . GLN A 1 138 ? 4.552 -0.425 1.302 1.00 93.94 138 GLN A O 1
ATOM 1054 N N . SER A 1 139 ? 6.199 -1.011 -0.078 1.00 92.19 139 SER A N 1
ATOM 1055 C CA . SER A 1 139 ? 5.881 -0.019 -1.127 1.00 92.19 139 SER A CA 1
ATOM 1056 C C . SER A 1 139 ? 4.428 -0.020 -1.632 1.00 92.19 139 SER A C 1
ATOM 1058 O O . SER A 1 139 ? 3.905 1.033 -2.001 1.00 92.19 139 SER A O 1
ATOM 1060 N N . ASN A 1 140 ? 3.743 -1.168 -1.555 1.00 95.62 140 ASN A N 1
ATOM 1061 C CA . ASN A 1 140 ? 2.298 -1.288 -1.784 1.00 95.62 140 ASN A CA 1
ATOM 1062 C C . ASN A 1 140 ? 1.483 -0.384 -0.834 1.00 95.62 140 ASN A C 1
ATOM 1064 O O . ASN A 1 140 ? 0.508 0.228 -1.263 1.00 95.62 140 ASN A O 1
ATOM 1068 N N . MET A 1 141 ? 1.908 -0.242 0.427 1.00 98.00 141 MET A N 1
ATOM 1069 C CA . MET A 1 141 ? 1.353 0.721 1.382 1.00 98.00 141 MET A CA 1
ATOM 1070 C C . MET A 1 141 ? 2.039 2.097 1.306 1.00 98.00 141 MET A C 1
ATOM 1072 O O . MET A 1 141 ? 1.357 3.091 1.538 1.00 98.00 141 MET A O 1
ATOM 1076 N N . GLU A 1 142 ? 3.336 2.208 0.962 1.00 94.94 142 GLU A N 1
ATOM 1077 C CA . GLU A 1 142 ? 3.996 3.526 0.794 1.00 94.94 142 GLU A CA 1
ATOM 1078 C C . GLU A 1 142 ? 3.216 4.392 -0.198 1.00 94.94 142 GLU A C 1
ATOM 1080 O O . GLU A 1 142 ? 2.871 5.517 0.144 1.00 94.94 142 GLU A O 1
ATOM 1085 N N . GLY A 1 143 ? 2.887 3.855 -1.378 1.00 96.25 143 GLY A N 1
ATOM 1086 C CA . GLY A 1 143 ? 2.105 4.554 -2.397 1.00 96.25 143 GLY A CA 1
ATOM 1087 C C . GLY A 1 143 ? 2.939 5.395 -3.356 1.00 96.25 143 GLY A C 1
ATOM 1088 O O . GLY A 1 143 ? 3.373 6.494 -3.026 1.00 96.25 143 GLY A O 1
ATOM 1089 N N . HIS A 1 144 ? 3.139 4.896 -4.573 1.00 96.31 144 HIS A N 1
ATOM 1090 C CA . HIS A 1 144 ? 4.013 5.515 -5.581 1.00 96.31 144 HIS A CA 1
ATOM 1091 C C . HIS A 1 144 ? 3.239 6.265 -6.680 1.00 96.31 144 HIS A C 1
ATOM 1093 O O . HIS A 1 144 ? 3.794 6.581 -7.736 1.00 96.31 144 HIS A O 1
ATOM 1099 N N . ALA A 1 145 ? 1.948 6.541 -6.461 1.00 98.12 145 ALA A N 1
ATOM 1100 C CA . ALA A 1 145 ? 1.137 7.301 -7.404 1.00 98.12 145 ALA A CA 1
ATOM 1101 C C . ALA A 1 145 ? 1.339 8.802 -7.229 1.00 98.12 145 ALA A C 1
ATOM 1103 O O . ALA A 1 145 ? 0.956 9.389 -6.220 1.00 98.12 145 ALA A O 1
ATOM 1104 N N . SER A 1 146 ? 1.910 9.444 -8.242 1.00 97.81 146 SER A N 1
ATOM 1105 C CA . SER A 1 146 ? 2.079 10.891 -8.244 1.00 97.81 146 SER A CA 1
ATOM 1106 C C . SER A 1 146 ? 0.739 11.581 -8.480 1.00 97.81 146 SER A C 1
ATOM 1108 O O . SER A 1 146 ? -0.033 11.168 -9.353 1.00 97.81 146 SER A O 1
ATOM 1110 N N . VAL A 1 147 ? 0.492 12.684 -7.767 1.00 97.38 147 VAL A N 1
ATOM 1111 C CA . VAL A 1 147 ? -0.742 13.489 -7.859 1.00 97.38 147 VAL A CA 1
ATOM 1112 C C . VAL A 1 147 ? -1.080 13.938 -9.284 1.00 97.38 147 VAL A C 1
ATOM 1114 O O . VAL A 1 147 ? -2.252 14.134 -9.594 1.00 97.38 147 VAL A O 1
ATOM 1117 N N . LYS A 1 148 ? -0.086 14.019 -10.185 1.00 96.94 148 LYS A N 1
ATOM 1118 C CA . LYS A 1 148 ? -0.295 14.284 -11.622 1.00 96.94 148 LYS A CA 1
ATOM 1119 C C . LYS A 1 148 ? -1.230 13.268 -12.302 1.00 96.94 148 LYS A C 1
ATOM 1121 O O . LYS A 1 148 ? -1.822 13.589 -13.324 1.00 96.94 148 LYS A O 1
ATOM 1126 N N . THR A 1 149 ? -1.326 12.048 -11.765 1.00 98.19 149 THR A N 1
ATOM 1127 C CA . THR A 1 149 ? -2.122 10.946 -12.334 1.00 98.19 149 THR A CA 1
ATOM 1128 C C . THR A 1 149 ? -3.562 10.923 -11.818 1.00 98.19 149 THR A C 1
ATOM 1130 O O . THR A 1 149 ? -4.355 10.103 -12.270 1.00 98.19 149 THR A O 1
ATOM 1133 N N . ILE A 1 150 ? -3.943 11.830 -10.906 1.00 98.19 150 ILE A N 1
ATOM 1134 C CA . ILE A 1 150 ? -5.307 11.881 -10.356 1.00 98.19 150 ILE A CA 1
ATOM 1135 C C . ILE A 1 150 ? -6.338 12.192 -11.452 1.00 98.19 150 ILE A C 1
ATOM 1137 O O . ILE A 1 150 ? -7.407 11.598 -11.445 1.00 98.19 150 ILE A O 1
ATOM 1141 N N . GLU A 1 151 ? -6.032 13.034 -12.445 1.00 96.81 151 GLU A N 1
ATOM 1142 C CA . GLU A 1 151 ? -6.979 13.305 -13.544 1.00 96.81 151 GLU A CA 1
ATOM 1143 C C . GLU A 1 151 ? -7.309 12.058 -14.386 1.00 96.81 151 GLU A C 1
ATOM 1145 O O . GLU A 1 151 ? -8.432 11.938 -14.871 1.00 96.81 151 GLU A O 1
ATOM 1150 N N . TYR A 1 152 ? -6.382 11.096 -14.504 1.00 98.00 152 TYR A N 1
ATOM 1151 C CA . TYR A 1 152 ? -6.588 9.849 -15.257 1.00 98.00 152 TYR A CA 1
ATOM 1152 C C . TYR A 1 152 ? -7.713 8.972 -14.674 1.00 98.00 152 TYR A C 1
ATOM 1154 O O . TYR A 1 152 ? -8.314 8.180 -15.394 1.00 98.00 152 TYR A O 1
ATOM 1162 N N . ILE A 1 153 ? -8.078 9.159 -13.398 1.00 98.06 153 ILE A N 1
ATOM 1163 C CA . ILE A 1 153 ? -9.235 8.493 -12.770 1.00 98.06 153 ILE A CA 1
ATOM 1164 C C . ILE A 1 153 ? -10.547 8.830 -13.517 1.00 98.06 153 ILE A C 1
ATOM 1166 O O . ILE A 1 153 ? -11.484 8.034 -13.506 1.00 98.06 153 ILE A O 1
ATOM 1170 N N . GLY A 1 154 ? -10.616 9.986 -14.189 1.00 97.00 154 GLY A N 1
ATOM 1171 C CA . GLY A 1 154 ? -11.763 10.417 -14.996 1.00 97.00 154 GLY A CA 1
ATOM 1172 C C . GLY A 1 154 ? -11.758 9.948 -16.457 1.00 97.00 154 GLY A C 1
ATOM 1173 O O . GLY A 1 154 ? -12.768 10.124 -17.134 1.00 97.00 154 GLY A O 1
ATOM 1174 N N . ASP A 1 155 ? -10.671 9.339 -16.947 1.00 95.44 155 ASP A N 1
ATOM 1175 C CA . ASP A 1 155 ? -10.568 8.813 -18.325 1.00 95.44 155 ASP A CA 1
ATOM 1176 C C . ASP A 1 155 ? -11.259 7.445 -18.500 1.00 95.44 155 ASP A C 1
ATOM 1178 O O . ASP A 1 155 ? -11.221 6.832 -19.573 1.00 95.44 155 ASP A O 1
ATOM 1182 N N . ASP A 1 156 ? -11.860 6.945 -17.425 1.00 95.06 156 ASP A N 1
ATOM 1183 C CA . ASP A 1 156 ? -12.588 5.691 -17.342 1.00 95.06 156 ASP A CA 1
ATOM 1184 C C . ASP A 1 156 ? -13.965 5.969 -16.700 1.00 95.06 156 ASP A C 1
ATOM 1186 O O . ASP A 1 156 ? -14.022 6.435 -15.556 1.00 95.06 156 ASP A O 1
ATOM 1190 N N . PRO A 1 157 ? -15.087 5.731 -17.413 1.00 96.00 157 PRO A N 1
ATOM 1191 C CA . PRO A 1 157 ? -16.429 5.999 -16.900 1.00 96.00 157 PRO A CA 1
ATOM 1192 C C . PRO A 1 157 ? -16.778 5.269 -15.598 1.00 96.00 157 PRO A C 1
ATOM 1194 O O . PRO A 1 157 ? -17.617 5.770 -14.849 1.00 96.00 157 PRO A O 1
ATOM 1197 N N . GLU A 1 158 ? -16.156 4.123 -15.304 1.00 95.62 158 GLU A N 1
ATOM 1198 C CA . GLU A 1 158 ? -16.420 3.382 -14.064 1.00 95.62 158 GLU A CA 1
ATOM 1199 C C . GLU A 1 158 ? -15.748 4.042 -12.851 1.00 95.62 158 GLU A C 1
ATOM 1201 O O . GLU A 1 158 ? -16.286 4.000 -11.741 1.00 95.62 158 GLU A O 1
ATOM 1206 N N . THR A 1 159 ? -14.616 4.729 -13.054 1.00 97.31 159 THR A N 1
ATOM 1207 C CA . THR A 1 159 ? -13.903 5.456 -11.991 1.00 97.31 159 THR A CA 1
ATOM 1208 C C . THR A 1 159 ? -14.120 6.969 -12.000 1.00 97.31 159 THR A C 1
ATOM 1210 O O . THR A 1 159 ? -13.780 7.626 -11.017 1.00 97.31 159 THR A O 1
ATOM 1213 N N . ALA A 1 160 ? -14.779 7.550 -13.004 1.00 97.12 160 ALA A N 1
ATOM 1214 C CA . ALA A 1 160 ? -15.154 8.968 -12.981 1.00 97.12 160 ALA A CA 1
ATOM 1215 C C . ALA A 1 160 ? -15.926 9.391 -11.697 1.00 97.12 160 ALA A C 1
ATOM 1217 O O . ALA A 1 160 ? -15.552 10.405 -11.100 1.00 97.12 160 ALA A O 1
ATOM 1218 N N . PRO A 1 161 ? -16.879 8.600 -11.148 1.00 96.12 161 PRO A N 1
ATOM 1219 C CA . PRO A 1 161 ? -17.524 8.913 -9.865 1.00 96.12 161 PRO A CA 1
ATOM 1220 C C . PRO A 1 161 ? -16.591 8.847 -8.643 1.00 96.12 161 PRO A C 1
ATOM 1222 O O . PRO A 1 161 ? -16.972 9.291 -7.561 1.00 96.12 161 PRO A O 1
ATOM 1225 N N . LEU A 1 162 ? -15.397 8.255 -8.761 1.00 96.31 162 LEU A N 1
ATOM 1226 C CA . LEU A 1 162 ? -14.338 8.288 -7.742 1.00 96.31 162 LEU A CA 1
ATOM 1227 C C . LEU A 1 162 ? -13.505 9.572 -7.866 1.00 96.31 162 LEU A C 1
ATOM 1229 O O . LEU A 1 162 ? -13.219 10.202 -6.846 1.00 96.31 162 LEU A O 1
ATOM 1233 N N . LEU A 1 163 ? -13.218 10.038 -9.087 1.00 97.12 163 LEU A N 1
ATOM 1234 C CA . LEU A 1 163 ? -12.593 11.350 -9.297 1.00 97.12 163 LEU A CA 1
ATOM 1235 C C . LEU A 1 163 ? -13.427 12.479 -8.665 1.00 97.12 163 LEU A C 1
ATOM 1237 O O . LEU A 1 163 ? -12.874 13.324 -7.964 1.00 97.12 163 LEU A O 1
ATOM 1241 N N . GLU A 1 164 ? -14.754 12.451 -8.820 1.00 93.50 164 GLU A N 1
ATOM 1242 C CA . GLU A 1 164 ? -15.683 13.417 -8.201 1.00 93.50 164 GLU A CA 1
ATOM 1243 C C . GLU A 1 164 ? -15.621 13.444 -6.660 1.00 93.50 164 GLU A C 1
ATOM 1245 O O . GLU A 1 164 ? -15.907 14.469 -6.034 1.00 93.50 164 GLU A O 1
ATOM 1250 N N . ARG A 1 165 ? -15.232 12.331 -6.022 1.00 92.88 165 ARG A N 1
ATOM 1251 C CA . ARG A 1 165 ? -15.065 12.239 -4.560 1.00 92.88 165 ARG A CA 1
ATOM 1252 C C . ARG A 1 165 ? -13.694 12.724 -4.091 1.00 92.88 165 ARG A C 1
ATOM 1254 O O . ARG A 1 165 ? -13.573 13.125 -2.935 1.00 92.88 165 ARG A O 1
ATOM 1261 N N . ILE A 1 166 ? -12.699 12.731 -4.978 1.00 95.38 166 ILE A N 1
ATOM 1262 C CA . ILE A 1 166 ? -11.327 13.184 -4.716 1.00 95.38 166 ILE A CA 1
ATOM 1263 C C . ILE A 1 166 ? -11.169 14.680 -5.018 1.00 95.38 166 ILE A C 1
ATOM 1265 O O . ILE A 1 166 ? -10.628 15.421 -4.201 1.00 95.38 166 ILE A O 1
ATOM 1269 N N . ILE A 1 167 ? -11.670 15.165 -6.153 1.00 94.00 167 ILE A N 1
ATOM 1270 C CA . ILE A 1 167 ? -11.532 16.569 -6.559 1.00 94.00 167 ILE A CA 1
ATOM 1271 C C . ILE A 1 167 ? -12.528 17.446 -5.796 1.00 94.00 167 ILE A C 1
ATOM 1273 O O . ILE A 1 167 ? -13.726 17.182 -5.785 1.00 94.00 167 ILE A O 1
ATOM 1277 N N . GLY A 1 168 ? -12.041 18.482 -5.117 1.00 87.81 168 GLY A N 1
ATOM 1278 C CA . GLY A 1 168 ? -12.856 19.484 -4.434 1.00 87.81 168 GLY A CA 1
ATOM 1279 C C . GLY A 1 168 ? -13.426 20.554 -5.382 1.00 87.81 168 GLY A C 1
ATOM 1280 O O . GLY A 1 168 ? -13.022 20.643 -6.543 1.00 87.81 168 GLY A O 1
ATOM 1281 N N . PRO A 1 169 ? -14.316 21.443 -4.893 1.00 83.88 169 PRO A N 1
ATOM 1282 C CA . PRO A 1 169 ? -14.968 22.481 -5.711 1.00 83.88 169 PRO A CA 1
ATOM 1283 C C . PRO A 1 169 ? -14.024 23.504 -6.372 1.00 83.88 169 PRO A C 1
ATOM 1285 O O . PRO A 1 169 ? -14.458 24.316 -7.183 1.00 83.88 169 PRO A O 1
ATOM 1288 N N . ASN A 1 170 ? -12.740 23.490 -6.011 1.00 87.00 170 ASN A N 1
ATOM 1289 C CA . ASN A 1 170 ? -11.670 24.317 -6.568 1.00 87.00 170 ASN A CA 1
ATOM 1290 C C . ASN A 1 170 ? -10.908 23.642 -7.732 1.00 87.00 170 ASN A C 1
ATOM 1292 O O . ASN A 1 170 ? -9.909 24.198 -8.188 1.00 87.00 170 ASN A O 1
ATOM 1296 N N . GLY A 1 171 ? -11.327 22.450 -8.174 1.00 89.38 171 GLY A N 1
ATOM 1297 C CA . GLY A 1 171 ? -10.661 21.688 -9.236 1.00 89.38 171 GLY A CA 1
ATOM 1298 C C . GLY A 1 171 ? -9.347 21.017 -8.814 1.00 89.38 171 GLY A C 1
ATOM 1299 O O . GLY A 1 171 ? -8.571 20.620 -9.676 1.00 89.38 171 GLY A O 1
ATOM 1300 N N . LYS A 1 172 ? -9.069 20.903 -7.509 1.00 93.19 172 LYS A N 1
ATOM 1301 C CA . LYS A 1 172 ? -7.867 20.251 -6.960 1.00 93.19 172 LYS A CA 1
ATOM 1302 C C . LYS A 1 172 ? -8.241 19.034 -6.110 1.00 93.19 172 LYS A C 1
ATOM 1304 O O . LYS A 1 172 ? -9.366 18.995 -5.616 1.00 93.19 172 LYS A O 1
ATOM 1309 N N . PRO A 1 173 ? -7.327 18.073 -5.877 1.00 95.88 173 PRO A N 1
ATOM 1310 C CA . PRO A 1 173 ? -7.505 17.061 -4.835 1.00 95.88 173 PRO A CA 1
ATOM 1311 C C . PRO A 1 173 ? -7.868 17.726 -3.498 1.00 95.88 173 PRO A C 1
ATOM 1313 O O . PRO A 1 173 ? -7.297 18.764 -3.154 1.00 95.88 173 PRO A O 1
ATOM 1316 N N . ARG A 1 174 ? -8.859 17.183 -2.784 1.00 93.56 174 ARG A N 1
ATOM 1317 C CA . ARG A 1 174 ? -9.364 17.753 -1.525 1.00 93.56 174 ARG A CA 1
ATOM 1318 C C . ARG A 1 174 ? -8.628 17.202 -0.306 1.00 93.56 174 ARG A C 1
ATOM 1320 O O . ARG A 1 174 ? -8.271 16.025 -0.277 1.00 93.56 174 ARG A O 1
ATOM 1327 N N . ASP A 1 175 ? -8.502 18.029 0.721 1.00 94.19 175 ASP A N 1
ATOM 1328 C CA . ASP A 1 175 ? -8.168 17.573 2.070 1.00 94.19 175 ASP A CA 1
ATOM 1329 C C . ASP A 1 175 ? -9.403 16.908 2.702 1.00 94.19 175 ASP A C 1
ATOM 1331 O O . ASP A 1 175 ? -10.544 17.255 2.373 1.00 94.19 175 ASP A O 1
ATOM 1335 N N . ALA A 1 176 ? -9.196 15.982 3.635 1.00 92.81 176 ALA A N 1
ATOM 1336 C CA . ALA A 1 176 ? -10.283 15.405 4.420 1.00 92.81 176 ALA A CA 1
ATOM 1337 C C . ALA A 1 176 ? -10.865 16.421 5.420 1.00 92.81 176 ALA A C 1
ATOM 1339 O O . ALA A 1 176 ? -10.190 17.346 5.882 1.00 92.81 176 ALA A O 1
ATOM 1340 N N . SER A 1 177 ? -12.123 16.235 5.810 1.00 91.12 177 SER A N 1
ATOM 1341 C CA . SER A 1 177 ? -12.853 17.107 6.737 1.00 91.12 177 SER A CA 1
ATOM 1342 C C . SER A 1 177 ? -12.553 16.763 8.199 1.00 91.12 177 SER A C 1
ATOM 1344 O O . SER A 1 177 ? -12.211 17.665 8.966 1.00 91.12 177 SER A O 1
ATOM 1346 N N . ASN A 1 178 ? -12.597 15.475 8.548 1.00 91.94 178 ASN A N 1
ATOM 1347 C CA . ASN A 1 178 ? -12.533 14.935 9.912 1.00 91.94 178 ASN A CA 1
ATOM 1348 C C . ASN A 1 178 ? -11.444 13.857 10.091 1.00 91.94 178 ASN A C 1
ATOM 1350 O O . ASN A 1 178 ? -11.481 13.104 11.065 1.00 91.94 178 ASN A O 1
ATOM 1354 N N . VAL A 1 179 ? -10.498 13.755 9.148 1.00 97.12 179 VAL A N 1
ATOM 1355 C CA . VAL A 1 179 ? -9.446 12.726 9.153 1.00 97.12 179 VAL A CA 1
ATOM 1356 C C . VAL A 1 179 ? -8.063 13.359 9.258 1.00 97.12 179 VAL A C 1
ATOM 1358 O O . VAL A 1 179 ? -7.683 14.219 8.458 1.00 97.12 179 VAL A O 1
ATOM 1361 N N . TRP A 1 180 ? -7.306 12.891 10.241 1.00 98.50 180 TRP A N 1
ATOM 1362 C CA . TRP A 1 180 ? -5.895 13.179 10.458 1.00 98.50 180 TRP A CA 1
ATOM 1363 C C . TRP A 1 180 ? -5.056 11.948 10.128 1.00 98.50 180 TRP A C 1
ATOM 1365 O O . TRP A 1 180 ? -5.560 10.824 10.094 1.00 98.50 180 TRP A O 1
ATOM 1375 N N . ILE A 1 181 ? -3.772 12.155 9.876 1.00 98.62 181 ILE A N 1
ATOM 1376 C CA . ILE A 1 181 ? -2.811 11.089 9.613 1.00 98.62 181 ILE A CA 1
ATOM 1377 C C . ILE A 1 181 ? -1.491 11.395 10.320 1.00 98.62 181 ILE A C 1
ATOM 1379 O O . ILE A 1 181 ? -1.073 12.550 10.393 1.00 98.62 181 ILE A O 1
ATOM 1383 N N . ALA A 1 182 ? -0.846 10.351 10.827 1.00 97.81 182 ALA A N 1
ATOM 1384 C CA . ALA A 1 182 ? 0.526 10.353 11.305 1.00 97.81 182 ALA A CA 1
ATOM 1385 C C . ALA A 1 182 ? 1.257 9.190 10.615 1.00 97.81 182 ALA A C 1
ATOM 1387 O O . ALA A 1 182 ? 0.798 8.049 10.676 1.00 97.81 182 ALA A O 1
ATOM 1388 N N . TYR A 1 183 ? 2.320 9.489 9.872 1.00 96.19 183 TYR A N 1
ATOM 1389 C CA . TYR A 1 183 ? 2.974 8.564 8.948 1.00 96.19 183 TYR A CA 1
ATOM 1390 C C . TYR A 1 183 ? 4.471 8.477 9.230 1.00 96.19 183 TYR A C 1
ATOM 1392 O O . TYR A 1 183 ? 5.171 9.474 9.089 1.00 96.19 183 TYR A O 1
ATOM 1400 N N . TYR A 1 184 ? 4.965 7.288 9.572 1.00 93.56 184 TYR A N 1
ATOM 1401 C CA . TYR A 1 184 ? 6.396 7.007 9.699 1.00 93.56 184 TYR A CA 1
ATOM 1402 C C . TYR A 1 184 ? 6.893 6.203 8.486 1.00 93.56 184 TYR A C 1
ATOM 1404 O O . TYR A 1 184 ? 6.300 5.182 8.125 1.00 93.56 184 TYR A O 1
ATOM 1412 N N . THR A 1 185 ? 7.947 6.703 7.832 1.00 88.62 185 THR A N 1
ATOM 1413 C CA . THR A 1 185 ? 8.434 6.209 6.522 1.00 88.62 185 THR A CA 1
ATOM 1414 C C . THR A 1 185 ? 9.959 6.284 6.363 1.00 88.62 185 THR A C 1
ATOM 1416 O O . THR A 1 185 ? 10.471 6.185 5.246 1.00 88.62 185 THR A O 1
ATOM 1419 N N . ASP A 1 186 ? 10.690 6.521 7.454 1.00 79.31 186 ASP A N 1
ATOM 1420 C CA . ASP A 1 186 ? 12.138 6.741 7.409 1.00 79.31 186 ASP A CA 1
ATOM 1421 C C . ASP A 1 186 ? 12.895 5.500 6.919 1.00 79.31 186 ASP A C 1
ATOM 1423 O O . ASP A 1 186 ? 12.606 4.392 7.364 1.00 79.31 186 ASP A O 1
ATOM 1427 N N . ARG A 1 187 ? 13.848 5.666 5.996 1.00 67.25 187 ARG A N 1
ATOM 1428 C CA . ARG A 1 187 ? 14.561 4.542 5.360 1.00 67.25 187 ARG A CA 1
ATOM 1429 C C . ARG A 1 187 ? 15.802 4.093 6.120 1.00 67.25 187 ARG A C 1
ATOM 1431 O O . ARG A 1 187 ? 16.154 2.920 6.020 1.00 67.25 187 ARG A O 1
ATOM 1438 N N . ASP A 1 188 ? 16.424 5.003 6.864 1.00 63.91 188 ASP A N 1
ATOM 1439 C CA . ASP A 1 188 ? 17.650 4.736 7.624 1.00 63.91 188 ASP A CA 1
ATOM 1440 C C . ASP A 1 188 ? 17.348 4.305 9.076 1.00 63.91 188 ASP A C 1
ATOM 1442 O O . ASP A 1 188 ? 18.264 4.062 9.861 1.00 63.91 188 ASP A O 1
ATOM 1446 N N . ASP A 1 189 ? 16.059 4.247 9.447 1.00 61.66 189 ASP A N 1
ATOM 1447 C CA . ASP A 1 189 ? 15.521 4.009 10.799 1.00 61.66 189 ASP A CA 1
ATOM 1448 C C . ASP A 1 189 ? 16.054 4.969 11.891 1.00 61.66 189 ASP A C 1
ATOM 1450 O O . ASP A 1 189 ? 15.771 4.809 13.086 1.00 61.66 189 ASP A O 1
ATOM 1454 N N . ASP A 1 190 ? 16.778 6.020 11.490 1.00 55.28 190 ASP A N 1
ATOM 1455 C CA . ASP A 1 190 ? 17.325 7.042 12.374 1.00 55.28 190 ASP A CA 1
ATOM 1456 C C . ASP A 1 190 ? 16.218 7.979 12.869 1.00 55.28 190 ASP A C 1
ATOM 1458 O O . ASP A 1 190 ? 15.884 9.006 12.277 1.00 55.28 190 ASP A O 1
ATOM 1462 N N . ARG A 1 191 ? 15.678 7.645 14.042 1.00 57.25 191 ARG A N 1
ATOM 1463 C CA . ARG A 1 191 ? 14.698 8.457 14.777 1.00 57.25 191 ARG A CA 1
ATOM 1464 C C . ARG A 1 191 ? 15.166 9.887 15.111 1.00 57.25 191 ARG A C 1
ATOM 1466 O O . ARG A 1 191 ? 14.364 10.636 15.658 1.00 57.25 191 ARG A O 1
ATOM 1473 N N . THR A 1 192 ? 16.405 10.289 14.810 1.00 52.28 192 THR A N 1
ATOM 1474 C CA . THR A 1 192 ? 16.876 11.684 14.921 1.00 52.28 192 THR A CA 1
ATOM 1475 C C . THR A 1 192 ? 16.697 12.508 13.638 1.00 52.28 192 THR A C 1
ATOM 1477 O O . THR A 1 192 ? 16.694 13.738 13.714 1.00 52.28 192 THR A O 1
ATOM 1480 N N . ALA A 1 193 ? 16.460 11.867 12.486 1.00 54.16 193 ALA A N 1
ATOM 1481 C CA . ALA A 1 193 ? 16.068 12.529 11.235 1.00 54.16 193 ALA A CA 1
ATOM 1482 C C . ALA A 1 193 ? 14.567 12.894 11.184 1.00 54.16 193 ALA A C 1
ATOM 1484 O O . ALA A 1 193 ? 14.137 13.639 10.303 1.00 54.16 193 ALA A O 1
ATOM 1485 N N . ASN A 1 194 ? 13.783 12.421 12.162 1.00 60.62 194 ASN A N 1
ATOM 1486 C CA . ASN A 1 194 ? 12.348 12.666 12.317 1.00 60.62 194 ASN A CA 1
ATOM 1487 C C . ASN A 1 194 ? 11.509 12.311 11.072 1.00 60.62 194 ASN A C 1
ATOM 1489 O O . ASN A 1 194 ? 10.621 13.078 10.705 1.00 60.62 194 ASN A O 1
ATOM 1493 N N . GLY A 1 195 ? 11.706 11.143 10.448 1.00 75.88 195 GLY A N 1
ATOM 1494 C CA . GLY A 1 195 ? 10.866 10.675 9.332 1.00 75.88 195 GLY A CA 1
ATOM 1495 C C . GLY A 1 195 ? 9.402 10.330 9.657 1.00 75.88 195 GLY A C 1
ATOM 1496 O O . GLY A 1 195 ? 8.790 9.522 8.954 1.00 75.88 195 GLY A O 1
ATOM 1497 N N . GLU A 1 196 ? 8.846 10.923 10.718 1.00 89.88 196 GLU A N 1
ATOM 1498 C CA . GLU A 1 196 ? 7.410 11.073 10.944 1.00 89.88 196 GLU A CA 1
ATOM 1499 C C . GLU A 1 196 ? 6.893 12.316 10.201 1.00 89.88 196 GLU A C 1
ATOM 1501 O O . GLU A 1 196 ? 7.447 13.409 10.306 1.00 89.88 196 GLU A O 1
ATOM 1506 N N . VAL A 1 197 ? 5.748 12.178 9.537 1.00 92.31 197 VAL A N 1
ATOM 1507 C CA . VAL A 1 197 ? 5.000 13.282 8.933 1.00 92.31 197 VAL A CA 1
ATOM 1508 C C . VAL A 1 197 ? 3.547 13.178 9.375 1.00 92.31 197 VAL A C 1
ATOM 1510 O O . VAL A 1 197 ? 2.905 12.153 9.152 1.00 92.31 197 VAL A O 1
ATOM 1513 N N . PHE A 1 198 ? 3.002 14.228 9.988 1.00 95.31 198 PHE A N 1
ATOM 1514 C CA . PHE A 1 198 ? 1.624 14.223 10.479 1.00 95.31 198 PHE A CA 1
ATOM 1515 C C . PHE A 1 198 ? 0.867 15.511 10.157 1.00 95.31 198 PHE A C 1
ATOM 1517 O O . PHE A 1 198 ? 1.456 16.567 9.917 1.00 95.31 198 PHE A O 1
ATOM 1524 N N . GLY A 1 199 ? -0.460 15.422 10.185 1.00 95.94 199 GLY A N 1
ATOM 1525 C CA . GLY A 1 199 ? -1.349 16.553 9.966 1.00 95.94 199 GLY A CA 1
ATOM 1526 C C . GLY A 1 199 ? -2.757 16.112 9.592 1.00 95.94 199 GLY A C 1
ATOM 1527 O O . GLY A 1 199 ? -3.185 14.992 9.872 1.00 95.94 199 GLY A O 1
ATOM 1528 N N . LYS A 1 200 ? -3.497 17.007 8.936 1.00 96.75 200 LYS A N 1
ATOM 1529 C CA . LYS A 1 200 ? -4.761 16.636 8.295 1.00 96.75 200 LYS A CA 1
ATOM 1530 C C . LYS A 1 200 ? -4.474 15.775 7.064 1.00 96.75 200 LYS A C 1
ATOM 1532 O O . LYS A 1 200 ? -3.467 16.002 6.388 1.00 96.75 200 LYS A O 1
ATOM 1537 N N . LEU A 1 201 ? -5.340 14.807 6.766 1.00 97.94 201 LEU A N 1
ATOM 1538 C CA . LEU A 1 201 ? -5.167 13.976 5.579 1.00 97.94 201 LEU A CA 1
ATOM 1539 C C . LEU A 1 201 ? -5.387 14.804 4.306 1.00 97.94 201 LEU A C 1
ATOM 1541 O O . LEU A 1 201 ? -6.425 15.440 4.129 1.00 97.94 201 LEU A O 1
ATOM 1545 N N . ALA A 1 202 ? -4.403 14.734 3.419 1.00 96.56 202 ALA A N 1
ATOM 1546 C CA . ALA A 1 202 ? -4.345 15.381 2.116 1.00 96.56 202 ALA A CA 1
ATOM 1547 C C . ALA A 1 202 ? -3.544 14.475 1.161 1.00 96.56 202 ALA A C 1
ATOM 1549 O O . ALA A 1 202 ? -3.186 13.349 1.517 1.00 96.56 202 ALA A O 1
ATOM 1550 N N . THR A 1 203 ? -3.214 14.959 -0.034 1.00 97.06 203 THR A N 1
ATOM 1551 C CA . THR A 1 203 ? -2.153 14.340 -0.845 1.00 97.06 203 THR A CA 1
ATOM 1552 C C . THR A 1 203 ? -0.778 14.512 -0.182 1.00 97.06 203 THR A C 1
ATOM 1554 O O . THR A 1 203 ? -0.598 15.426 0.619 1.00 97.06 203 THR A O 1
ATOM 1557 N N . GLY A 1 204 ? 0.211 13.688 -0.544 1.00 95.06 204 GLY A N 1
ATOM 1558 C CA . GLY A 1 204 ? 1.603 13.843 -0.092 1.00 95.06 204 GLY A CA 1
ATOM 1559 C C . GLY A 1 204 ? 2.036 12.915 1.049 1.00 95.06 204 GLY A C 1
ATOM 1560 O O . GLY A 1 204 ? 3.191 12.951 1.478 1.00 95.06 204 GLY A O 1
ATOM 1561 N N . TYR A 1 205 ? 1.140 12.044 1.522 1.00 96.00 205 TYR A N 1
ATOM 1562 C CA . TYR A 1 205 ? 1.458 10.953 2.455 1.00 96.00 205 TYR A CA 1
ATOM 1563 C C . TYR A 1 205 ? 1.793 9.631 1.734 1.00 96.00 205 TYR A C 1
ATOM 1565 O O . TYR A 1 205 ? 1.790 8.568 2.354 1.00 96.00 205 TYR A O 1
ATOM 1573 N N . GLY A 1 206 ? 2.091 9.694 0.430 1.00 95.50 206 GLY A N 1
ATOM 1574 C CA . GLY A 1 206 ? 2.672 8.597 -0.343 1.00 95.50 206 GLY A CA 1
ATOM 1575 C C . GLY A 1 206 ? 4.181 8.403 -0.101 1.00 95.50 206 GLY A C 1
ATOM 1576 O O . GLY A 1 206 ? 4.744 8.905 0.870 1.00 95.50 206 GLY A O 1
ATOM 1577 N N . TYR A 1 207 ? 4.860 7.710 -1.015 1.00 93.62 207 TYR A N 1
ATOM 1578 C CA . TYR A 1 207 ? 6.305 7.464 -0.999 1.00 93.62 207 TYR A CA 1
ATOM 1579 C C . TYR A 1 207 ? 7.143 8.750 -0.883 1.00 93.62 207 TYR A C 1
ATOM 1581 O O . TYR A 1 207 ? 6.926 9.726 -1.608 1.00 93.62 207 TYR A O 1
ATOM 1589 N N . ARG A 1 208 ? 8.166 8.707 -0.018 1.00 89.38 208 ARG A N 1
ATOM 1590 C CA . ARG A 1 208 ? 9.137 9.786 0.202 1.00 89.38 208 ARG A CA 1
ATOM 1591 C C . ARG A 1 208 ? 10.570 9.275 0.048 1.00 89.38 208 ARG A C 1
ATOM 1593 O O . ARG A 1 208 ? 10.948 8.258 0.618 1.00 89.38 208 ARG A O 1
ATOM 1600 N N . SER A 1 209 ? 11.368 10.009 -0.724 1.00 82.81 209 SER A N 1
ATOM 1601 C CA . SER A 1 209 ? 12.819 9.799 -0.881 1.00 82.81 209 SER A CA 1
ATOM 1602 C C . SER A 1 209 ? 13.645 10.610 0.122 1.00 82.81 209 SER A C 1
ATOM 1604 O O . SER A 1 209 ? 14.815 10.328 0.337 1.00 82.81 209 SER A O 1
ATOM 1606 N N . ASP A 1 210 ? 13.025 11.633 0.703 1.00 83.19 210 ASP A N 1
ATOM 1607 C CA . ASP A 1 210 ? 13.500 12.448 1.813 1.00 83.19 210 ASP A CA 1
ATOM 1608 C C . ASP A 1 210 ? 12.276 12.600 2.729 1.00 83.19 210 ASP A C 1
ATOM 1610 O O . ASP A 1 210 ? 11.292 13.207 2.291 1.00 83.19 210 ASP A O 1
ATOM 1614 N N . PRO A 1 211 ? 12.256 12.013 3.939 1.00 78.25 211 PRO A N 1
ATOM 1615 C CA . PRO A 1 211 ? 11.054 11.993 4.772 1.00 78.25 211 PRO A CA 1
ATOM 1616 C C . PRO A 1 211 ? 10.493 13.389 5.085 1.00 78.25 211 PRO A C 1
ATOM 1618 O O . PRO A 1 211 ? 9.273 13.569 5.140 1.00 78.25 211 PRO A O 1
ATOM 1621 N N . ALA A 1 212 ? 11.358 14.403 5.193 1.00 80.12 212 ALA A N 1
ATOM 1622 C CA . ALA A 1 212 ? 10.965 15.780 5.478 1.00 80.12 212 ALA A CA 1
ATOM 1623 C C . ALA A 1 212 ? 10.354 16.514 4.266 1.00 80.12 212 ALA A C 1
ATOM 1625 O O . ALA A 1 212 ? 9.813 17.612 4.429 1.00 80.12 212 ALA A O 1
ATOM 1626 N N . LYS A 1 213 ? 10.406 15.941 3.054 1.00 86.12 213 LYS A N 1
ATOM 1627 C CA . LYS A 1 213 ? 9.865 16.545 1.825 1.00 86.12 213 LYS A CA 1
ATOM 1628 C C . LYS A 1 213 ? 8.657 15.779 1.288 1.00 86.12 213 LYS A C 1
ATOM 1630 O O . LYS A 1 213 ? 8.637 14.554 1.231 1.00 86.12 213 LYS A O 1
ATOM 1635 N N . ASP A 1 214 ? 7.646 16.526 0.853 1.00 89.62 214 ASP A N 1
ATOM 1636 C CA . ASP A 1 214 ? 6.567 15.968 0.041 1.00 89.62 214 ASP A CA 1
ATOM 1637 C C . ASP A 1 214 ? 7.050 15.771 -1.406 1.00 89.62 214 ASP A C 1
ATOM 1639 O O . ASP A 1 214 ? 7.477 16.723 -2.061 1.00 89.62 214 ASP A O 1
ATOM 1643 N N . ASN A 1 215 ? 6.956 14.535 -1.898 1.00 87.12 215 ASN A N 1
ATOM 1644 C CA . ASN A 1 215 ? 7.264 14.159 -3.279 1.00 87.12 215 ASN A CA 1
ATOM 1645 C C . ASN A 1 215 ? 6.047 14.273 -4.224 1.00 87.12 215 ASN A C 1
ATOM 1647 O O . ASN A 1 215 ? 6.141 13.908 -5.397 1.00 87.12 215 ASN A O 1
ATOM 1651 N N . GLY A 1 216 ? 4.894 14.741 -3.735 1.00 94.00 216 GLY A N 1
ATOM 1652 C CA . GLY A 1 216 ? 3.647 14.796 -4.494 1.00 94.00 216 GLY A CA 1
ATOM 1653 C C . GLY A 1 216 ? 3.096 13.401 -4.794 1.00 94.00 216 GLY A C 1
ATOM 1654 O O . GLY A 1 216 ? 2.642 13.155 -5.913 1.00 94.00 216 GLY A O 1
ATOM 1655 N N . MET A 1 217 ? 3.175 12.491 -3.817 1.00 96.62 217 MET A N 1
ATOM 1656 C CA . MET A 1 217 ? 2.761 11.085 -3.926 1.00 96.62 217 MET A CA 1
ATOM 1657 C C . MET A 1 217 ? 1.548 10.767 -3.042 1.00 96.62 217 MET A C 1
ATOM 1659 O O . MET A 1 217 ? 1.357 11.370 -1.983 1.00 96.62 217 MET A O 1
ATOM 1663 N N . ILE A 1 218 ? 0.759 9.777 -3.453 1.00 98.12 218 ILE A N 1
ATOM 1664 C CA . ILE A 1 218 ? -0.317 9.151 -2.677 1.00 98.12 218 ILE A CA 1
ATOM 1665 C C . ILE A 1 218 ? -0.223 7.625 -2.748 1.00 98.12 218 ILE A C 1
ATOM 1667 O O . ILE A 1 218 ? 0.258 7.053 -3.733 1.00 98.12 218 ILE A O 1
ATOM 1671 N N . GLY A 1 219 ? -0.723 6.973 -1.707 1.00 98.19 219 GLY A N 1
ATOM 1672 C CA . GLY A 1 219 ? -1.011 5.546 -1.668 1.00 98.19 219 GLY A CA 1
ATOM 1673 C C . GLY A 1 219 ? -2.493 5.277 -1.423 1.00 98.19 219 GLY A C 1
ATOM 1674 O O . GLY A 1 219 ? -3.344 6.114 -1.748 1.00 98.19 219 GLY A O 1
ATOM 1675 N N . PRO A 1 220 ? -2.837 4.107 -0.856 1.00 98.69 220 PRO A N 1
ATOM 1676 C CA . PRO A 1 220 ? -4.225 3.792 -0.544 1.00 98.69 220 PRO A CA 1
ATOM 1677 C C . PRO A 1 220 ? -4.770 4.665 0.598 1.00 98.69 220 PRO A C 1
ATOM 1679 O O . PRO A 1 220 ? -5.982 4.851 0.673 1.00 98.69 220 PRO A O 1
ATOM 1682 N N . GLU A 1 221 ? -3.914 5.240 1.458 1.00 98.69 221 GLU A N 1
ATOM 1683 C CA . GLU A 1 221 ? -4.323 6.028 2.632 1.00 98.69 221 GLU A CA 1
ATOM 1684 C C . GLU A 1 221 ? -5.187 7.240 2.275 1.00 98.69 221 GLU A C 1
ATOM 1686 O O . GLU A 1 221 ? -6.118 7.565 3.011 1.00 98.69 221 GLU A O 1
ATOM 1691 N N . TYR A 1 222 ? -4.911 7.884 1.137 1.00 98.62 222 TYR A N 1
ATOM 1692 C CA . TYR A 1 222 ? -5.614 9.093 0.730 1.00 98.62 222 TYR A CA 1
ATOM 1693 C C . TYR A 1 222 ? -7.077 8.800 0.374 1.00 98.62 222 TYR A C 1
ATOM 1695 O O . TYR A 1 222 ? -7.989 9.406 0.936 1.00 98.62 222 TYR A O 1
ATOM 1703 N N . ALA A 1 223 ? -7.326 7.815 -0.493 1.00 98.50 223 ALA A N 1
ATOM 1704 C CA . ALA A 1 223 ? -8.688 7.424 -0.853 1.00 98.50 223 ALA A CA 1
ATOM 1705 C C . ALA A 1 223 ? -9.401 6.659 0.274 1.00 98.50 223 ALA A C 1
ATOM 1707 O O . ALA A 1 223 ? -10.596 6.866 0.471 1.00 98.50 223 ALA A O 1
ATOM 1708 N N . PHE A 1 224 ? -8.673 5.854 1.059 1.00 98.81 224 PHE A N 1
ATOM 1709 C CA . PHE A 1 224 ? -9.180 5.203 2.271 1.00 98.81 224 PHE A CA 1
ATOM 1710 C C . PHE A 1 224 ? -9.716 6.231 3.269 1.00 98.81 224 PHE A C 1
ATOM 1712 O O . PHE A 1 224 ? -10.872 6.168 3.683 1.00 98.81 224 PHE A O 1
ATOM 1719 N N . GLY A 1 225 ? -8.913 7.238 3.610 1.00 98.00 225 GLY A N 1
ATOM 1720 C CA . GLY A 1 225 ? -9.333 8.270 4.544 1.00 98.00 225 GLY A CA 1
ATOM 1721 C C . GLY A 1 225 ? -10.373 9.230 3.966 1.00 98.00 225 GLY A C 1
ATOM 1722 O O . GLY A 1 225 ? -11.252 9.649 4.704 1.00 98.00 225 GLY A O 1
ATOM 1723 N N . LEU A 1 226 ? -10.381 9.522 2.659 1.00 96.81 226 LEU A N 1
ATOM 1724 C CA . LEU A 1 226 ? -11.507 10.242 2.041 1.00 96.81 226 LEU A CA 1
ATOM 1725 C C . LEU A 1 226 ? -12.802 9.413 2.032 1.00 96.81 226 LEU A C 1
ATOM 1727 O O . LEU A 1 226 ? -13.890 9.983 2.118 1.00 96.81 226 LEU A O 1
ATOM 1731 N N . ALA A 1 227 ? -12.721 8.085 1.949 1.00 96.06 227 ALA A N 1
ATOM 1732 C CA . ALA A 1 227 ? -13.877 7.207 2.092 1.00 96.06 227 ALA A CA 1
ATOM 1733 C C . ALA A 1 227 ? -14.399 7.196 3.533 1.00 96.06 227 ALA A C 1
ATOM 1735 O O . ALA A 1 227 ? -15.601 7.385 3.735 1.00 96.06 227 ALA A O 1
ATOM 1736 N N . LEU A 1 228 ? -13.504 7.103 4.522 1.00 94.38 228 LEU A N 1
ATOM 1737 C CA . LEU A 1 228 ? -13.849 7.276 5.932 1.00 94.38 228 LEU A CA 1
ATOM 1738 C C . LEU A 1 228 ? -14.415 8.673 6.223 1.00 94.38 228 LEU A C 1
ATOM 1740 O O . LEU A 1 228 ? -15.422 8.762 6.909 1.00 94.38 228 LEU A O 1
ATOM 1744 N N . ASP A 1 229 ? -13.859 9.757 5.675 1.00 92.12 229 ASP A N 1
ATOM 1745 C CA . ASP A 1 229 ? -14.352 11.126 5.904 1.00 92.12 229 ASP A CA 1
ATOM 1746 C C . ASP A 1 229 ? -15.815 11.294 5.476 1.00 92.12 229 ASP A C 1
ATOM 1748 O O . ASP A 1 229 ? -16.646 11.839 6.209 1.00 92.12 229 ASP A O 1
ATOM 1752 N N . ARG A 1 230 ? -16.152 10.761 4.296 1.00 90.00 230 ARG A N 1
ATOM 1753 C CA . ARG A 1 230 ? -17.532 10.704 3.804 1.00 90.00 230 ARG A CA 1
ATOM 1754 C C . ARG A 1 230 ? -18.383 9.783 4.670 1.00 90.00 230 ARG A C 1
ATOM 1756 O O . ARG A 1 230 ? -19.508 10.151 4.985 1.00 90.00 230 ARG A O 1
ATOM 1763 N N . ALA A 1 231 ? -17.868 8.616 5.058 1.00 86.00 231 ALA A N 1
ATOM 1764 C CA . ALA A 1 231 ? -18.591 7.678 5.907 1.00 86.00 231 ALA A CA 1
ATOM 1765 C C . ALA A 1 231 ? -18.913 8.299 7.269 1.00 86.00 231 ALA A C 1
ATOM 1767 O O . ALA A 1 231 ? -20.081 8.381 7.609 1.00 86.00 231 ALA A O 1
ATOM 1768 N N . VAL A 1 232 ? -17.949 8.854 8.011 1.00 77.56 232 VAL A N 1
ATOM 1769 C CA . VAL A 1 232 ? -18.225 9.488 9.313 1.00 77.56 232 VAL A CA 1
ATOM 1770 C C . VAL A 1 232 ? -19.172 10.683 9.183 1.00 77.56 232 VAL A C 1
ATOM 1772 O O . VAL A 1 232 ? -20.047 10.852 10.030 1.00 77.56 232 VAL A O 1
ATOM 1775 N N . SER A 1 233 ? -19.073 11.454 8.095 1.00 72.25 233 SER A N 1
ATOM 1776 C CA . SER A 1 233 ? -20.005 12.552 7.795 1.00 72.25 233 SER A CA 1
ATOM 1777 C C . SER A 1 233 ? -21.432 12.073 7.478 1.00 72.25 233 SER A C 1
ATOM 1779 O O . SER A 1 233 ? -22.379 12.830 7.690 1.00 72.25 233 SER A O 1
ATOM 1781 N N . ASN A 1 234 ? -21.591 10.828 7.010 1.00 61.41 234 ASN A N 1
ATOM 1782 C CA . ASN A 1 234 ? -22.855 10.237 6.560 1.00 61.41 234 ASN A CA 1
ATOM 1783 C C . ASN A 1 234 ? -23.420 9.133 7.483 1.00 61.41 234 ASN A C 1
ATOM 1785 O O . ASN A 1 234 ? -24.581 8.781 7.316 1.00 61.41 234 ASN A O 1
ATOM 1789 N N . ASP A 1 235 ? -22.651 8.572 8.427 1.00 50.25 235 ASP A N 1
ATOM 1790 C CA . ASP A 1 235 ? -23.058 7.466 9.324 1.00 50.25 235 ASP A CA 1
ATOM 1791 C C . ASP A 1 235 ? -23.458 7.938 10.741 1.00 50.25 235 ASP A C 1
ATOM 1793 O O . ASP A 1 235 ? -24.058 7.172 11.493 1.00 50.25 235 ASP A O 1
ATOM 1797 N N . ILE A 1 236 ? -23.340 9.240 11.053 1.00 43.81 236 ILE A N 1
ATOM 1798 C CA . ILE A 1 236 ? -24.439 9.915 11.785 1.00 43.81 236 ILE A CA 1
ATOM 1799 C C . ILE A 1 236 ? -25.454 10.424 10.747 1.00 43.81 236 ILE A C 1
ATOM 1801 O O . ILE A 1 236 ? -25.758 11.606 10.629 1.00 43.81 236 ILE A O 1
ATOM 1805 N N . GLY A 1 237 ? -25.947 9.462 9.959 1.00 34.06 237 GLY A N 1
ATOM 1806 C CA . GLY A 1 237 ? -26.924 9.605 8.877 1.00 34.06 237 GLY A CA 1
ATOM 1807 C C . GLY A 1 237 ? -28.374 9.596 9.336 1.00 34.06 237 GLY A C 1
ATOM 1808 O O . GLY A 1 237 ? -29.280 9.712 8.513 1.00 34.06 237 GLY A O 1
ATOM 1809 N N . GLN A 1 238 ? -28.618 9.554 10.650 1.00 34.03 238 GLN A N 1
ATOM 1810 C CA . GLN A 1 238 ? -29.712 10.381 11.135 1.00 34.03 238 GLN A CA 1
ATOM 1811 C C . GLN A 1 238 ? -29.302 11.834 10.915 1.00 34.03 238 GLN A C 1
ATOM 1813 O O . GLN A 1 238 ? -28.616 12.431 11.745 1.00 34.03 238 GLN A O 1
ATOM 1818 N N . GLN A 1 239 ? -29.825 12.424 9.837 1.00 36.91 239 GLN A N 1
ATOM 1819 C CA . GLN A 1 239 ? -30.237 13.813 9.941 1.00 36.91 239 GLN A CA 1
ATOM 1820 C C . GLN A 1 239 ? -31.144 13.905 11.172 1.00 36.91 239 GLN A C 1
ATOM 1822 O O . GLN A 1 239 ? -32.305 13.505 11.144 1.00 36.91 239 GLN A O 1
ATOM 1827 N N . ASN A 1 240 ? -30.595 14.434 12.263 1.00 40.06 240 ASN A N 1
ATOM 1828 C CA . ASN A 1 240 ? -31.409 15.213 13.178 1.00 40.06 240 ASN A CA 1
ATOM 1829 C C . ASN A 1 240 ? -32.091 16.323 12.355 1.00 40.06 240 ASN A C 1
ATOM 1831 O O . ASN A 1 240 ? -31.544 16.763 11.338 1.00 40.06 240 ASN A O 1
ATOM 1835 N N . ASP A 1 241 ? -33.267 16.796 12.778 1.00 42.41 241 ASP A N 1
ATOM 1836 C CA . ASP A 1 241 ? -34.123 17.716 11.997 1.00 42.41 241 ASP A CA 1
ATOM 1837 C C . ASP A 1 241 ? -33.556 19.156 11.873 1.00 42.41 241 ASP A C 1
ATOM 1839 O O . ASP A 1 241 ? -34.289 20.145 11.843 1.00 42.41 241 ASP A O 1
ATOM 1843 N N . ARG A 1 242 ? -32.225 19.287 11.910 1.00 42.78 242 ARG A N 1
ATOM 1844 C CA . ARG A 1 242 ? -31.427 20.513 12.020 1.00 42.78 242 ARG A CA 1
ATOM 1845 C C . ARG A 1 242 ? -30.219 20.532 11.073 1.00 42.78 242 ARG A C 1
ATOM 1847 O O . ARG A 1 242 ? -29.660 21.603 10.867 1.00 42.78 242 ARG A O 1
ATOM 1854 N N . GLY A 1 243 ? -29.849 19.394 10.474 1.00 36.91 243 GLY A N 1
ATOM 1855 C CA . GLY A 1 243 ? -28.871 19.333 9.379 1.00 36.91 243 GLY A CA 1
ATOM 1856 C C . GLY A 1 243 ? -27.399 19.490 9.783 1.00 36.91 243 GLY A C 1
ATOM 1857 O O . GLY A 1 243 ? -26.603 19.967 8.978 1.00 36.91 243 GLY A O 1
ATOM 1858 N N . GLU A 1 244 ? -27.023 19.106 11.006 1.00 43.28 244 GLU A N 1
ATOM 1859 C CA . GLU A 1 244 ? -25.629 19.152 11.476 1.00 43.28 244 GLU A CA 1
ATOM 1860 C C . GLU A 1 244 ? -24.980 17.758 11.361 1.00 43.28 244 GLU A C 1
ATOM 1862 O O . GLU A 1 244 ? -25.357 16.839 12.089 1.00 43.28 244 GLU A O 1
ATOM 1867 N N . GLY A 1 245 ? -24.027 17.594 10.430 1.00 39.47 245 GLY A N 1
ATOM 1868 C CA . GLY A 1 245 ? -23.322 16.326 10.183 1.00 39.47 245 GLY A CA 1
ATOM 1869 C C . GLY A 1 245 ? -22.379 15.952 11.333 1.00 39.47 245 GLY A C 1
ATOM 1870 O O . GLY A 1 245 ? -21.493 16.728 11.680 1.00 39.47 245 GLY A O 1
ATOM 1871 N N . GLY A 1 246 ? -22.592 14.781 11.940 1.00 46.78 246 GLY A N 1
ATOM 1872 C CA . GLY A 1 246 ? -22.091 14.455 13.285 1.00 46.78 246 GLY A CA 1
ATOM 1873 C C . GLY A 1 246 ? -20.873 13.528 13.383 1.00 46.78 246 GLY A C 1
ATOM 1874 O O . GLY A 1 246 ? -20.702 12.883 14.414 1.00 46.78 246 GLY A O 1
ATOM 1875 N N . GLY A 1 247 ? -20.057 13.396 12.336 1.00 61.88 247 GLY A N 1
ATOM 1876 C CA . GLY A 1 247 ? -18.921 12.469 12.332 1.00 61.88 247 GLY A CA 1
ATOM 1877 C C . GLY A 1 247 ? -17.891 12.741 13.435 1.00 61.88 247 GLY A C 1
ATOM 1878 O O . GLY A 1 247 ? -17.342 13.836 13.521 1.00 61.88 247 GLY A O 1
ATOM 1879 N N . GLY A 1 248 ? -17.599 11.727 14.257 1.00 79.50 248 GLY A N 1
ATOM 1880 C CA . GLY A 1 248 ? -16.462 11.750 15.184 1.00 79.50 248 GLY A CA 1
ATOM 1881 C C . GLY A 1 248 ? -15.120 11.728 14.436 1.00 79.50 248 GLY A C 1
ATOM 1882 O O . GLY A 1 248 ? -15.073 11.210 13.315 1.00 79.50 248 GLY A O 1
ATOM 1883 N N . PRO A 1 249 ? -14.041 12.273 15.028 1.00 92.75 249 PRO A N 1
ATOM 1884 C CA . PRO A 1 249 ? -12.752 12.395 14.359 1.00 92.75 249 PRO A CA 1
ATOM 1885 C C . PRO A 1 249 ? -12.116 11.028 14.084 1.00 92.75 249 PRO A C 1
ATOM 1887 O O . PRO A 1 249 ? -12.367 10.041 14.783 1.00 92.75 249 PRO A O 1
ATOM 1890 N N . VAL A 1 250 ? -11.253 10.992 13.070 1.00 96.56 250 VAL A N 1
ATOM 1891 C CA . VAL A 1 250 ? -10.505 9.805 12.645 1.00 96.56 250 VAL A CA 1
ATOM 1892 C C . VAL A 1 250 ? -9.011 10.119 12.596 1.00 96.56 250 VAL A C 1
ATOM 1894 O O . VAL A 1 250 ? -8.615 11.177 12.108 1.00 96.56 250 VAL A O 1
ATOM 1897 N N . LEU A 1 251 ? -8.180 9.179 13.040 1.00 98.69 251 LEU A N 1
ATOM 1898 C CA . LEU A 1 251 ? -6.726 9.210 12.893 1.00 98.69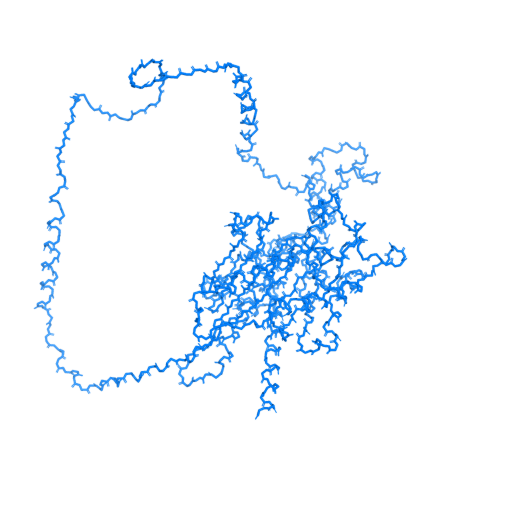 251 LEU A CA 1
ATOM 1899 C C . LEU A 1 251 ? -6.249 7.963 12.142 1.00 98.69 251 LEU A C 1
ATOM 1901 O O . LEU A 1 251 ? -6.529 6.836 12.544 1.00 98.69 251 LEU A O 1
ATOM 1905 N N . ILE A 1 252 ? -5.486 8.163 11.073 1.00 98.94 252 ILE A N 1
ATOM 1906 C CA . ILE A 1 252 ? -4.717 7.111 10.408 1.00 98.94 252 ILE A CA 1
ATOM 1907 C C . ILE A 1 252 ? -3.304 7.104 10.997 1.00 98.94 252 ILE A C 1
ATOM 1909 O O . ILE A 1 252 ? -2.625 8.127 10.980 1.00 98.94 252 ILE A O 1
ATOM 1913 N N . ILE A 1 253 ? -2.834 5.955 11.474 1.00 98.81 253 ILE A N 1
ATOM 1914 C CA . ILE A 1 253 ? -1.425 5.731 11.815 1.00 98.81 253 ILE A CA 1
ATOM 1915 C C . ILE A 1 253 ? -0.827 4.879 10.695 1.00 98.81 253 ILE A C 1
ATOM 1917 O O . ILE A 1 253 ? -1.131 3.692 10.591 1.00 98.81 253 ILE A O 1
ATOM 1921 N N . LYS A 1 254 ? -0.009 5.482 9.830 1.00 98.56 254 LYS A N 1
ATOM 1922 C CA . LYS A 1 254 ? 0.620 4.806 8.689 1.00 98.56 254 LYS A CA 1
ATOM 1923 C C . LYS A 1 254 ? 2.079 4.458 9.002 1.00 98.56 254 LYS A C 1
ATOM 1925 O O . LYS A 1 254 ? 2.817 5.286 9.531 1.00 98.56 254 LYS A O 1
ATOM 1930 N N . THR A 1 255 ? 2.511 3.255 8.639 1.00 96.56 255 THR A N 1
ATOM 1931 C CA . THR A 1 255 ? 3.902 2.784 8.782 1.00 96.56 255 THR A CA 1
ATOM 1932 C C . THR A 1 255 ? 4.286 1.937 7.574 1.00 96.56 255 THR A C 1
ATOM 1934 O O . THR A 1 255 ? 3.863 0.782 7.469 1.00 96.56 255 THR A O 1
ATOM 1937 N N . ALA A 1 256 ? 5.035 2.505 6.630 1.00 94.69 256 ALA A N 1
ATOM 1938 C CA . ALA A 1 256 ? 5.327 1.832 5.367 1.00 94.69 256 ALA A CA 1
ATOM 1939 C C . ALA A 1 256 ? 6.737 2.138 4.866 1.00 94.69 256 ALA A C 1
ATOM 1941 O O . ALA A 1 256 ? 7.211 3.261 5.001 1.00 94.69 256 ALA A O 1
ATOM 1942 N N . TRP A 1 257 ? 7.379 1.128 4.275 1.00 92.69 257 TRP A N 1
ATOM 1943 C CA . TRP A 1 257 ? 8.778 1.201 3.854 1.00 92.69 257 TRP A CA 1
ATOM 1944 C C . TRP A 1 257 ? 9.052 0.346 2.613 1.00 92.69 257 TRP A C 1
ATOM 1946 O O . TRP A 1 257 ? 8.634 -0.810 2.529 1.00 92.69 257 TRP A O 1
ATOM 1956 N N . GLY A 1 258 ? 9.797 0.885 1.654 1.00 90.31 258 GLY A N 1
ATOM 1957 C CA . GLY A 1 258 ? 10.161 0.174 0.431 1.00 90.31 258 GLY A CA 1
ATOM 1958 C C . GLY A 1 258 ? 10.993 -1.087 0.691 1.00 90.31 258 GLY A C 1
ATOM 1959 O O . GLY A 1 258 ? 11.865 -1.110 1.559 1.00 90.31 258 GLY A O 1
ATOM 1960 N N . GLY A 1 259 ? 10.726 -2.143 -0.083 1.00 88.50 259 GLY A N 1
ATOM 1961 C CA . GLY A 1 259 ? 11.561 -3.345 -0.127 1.00 88.50 259 GLY A CA 1
ATOM 1962 C C . GLY A 1 259 ? 11.446 -4.307 1.059 1.00 88.50 259 GLY A C 1
ATOM 1963 O O . GLY A 1 259 ? 12.273 -5.207 1.175 1.00 88.50 259 GLY A O 1
ATOM 1964 N N . LYS A 1 260 ? 10.452 -4.141 1.940 1.00 92.06 260 LYS A N 1
ATOM 1965 C CA . LYS A 1 260 ? 10.316 -4.945 3.166 1.00 92.06 260 LYS A CA 1
ATOM 1966 C C . LYS A 1 260 ? 9.455 -6.201 2.982 1.00 92.06 260 LYS A C 1
ATOM 1968 O O . LYS A 1 260 ? 8.437 -6.194 2.282 1.00 92.06 260 LYS A O 1
ATOM 1973 N N . SER A 1 261 ? 9.863 -7.274 3.650 1.00 94.19 261 SER A N 1
ATOM 1974 C CA . SER A 1 261 ? 9.280 -8.621 3.606 1.00 94.19 261 SER A CA 1
ATOM 1975 C C . SER A 1 261 ? 8.485 -8.993 4.867 1.00 94.19 261 SER A C 1
ATOM 1977 O O . SER A 1 261 ? 8.670 -8.396 5.930 1.00 94.19 261 SER A O 1
ATOM 1979 N N . LEU A 1 262 ? 7.634 -10.017 4.785 1.00 96.19 262 LEU A N 1
ATOM 1980 C CA . LEU A 1 262 ? 6.988 -10.618 5.955 1.00 96.19 262 LEU A CA 1
ATOM 1981 C C . LEU A 1 262 ? 7.888 -11.660 6.644 1.00 96.19 262 LEU A C 1
ATOM 1983 O O . LEU A 1 262 ? 7.900 -11.716 7.874 1.00 96.19 262 LEU A O 1
ATOM 1987 N N . ASP A 1 263 ? 8.672 -12.452 5.897 1.00 92.44 263 ASP A N 1
ATOM 1988 C CA . ASP A 1 263 ? 9.542 -13.477 6.511 1.00 92.44 263 ASP A CA 1
ATOM 1989 C C . ASP A 1 263 ? 10.689 -12.882 7.344 1.00 92.44 263 ASP A C 1
ATOM 1991 O O . ASP A 1 263 ? 11.109 -13.487 8.333 1.00 92.44 263 ASP A O 1
ATOM 1995 N N . TYR A 1 264 ? 11.191 -11.698 6.986 1.00 93.44 264 TYR A N 1
ATOM 1996 C CA . TYR A 1 264 ? 12.343 -11.091 7.653 1.00 93.44 264 TYR A CA 1
ATOM 1997 C C . TYR A 1 264 ? 12.009 -9.762 8.345 1.00 93.44 264 TYR A C 1
ATOM 1999 O O . TYR A 1 264 ? 12.173 -9.666 9.560 1.00 93.44 264 TYR A O 1
ATOM 2007 N N . ASP A 1 265 ? 11.504 -8.754 7.631 1.00 94.25 265 ASP A N 1
ATOM 2008 C CA . ASP A 1 265 ? 11.395 -7.373 8.141 1.00 94.25 265 ASP A CA 1
ATOM 2009 C C . ASP A 1 265 ? 10.226 -7.176 9.116 1.00 94.25 265 ASP A C 1
ATOM 2011 O O . ASP A 1 265 ? 10.394 -6.664 10.228 1.00 94.25 265 ASP A O 1
ATOM 2015 N N . PHE A 1 266 ? 9.038 -7.624 8.710 1.00 96.88 266 PHE A N 1
ATOM 2016 C CA . PHE A 1 266 ? 7.799 -7.578 9.489 1.00 96.88 266 PHE A CA 1
ATOM 2017 C C . PHE A 1 266 ? 7.532 -8.872 10.275 1.00 96.88 266 PHE A C 1
ATOM 2019 O O . PHE A 1 266 ? 6.421 -9.076 10.769 1.00 96.88 266 PHE A O 1
ATOM 2026 N N . ARG A 1 267 ? 8.546 -9.736 10.432 1.00 96.44 267 ARG A N 1
ATOM 2027 C CA . ARG A 1 267 ? 8.404 -11.020 11.127 1.00 96.44 267 ARG A CA 1
ATOM 2028 C C . ARG A 1 267 ? 7.883 -10.829 12.554 1.00 96.44 267 ARG A C 1
ATOM 2030 O O . ARG A 1 267 ? 8.572 -10.263 13.405 1.00 96.44 267 ARG A O 1
ATOM 2037 N N . SER A 1 268 ? 6.683 -11.340 12.810 1.00 97.44 268 SER A N 1
ATOM 2038 C CA . SER A 1 268 ? 6.015 -11.228 14.106 1.00 97.44 268 SER A CA 1
ATOM 2039 C C . SER A 1 268 ? 6.588 -12.218 15.143 1.00 97.44 268 SER A C 1
ATOM 2041 O O . SER A 1 268 ? 7.140 -13.253 14.753 1.00 97.44 268 SER A O 1
ATOM 2043 N N . PRO A 1 269 ? 6.467 -11.961 16.462 1.00 95.75 269 PRO A N 1
ATOM 2044 C CA . PRO A 1 269 ? 7.019 -12.836 17.503 1.00 95.75 269 PRO A CA 1
ATOM 2045 C C . PRO A 1 269 ? 6.560 -14.303 17.428 1.00 95.75 269 PRO A C 1
ATOM 2047 O O . PRO A 1 269 ? 7.392 -15.211 17.526 1.00 95.75 269 PRO A O 1
ATOM 2050 N N . SER A 1 270 ? 5.267 -14.557 17.208 1.00 97.12 270 SER A N 1
ATOM 2051 C CA . SER A 1 270 ? 4.697 -15.911 17.140 1.00 97.12 270 SER A CA 1
ATOM 2052 C C . SER A 1 270 ? 5.013 -16.638 15.830 1.00 97.12 270 SER A C 1
ATOM 2054 O O . SER A 1 270 ? 4.880 -17.858 15.769 1.00 97.12 270 SER A O 1
ATOM 2056 N N . SER A 1 271 ? 5.534 -15.937 14.814 1.00 94.69 271 SER A N 1
ATOM 2057 C CA . SER A 1 271 ? 6.082 -16.560 13.597 1.00 94.69 271 SER A CA 1
ATOM 2058 C C . SER A 1 271 ? 7.358 -17.384 13.864 1.00 94.69 271 SER A C 1
ATOM 2060 O O . SER A 1 271 ? 7.872 -18.044 12.957 1.00 94.69 271 SER A O 1
ATOM 2062 N N . GLY A 1 272 ? 7.901 -17.354 15.088 1.00 89.75 272 GLY A N 1
ATOM 2063 C CA . GLY A 1 272 ? 9.060 -18.143 15.508 1.00 89.75 272 GLY A CA 1
ATOM 2064 C C . GLY A 1 272 ? 10.398 -17.651 14.933 1.00 89.75 272 GLY A C 1
ATOM 2065 O O . GLY A 1 272 ? 10.435 -16.718 14.128 1.00 89.75 272 GLY A O 1
ATOM 2066 N N . PRO A 1 273 ? 11.532 -18.251 15.340 1.00 88.12 273 PRO A N 1
ATOM 2067 C CA . PRO A 1 273 ? 12.856 -17.818 14.899 1.00 88.12 273 PRO A CA 1
ATOM 2068 C C . PRO A 1 273 ? 13.100 -18.115 13.413 1.00 88.12 273 PRO A C 1
ATOM 2070 O O . PRO A 1 273 ? 12.782 -19.198 12.919 1.00 88.12 273 PRO A O 1
ATOM 2073 N N . LEU A 1 274 ? 13.737 -17.175 12.712 1.00 86.88 274 LEU A N 1
ATOM 2074 C CA . LEU A 1 274 ? 14.240 -17.394 11.357 1.00 86.88 274 LEU A CA 1
ATOM 2075 C C . LEU A 1 274 ? 15.581 -18.169 11.404 1.00 86.88 274 LEU A C 1
ATOM 2077 O O . LEU A 1 274 ? 16.462 -17.785 12.182 1.00 86.88 274 LEU A O 1
ATOM 2081 N N . PRO A 1 275 ? 15.774 -19.244 10.611 1.00 84.88 275 PRO A N 1
ATOM 2082 C CA . PRO A 1 275 ? 17.052 -19.955 10.539 1.00 84.88 275 PRO A CA 1
ATOM 2083 C C . PRO A 1 275 ? 18.191 -19.063 10.026 1.00 84.88 275 PRO A C 1
ATOM 2085 O O . PRO A 1 275 ? 17.996 -18.229 9.145 1.00 84.88 275 PRO A O 1
ATOM 2088 N N . ARG A 1 276 ? 19.405 -19.232 10.566 1.00 83.19 276 ARG A N 1
ATOM 2089 C CA . ARG A 1 276 ? 20.550 -18.357 10.237 1.00 83.19 276 ARG A CA 1
ATOM 2090 C C . ARG A 1 276 ? 21.027 -18.496 8.793 1.00 83.19 276 ARG A C 1
ATOM 2092 O O . ARG A 1 276 ? 21.479 -17.515 8.224 1.00 83.19 276 ARG A O 1
ATOM 2099 N N . ASP A 1 277 ? 20.894 -19.683 8.212 1.00 83.75 277 ASP A N 1
ATOM 2100 C CA . ASP A 1 277 ? 21.154 -19.993 6.799 1.00 83.75 277 ASP A CA 1
ATOM 2101 C C . ASP A 1 277 ? 20.169 -19.318 5.828 1.00 83.75 277 ASP A C 1
ATOM 2103 O O . ASP A 1 277 ? 20.405 -19.305 4.623 1.00 83.75 277 ASP A O 1
ATOM 2107 N N . LYS A 1 278 ? 19.074 -18.751 6.349 1.00 82.88 278 LYS A N 1
ATOM 2108 C CA . LYS A 1 278 ? 18.089 -17.982 5.584 1.00 82.88 278 LYS A CA 1
ATOM 2109 C C . LYS A 1 278 ? 18.283 -16.469 5.692 1.00 82.88 278 LYS A C 1
ATOM 2111 O O . LYS A 1 278 ? 17.664 -15.740 4.930 1.00 82.88 278 LYS A O 1
ATOM 2116 N N . ILE A 1 279 ? 19.147 -15.989 6.589 1.00 85.00 279 ILE A N 1
ATOM 2117 C CA . ILE A 1 279 ? 19.461 -14.561 6.707 1.00 85.00 279 ILE A CA 1
ATOM 2118 C C . ILE A 1 279 ? 20.533 -14.206 5.675 1.00 85.00 279 ILE A C 1
ATOM 2120 O O . ILE A 1 279 ? 21.676 -14.647 5.778 1.00 85.00 279 ILE A O 1
ATOM 2124 N N . ASP A 1 280 ? 20.163 -13.382 4.699 1.00 81.50 280 ASP A N 1
ATOM 2125 C CA . ASP A 1 280 ? 21.089 -12.852 3.699 1.00 81.50 280 ASP A CA 1
ATOM 2126 C C . ASP A 1 280 ? 21.977 -11.754 4.304 1.00 81.50 280 ASP A C 1
ATOM 2128 O O . ASP A 1 280 ? 21.609 -10.580 4.350 1.00 81.50 280 ASP A O 1
ATOM 2132 N N . ALA A 1 281 ? 23.159 -12.158 4.768 1.00 80.88 281 ALA A N 1
ATOM 2133 C CA . ALA A 1 281 ? 24.190 -11.257 5.271 1.00 80.88 281 ALA A CA 1
ATOM 2134 C C . ALA A 1 281 ? 24.930 -10.476 4.164 1.00 80.88 281 ALA A C 1
ATOM 2136 O O . ALA A 1 281 ? 25.632 -9.518 4.483 1.00 80.88 281 ALA A O 1
ATOM 2137 N N . GLU A 1 282 ? 24.788 -10.853 2.888 1.00 77.12 282 GLU A N 1
ATOM 2138 C CA . GLU A 1 282 ? 25.382 -10.127 1.754 1.00 77.12 282 GLU A CA 1
ATOM 2139 C C . GLU A 1 282 ? 24.583 -8.843 1.479 1.00 77.12 282 GLU A C 1
ATOM 2141 O O . GLU A 1 282 ? 25.170 -7.779 1.304 1.00 77.12 282 GLU A O 1
ATOM 2146 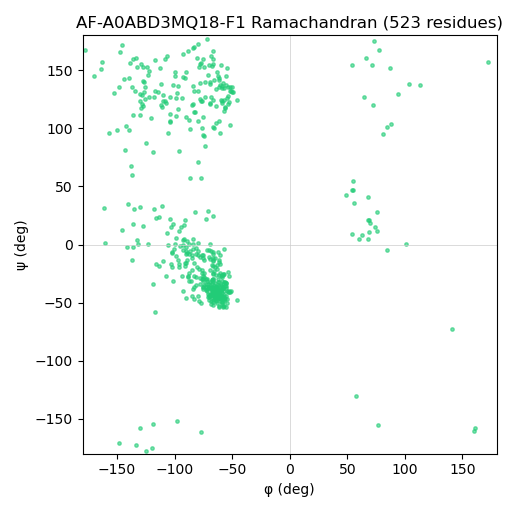N N . SER A 1 283 ? 23.252 -8.907 1.610 1.00 70.81 283 SER A N 1
ATOM 2147 C CA . SER A 1 283 ? 22.349 -7.740 1.672 1.00 70.81 283 SER A CA 1
ATOM 2148 C C . SER A 1 283 ? 22.267 -7.112 3.081 1.00 70.81 283 SER A C 1
ATOM 2150 O O . SER A 1 283 ? 21.235 -6.573 3.473 1.00 70.81 283 SER A O 1
ATOM 2152 N N . GLY A 1 284 ? 23.318 -7.237 3.901 1.00 81.19 284 GLY A N 1
ATOM 2153 C CA . GLY A 1 284 ? 23.399 -6.620 5.236 1.00 81.19 284 GLY A CA 1
ATOM 2154 C C . GLY A 1 284 ? 22.457 -7.190 6.312 1.00 81.19 284 GLY A C 1
ATOM 2155 O O . GLY A 1 284 ? 22.334 -6.607 7.393 1.00 81.19 284 GLY A O 1
ATOM 2156 N N . GLY A 1 285 ? 21.791 -8.318 6.059 1.00 85.06 285 GLY A N 1
ATOM 2157 C CA . GLY A 1 285 ? 20.850 -8.937 6.990 1.00 85.06 285 GLY A CA 1
ATOM 2158 C C . GLY A 1 285 ? 21.506 -9.459 8.274 1.00 85.06 285 GLY A C 1
ATOM 2159 O O . GLY A 1 285 ? 22.599 -10.027 8.262 1.00 85.06 285 GLY A O 1
ATOM 2160 N N . THR A 1 286 ? 20.824 -9.307 9.415 1.00 89.44 286 THR A N 1
ATOM 2161 C CA . THR A 1 286 ? 21.314 -9.759 10.727 1.00 89.44 286 THR A CA 1
ATOM 2162 C C . THR A 1 286 ? 20.206 -10.393 11.569 1.00 89.44 286 THR A C 1
ATOM 2164 O O . THR A 1 286 ? 19.029 -10.066 11.439 1.00 89.44 286 THR A O 1
ATOM 2167 N N . VAL A 1 287 ? 20.587 -11.259 12.516 1.00 89.12 287 VAL A N 1
ATOM 2168 C CA . VAL A 1 287 ? 19.650 -11.867 13.486 1.00 89.12 287 VAL A CA 1
ATOM 2169 C C . VAL A 1 287 ? 18.926 -10.809 14.333 1.00 89.12 287 VAL A C 1
ATOM 2171 O O . VAL A 1 287 ? 17.783 -11.023 14.723 1.00 89.12 287 VAL A O 1
ATOM 2174 N N . ALA A 1 288 ? 19.565 -9.666 14.609 1.00 89.62 288 ALA A N 1
ATOM 2175 C CA . ALA A 1 288 ? 18.962 -8.579 15.382 1.00 89.62 288 ALA A CA 1
ATOM 2176 C C . ALA A 1 288 ? 17.878 -7.820 14.593 1.00 89.62 288 ALA A C 1
ATOM 2178 O O . ALA A 1 288 ? 16.920 -7.323 15.187 1.00 89.62 288 ALA A O 1
ATOM 2179 N N . ASN A 1 289 ? 18.004 -7.767 13.265 1.00 91.31 289 ASN A N 1
ATOM 2180 C CA . ASN A 1 289 ? 17.096 -7.028 12.389 1.00 91.31 289 ASN A CA 1
ATOM 2181 C C . ASN A 1 289 ? 15.887 -7.861 11.918 1.00 91.31 289 ASN A C 1
ATOM 2183 O O . ASN A 1 289 ? 14.937 -7.298 11.381 1.00 91.31 289 ASN A O 1
ATOM 2187 N N . VAL A 1 290 ? 15.846 -9.168 12.211 1.00 94.00 290 VAL A N 1
ATOM 2188 C CA . VAL A 1 290 ? 14.623 -9.977 12.065 1.00 94.00 290 VAL A CA 1
ATOM 2189 C C . VAL A 1 290 ? 13.499 -9.349 12.902 1.00 94.00 290 VAL A C 1
ATOM 2191 O O . VAL A 1 290 ? 13.661 -9.124 14.107 1.00 94.00 290 VAL A O 1
ATOM 2194 N N . GLY A 1 291 ? 12.365 -9.043 12.274 1.00 95.44 291 GLY A N 1
ATOM 2195 C CA . GLY A 1 291 ? 11.212 -8.380 12.885 1.00 95.44 291 GLY A CA 1
ATOM 2196 C C . GLY A 1 291 ? 11.439 -6.908 13.256 1.00 95.44 291 GLY A C 1
ATOM 2197 O O . GLY A 1 291 ? 10.724 -6.392 14.117 1.00 95.44 291 GLY A O 1
ATOM 2198 N N . HIS A 1 292 ? 12.449 -6.231 12.692 1.00 94.44 292 HIS A N 1
ATOM 2199 C CA . HIS A 1 292 ? 12.742 -4.828 13.017 1.00 94.44 292 HIS A CA 1
ATOM 2200 C C . HIS A 1 292 ? 11.548 -3.913 12.716 1.00 94.44 292 HIS A C 1
ATOM 2202 O O . HIS A 1 292 ? 11.099 -3.181 13.598 1.00 94.44 292 HIS A O 1
ATOM 2208 N N . TYR A 1 293 ? 10.969 -4.019 11.519 1.00 95.19 293 TYR A N 1
ATOM 2209 C CA . TYR A 1 293 ? 9.865 -3.162 11.082 1.00 95.19 293 TYR A CA 1
ATOM 2210 C C . TYR A 1 293 ? 8.538 -3.522 11.755 1.00 95.19 293 TYR A C 1
ATOM 2212 O O . TYR A 1 293 ? 7.746 -2.625 12.037 1.00 95.19 293 TYR A O 1
ATOM 2220 N N . TYR A 1 294 ? 8.341 -4.787 12.156 1.00 97.88 294 TYR A N 1
ATOM 2221 C CA . TYR A 1 294 ? 7.260 -5.152 13.086 1.00 97.88 294 TYR A CA 1
ATOM 2222 C C . TYR A 1 294 ? 7.376 -4.365 14.404 1.00 97.88 294 TYR A C 1
ATOM 2224 O O . TYR A 1 294 ? 6.408 -3.758 14.867 1.00 97.88 294 TYR A O 1
ATOM 2232 N N . ARG A 1 295 ? 8.575 -4.331 15.004 1.00 96.88 295 ARG A N 1
ATOM 2233 C CA . ARG A 1 295 ? 8.807 -3.613 16.266 1.00 96.88 295 ARG A CA 1
ATOM 2234 C C . ARG A 1 295 ? 8.692 -2.099 16.103 1.00 96.88 295 ARG A C 1
ATOM 2236 O O . ARG A 1 295 ? 8.109 -1.469 16.980 1.00 96.88 295 ARG A O 1
ATOM 2243 N N . LEU A 1 296 ? 9.185 -1.519 15.004 1.00 94.88 296 LEU A N 1
ATOM 2244 C CA . LEU A 1 296 ? 9.000 -0.092 14.709 1.00 94.88 296 LEU A CA 1
ATOM 2245 C C . LEU A 1 296 ? 7.523 0.269 14.545 1.00 94.88 296 LEU A C 1
ATOM 2247 O O . LEU A 1 296 ? 7.083 1.236 15.157 1.00 94.88 296 LEU A O 1
ATOM 2251 N N . MET A 1 297 ? 6.760 -0.523 13.787 1.00 97.31 297 MET A N 1
ATOM 2252 C CA . MET A 1 297 ? 5.318 -0.350 13.588 1.00 97.31 297 MET A CA 1
ATOM 2253 C C . MET A 1 297 ? 4.560 -0.320 14.922 1.00 97.31 297 MET A C 1
ATOM 2255 O O . MET A 1 297 ? 3.851 0.643 15.214 1.00 97.31 297 MET A O 1
ATOM 2259 N N . ILE A 1 298 ? 4.748 -1.342 15.762 1.00 98.50 298 ILE A N 1
ATOM 2260 C CA . ILE A 1 298 ? 4.090 -1.431 17.072 1.00 98.50 298 ILE A CA 1
ATOM 2261 C C . ILE A 1 298 ? 4.557 -0.320 18.024 1.00 98.50 298 ILE A C 1
ATOM 2263 O O . ILE A 1 298 ? 3.736 0.242 18.752 1.00 98.50 298 ILE A O 1
ATOM 2267 N N . ALA A 1 299 ? 5.848 0.024 18.025 1.00 97.19 299 ALA A N 1
ATOM 2268 C CA . ALA A 1 299 ? 6.376 1.104 18.856 1.00 97.19 299 ALA A CA 1
ATOM 2269 C C . ALA A 1 299 ? 5.806 2.468 18.443 1.00 97.19 299 ALA A C 1
ATOM 2271 O O . ALA A 1 299 ? 5.337 3.205 19.304 1.00 97.19 299 ALA A O 1
ATOM 2272 N N . TYR A 1 300 ? 5.787 2.778 17.144 1.00 96.56 300 TYR A N 1
ATOM 2273 C CA . TYR A 1 300 ? 5.257 4.033 16.613 1.00 96.56 300 TYR A CA 1
ATOM 2274 C C . TYR A 1 300 ? 3.746 4.172 16.849 1.00 96.56 300 TYR A C 1
ATOM 2276 O O . TYR A 1 300 ? 3.282 5.224 17.284 1.00 96.56 300 TYR A O 1
ATOM 2284 N N . ALA A 1 301 ? 2.977 3.092 16.672 1.00 98.38 301 ALA A N 1
ATOM 2285 C CA . ALA A 1 301 ? 1.561 3.085 17.028 1.00 98.38 301 ALA A CA 1
ATOM 2286 C C . ALA A 1 301 ? 1.345 3.392 18.519 1.00 98.38 301 ALA A C 1
ATOM 2288 O O . ALA A 1 301 ? 0.534 4.252 18.854 1.00 98.38 301 ALA A O 1
ATOM 2289 N N . LYS A 1 302 ? 2.104 2.753 19.420 1.00 98.50 302 LYS A N 1
ATOM 2290 C CA . LYS A 1 302 ? 2.037 3.010 20.873 1.00 98.50 302 LYS A CA 1
ATOM 2291 C C . LYS A 1 302 ? 2.494 4.426 21.248 1.00 98.50 302 LYS A C 1
ATOM 2293 O O . LYS A 1 302 ? 1.944 5.014 22.173 1.00 98.50 302 LYS A O 1
ATOM 2298 N N . GLU A 1 303 ? 3.457 4.981 20.520 1.00 97.19 303 GLU A N 1
ATOM 2299 C CA . GLU A 1 303 ? 3.967 6.346 20.681 1.00 97.19 303 GLU A CA 1
ATOM 2300 C C . GLU A 1 303 ? 2.898 7.388 20.313 1.00 97.19 303 GLU A C 1
ATOM 2302 O O . GLU A 1 303 ? 2.546 8.226 21.144 1.00 97.19 303 GLU A O 1
ATOM 2307 N N . VAL A 1 304 ? 2.283 7.279 19.131 1.00 98.06 304 VAL A N 1
ATOM 2308 C CA . VAL A 1 304 ? 1.168 8.149 18.711 1.00 98.06 304 VAL A CA 1
ATOM 2309 C C . VAL A 1 304 ? -0.059 7.983 19.617 1.00 98.06 304 VAL A C 1
ATOM 2311 O O . VAL A 1 304 ? -0.681 8.972 19.995 1.00 98.06 304 VAL A O 1
ATOM 2314 N N . LEU A 1 305 ? -0.389 6.755 20.029 1.00 98.44 305 LEU A N 1
ATOM 2315 C CA . LEU A 1 305 ? -1.508 6.481 20.940 1.00 98.44 305 LEU A CA 1
ATOM 2316 C C . LEU A 1 305 ? -1.277 6.954 22.389 1.00 98.44 305 LEU A C 1
ATOM 2318 O O . LEU A 1 305 ? -2.226 6.966 23.178 1.00 98.44 305 LEU A O 1
ATOM 2322 N N . SER A 1 306 ? -0.050 7.350 22.751 1.00 97.88 306 SER A N 1
ATOM 2323 C CA . SER A 1 306 ? 0.264 7.932 24.065 1.00 97.88 306 SER A CA 1
ATOM 2324 C C . SER A 1 306 ? -0.063 9.429 24.164 1.00 97.88 306 SER A C 1
ATOM 2326 O O . SER A 1 306 ? -0.415 9.903 25.243 1.00 97.88 306 SER A O 1
ATOM 2328 N N . ASP A 1 307 ? -0.028 10.146 23.035 1.00 97.31 307 ASP A N 1
ATOM 2329 C CA . ASP A 1 307 ? -0.535 11.516 22.886 1.00 97.31 307 ASP A CA 1
ATOM 2330 C C . ASP A 1 307 ? -1.175 11.707 21.492 1.00 97.31 307 ASP A C 1
ATOM 2332 O O . ASP A 1 307 ? -0.550 12.261 20.579 1.00 97.31 307 ASP A O 1
ATOM 2336 N N . PRO A 1 308 ? -2.439 11.274 21.302 1.00 97.88 308 PRO A N 1
ATOM 2337 C CA . PRO A 1 308 ? -3.135 11.455 20.029 1.00 97.88 308 PRO A CA 1
ATOM 2338 C C . PRO A 1 308 ? -3.410 12.930 19.702 1.00 97.88 308 PRO A C 1
ATOM 2340 O O . PRO A 1 308 ? -3.566 13.279 18.532 1.00 97.88 308 PRO A O 1
ATOM 2343 N N . GLY A 1 309 ? -3.452 13.806 20.715 1.00 97.44 309 GLY A N 1
ATOM 2344 C CA . GLY A 1 309 ? -3.711 15.240 20.553 1.00 97.44 309 GLY A CA 1
ATOM 2345 C C . GLY A 1 309 ? -2.595 15.964 19.799 1.00 97.44 309 GLY A C 1
ATOM 2346 O O . GLY A 1 309 ? -2.873 16.902 19.049 1.00 97.44 309 GLY A O 1
ATOM 2347 N N . ARG A 1 310 ? -1.354 15.473 19.922 1.00 97.19 310 ARG A N 1
ATOM 2348 C CA . ARG A 1 310 ? -0.178 15.930 19.165 1.00 97.19 310 ARG A CA 1
ATOM 2349 C C . ARG A 1 310 ? -0.382 15.905 17.649 1.00 97.19 310 ARG A C 1
ATOM 2351 O O . ARG A 1 310 ? 0.054 16.830 16.967 1.00 97.19 310 ARG A O 1
ATOM 2358 N N . VAL A 1 311 ? -1.026 14.856 17.130 1.00 97.25 311 VAL A N 1
ATOM 2359 C CA . VAL A 1 311 ? -1.195 14.618 15.681 1.00 97.25 311 VAL A CA 1
ATOM 2360 C C . VAL A 1 311 ? -2.623 14.867 15.187 1.00 97.25 311 VAL A C 1
ATOM 2362 O O . VAL A 1 311 ? -2.825 15.245 14.034 1.00 97.25 311 VAL A O 1
ATOM 2365 N N . CYS A 1 312 ? -3.614 14.713 16.068 1.00 97.25 312 CYS A N 1
ATOM 2366 C CA . CYS A 1 312 ? -5.031 14.939 15.813 1.00 97.25 312 CYS A CA 1
ATOM 2367 C C . CYS A 1 312 ? -5.594 15.953 16.832 1.00 97.25 312 CYS A C 1
ATOM 2369 O O . CYS A 1 312 ? -6.169 15.554 17.846 1.00 97.25 312 CYS A O 1
ATOM 2371 N N . PRO A 1 313 ? -5.513 17.273 16.564 1.00 95.69 313 PRO A N 1
ATOM 2372 C CA . PRO A 1 313 ? -6.018 18.314 17.471 1.00 95.69 313 PRO A CA 1
ATOM 2373 C C . PRO A 1 313 ? -7.534 18.294 17.743 1.00 95.69 313 PRO A C 1
ATOM 2375 O O . PRO A 1 313 ? -8.014 19.072 18.561 1.00 95.69 313 PRO A O 1
ATOM 2378 N N . ALA A 1 314 ? -8.296 17.434 17.056 1.00 92.12 314 ALA A N 1
ATOM 2379 C CA . ALA A 1 314 ? -9.708 17.163 17.336 1.00 92.12 314 ALA A CA 1
ATOM 2380 C C . ALA A 1 314 ? -9.930 16.047 18.383 1.00 92.12 314 ALA A C 1
ATOM 2382 O O . ALA A 1 314 ? -11.074 15.703 18.672 1.00 92.12 314 ALA A O 1
ATOM 2383 N N . TYR A 1 315 ? -8.861 15.461 18.933 1.00 94.69 315 TYR A N 1
ATOM 2384 C CA . TYR A 1 315 ? -8.930 14.453 19.990 1.00 94.69 315 TYR A CA 1
ATOM 2385 C C . TYR A 1 315 ? -9.461 15.046 21.305 1.00 94.69 315 TYR A C 1
ATOM 2387 O O . TYR A 1 315 ? -8.879 15.983 21.851 1.00 94.69 315 TYR A O 1
ATOM 2395 N N . ASP A 1 316 ? -10.534 14.459 21.840 1.00 93.12 316 ASP A N 1
ATOM 2396 C CA . ASP A 1 316 ? -11.077 14.787 23.160 1.00 93.12 316 ASP A CA 1
ATOM 2397 C C . ASP A 1 316 ? -10.692 13.688 24.178 1.00 93.12 316 ASP A C 1
ATOM 2399 O O . ASP A 1 316 ? -11.286 12.602 24.180 1.00 93.12 316 ASP A O 1
ATOM 2403 N N . PRO A 1 317 ? -9.725 13.942 25.084 1.00 94.88 317 PRO A N 1
ATOM 2404 C CA . PRO A 1 317 ? -9.284 12.958 26.071 1.00 94.88 317 PRO A CA 1
ATOM 2405 C C . PRO A 1 317 ? -10.337 12.639 27.147 1.00 94.88 317 PRO A C 1
ATOM 2407 O O . PRO A 1 317 ? -10.105 11.742 27.955 1.00 94.88 317 PRO A O 1
ATOM 2410 N N . SER A 1 318 ? -11.483 13.333 27.187 1.00 94.62 318 SER A N 1
ATOM 2411 C CA . SER A 1 318 ? -12.598 12.991 28.083 1.00 94.62 318 SER A CA 1
ATOM 2412 C C . SER A 1 318 ? -13.474 11.843 27.563 1.00 94.62 318 SER A C 1
ATOM 2414 O O . SER A 1 318 ? -14.165 11.202 28.358 1.00 94.62 318 SER A O 1
ATOM 2416 N N . VAL A 1 319 ? -13.409 11.545 26.258 1.00 91.31 319 VAL A N 1
ATOM 2417 C CA . VAL A 1 319 ? -14.053 10.374 25.627 1.00 91.31 319 VAL A CA 1
ATOM 2418 C C . VAL A 1 319 ? -13.056 9.349 25.086 1.00 91.31 319 VAL A C 1
ATOM 2420 O O . VAL A 1 319 ? -13.424 8.188 24.922 1.00 91.31 319 VAL A O 1
ATOM 2423 N N . GLY A 1 320 ? -11.797 9.740 24.873 1.00 94.81 320 GLY A N 1
ATOM 2424 C CA . GLY A 1 320 ? -10.717 8.831 24.497 1.00 94.81 320 GLY A CA 1
ATOM 2425 C C . GLY A 1 320 ? -10.751 8.407 23.027 1.00 94.81 320 GLY A C 1
ATOM 2426 O O . GLY A 1 320 ? -11.247 9.127 22.157 1.00 94.81 320 GLY A O 1
ATOM 2427 N N . TYR A 1 321 ? -10.157 7.250 22.743 1.00 96.06 321 TYR A N 1
ATOM 2428 C CA . TYR A 1 321 ? -10.031 6.690 21.399 1.00 96.06 321 TYR A CA 1
ATOM 2429 C C . TYR A 1 321 ? -10.406 5.207 21.371 1.00 96.06 321 TYR A C 1
ATOM 2431 O O . TYR A 1 321 ? -10.367 4.523 22.393 1.00 96.06 321 TYR A O 1
ATOM 2439 N N . GLU A 1 322 ? -10.708 4.705 20.178 1.00 94.75 322 GLU A N 1
ATOM 2440 C CA . GLU A 1 322 ? -10.866 3.281 19.884 1.00 94.75 322 GLU A CA 1
ATOM 2441 C C . GLU A 1 322 ? -9.985 2.899 18.688 1.00 94.75 322 GLU A C 1
ATOM 2443 O O . GLU A 1 322 ? -9.847 3.671 17.737 1.00 94.75 322 GLU A O 1
ATOM 2448 N N . ILE A 1 323 ? -9.357 1.720 18.730 1.00 97.56 323 ILE A N 1
ATOM 2449 C CA . ILE A 1 323 ? -8.594 1.197 17.590 1.00 97.56 323 ILE A CA 1
ATOM 2450 C C . ILE A 1 323 ? -9.590 0.451 16.694 1.00 97.56 323 ILE A C 1
ATOM 2452 O O . ILE A 1 323 ? -9.992 -0.668 17.002 1.00 97.56 323 ILE A O 1
ATOM 2456 N N . ALA A 1 324 ? -10.034 1.118 15.631 1.00 96.31 324 ALA A N 1
ATOM 2457 C CA . ALA A 1 324 ? -11.173 0.722 14.804 1.00 96.31 324 ALA A CA 1
ATOM 245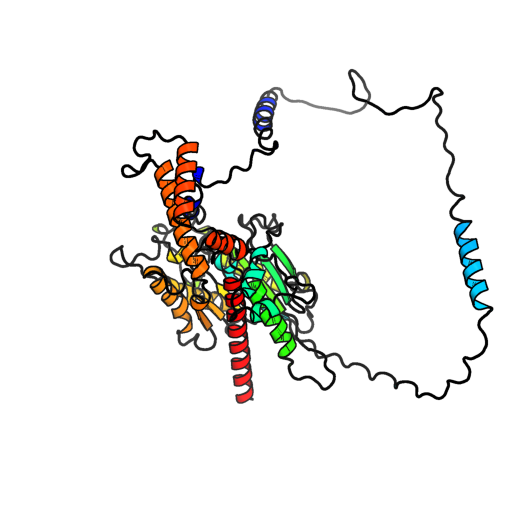8 C C . ALA A 1 324 ? -10.822 -0.326 13.733 1.00 96.31 324 ALA A C 1
ATOM 2460 O O . ALA A 1 324 ? -11.676 -1.116 13.341 1.00 96.31 324 ALA A O 1
ATOM 2461 N N . GLY A 1 325 ? -9.566 -0.374 13.276 1.00 98.25 325 GLY A N 1
ATOM 2462 C CA . GLY A 1 325 ? -9.127 -1.406 12.338 1.00 98.25 325 GLY A CA 1
ATOM 2463 C C . GLY A 1 325 ? -7.651 -1.344 11.949 1.00 98.25 325 GLY A C 1
ATOM 2464 O O . GLY A 1 325 ? -6.957 -0.356 12.200 1.00 98.25 325 GLY A O 1
ATOM 2465 N N . PHE A 1 326 ? -7.174 -2.408 11.307 1.00 98.94 326 PHE A N 1
ATOM 2466 C CA . PHE A 1 326 ? -5.819 -2.533 10.768 1.00 98.94 326 PHE A CA 1
ATOM 2467 C C . PHE A 1 326 ? -5.837 -2.963 9.295 1.00 98.94 326 PHE A C 1
ATOM 2469 O O . PHE A 1 326 ? -6.440 -3.974 8.944 1.00 98.94 326 PHE A O 1
ATOM 2476 N N . VAL A 1 327 ? -5.136 -2.237 8.429 1.00 98.94 327 VAL A N 1
ATOM 2477 C CA . VAL A 1 327 ? -4.960 -2.561 7.009 1.00 98.94 327 VAL A CA 1
ATOM 2478 C C . VAL A 1 327 ? -3.508 -2.968 6.763 1.00 98.94 327 VAL A C 1
ATOM 2480 O O . VAL A 1 327 ? -2.592 -2.163 6.927 1.00 98.94 327 VAL A O 1
ATOM 2483 N N . TRP A 1 328 ? -3.300 -4.207 6.325 1.00 98.94 328 TRP A N 1
ATOM 2484 C CA . TRP A 1 328 ? -2.019 -4.713 5.835 1.00 98.94 328 TRP A CA 1
ATOM 2485 C C . TRP A 1 328 ? -1.995 -4.679 4.307 1.00 98.94 328 TRP A C 1
ATOM 2487 O O . TRP A 1 328 ? -2.884 -5.252 3.677 1.00 98.94 328 TRP A O 1
ATOM 2497 N N . PHE A 1 329 ? -0.984 -4.054 3.697 1.00 98.62 329 PHE A N 1
ATOM 2498 C CA . PHE A 1 329 ? -0.784 -4.122 2.246 1.00 98.62 329 PHE A CA 1
ATOM 2499 C C . PHE A 1 329 ? 0.696 -4.262 1.875 1.00 98.62 329 PHE A C 1
ATOM 2501 O O . PHE A 1 329 ? 1.472 -3.305 1.833 1.00 98.62 329 PHE A O 1
ATOM 2508 N N . GLN A 1 330 ? 1.096 -5.502 1.614 1.00 96.25 330 GLN A N 1
ATOM 2509 C CA . GLN A 1 330 ? 2.473 -5.909 1.344 1.00 96.25 330 GLN A CA 1
ATOM 2510 C C . GLN A 1 330 ? 2.477 -6.767 0.061 1.00 96.25 330 GLN A C 1
ATOM 2512 O O . GLN A 1 330 ? 1.598 -6.574 -0.776 1.00 96.25 330 GLN A O 1
ATOM 2517 N N . GLY A 1 331 ? 3.484 -7.611 -0.171 1.00 90.88 331 GLY A N 1
ATOM 2518 C CA . GLY A 1 331 ? 3.403 -8.681 -1.164 1.00 90.88 331 GLY A CA 1
ATOM 2519 C C . GLY A 1 331 ? 4.687 -8.898 -1.964 1.00 90.88 331 GLY A C 1
ATOM 2520 O O . GLY A 1 331 ? 5.403 -9.872 -1.745 1.00 90.88 331 GLY A O 1
ATOM 2521 N N . TRP A 1 332 ? 4.989 -7.966 -2.877 1.00 92.75 332 TRP A N 1
ATOM 2522 C CA . TRP A 1 332 ? 5.971 -8.142 -3.961 1.00 92.75 332 TRP A CA 1
ATOM 2523 C C . TRP A 1 332 ? 7.308 -8.770 -3.539 1.00 92.75 332 TRP A C 1
ATOM 2525 O O . TRP A 1 332 ? 7.758 -9.721 -4.173 1.00 92.75 332 TRP A O 1
ATOM 2535 N N . ASN A 1 333 ? 7.923 -8.288 -2.454 1.00 91.75 333 ASN A N 1
ATOM 2536 C CA . ASN A 1 333 ? 9.211 -8.799 -1.981 1.00 91.75 333 ASN A CA 1
ATOM 2537 C C . ASN A 1 333 ? 9.170 -10.284 -1.585 1.00 91.75 333 ASN A C 1
ATOM 2539 O O . ASN A 1 333 ? 10.074 -11.017 -1.967 1.00 91.75 333 ASN A O 1
ATOM 2543 N N . ASP A 1 334 ? 8.128 -10.758 -0.899 1.00 93.56 334 ASP A N 1
ATOM 2544 C CA . ASP A 1 334 ? 7.980 -12.184 -0.573 1.00 93.56 334 ASP A CA 1
ATOM 2545 C C . ASP A 1 334 ? 7.608 -13.007 -1.817 1.00 93.56 334 ASP A C 1
ATOM 2547 O O . ASP A 1 334 ? 8.124 -14.113 -2.005 1.00 93.56 334 ASP A O 1
ATOM 2551 N N . MET A 1 335 ? 6.788 -12.447 -2.716 1.00 92.94 335 MET A N 1
ATOM 2552 C CA . MET A 1 335 ? 6.446 -13.084 -3.993 1.00 92.94 335 MET A CA 1
ATOM 2553 C C . MET A 1 335 ? 7.701 -13.382 -4.821 1.00 92.94 335 MET A C 1
ATOM 2555 O O . MET A 1 335 ? 7.852 -14.509 -5.292 1.00 92.94 335 MET A O 1
ATOM 2559 N N . VAL A 1 336 ? 8.651 -12.447 -4.934 1.00 88.50 336 VAL A N 1
ATOM 2560 C CA . VAL A 1 336 ? 9.887 -12.684 -5.702 1.00 88.50 336 VAL A CA 1
ATOM 2561 C C . VAL A 1 336 ? 10.934 -13.516 -4.949 1.00 88.50 336 VAL A C 1
ATOM 2563 O O . VAL A 1 336 ? 11.752 -14.166 -5.593 1.00 88.50 336 VAL A O 1
ATOM 2566 N N . ASP A 1 337 ? 10.904 -13.612 -3.616 1.00 83.50 337 ASP A N 1
ATOM 2567 C CA . ASP A 1 337 ? 12.028 -14.174 -2.844 1.00 83.50 337 ASP A CA 1
ATOM 2568 C C . ASP A 1 337 ? 12.166 -15.712 -2.876 1.00 83.50 337 ASP A C 1
ATOM 2570 O O . ASP A 1 337 ? 11.520 -16.458 -2.132 1.00 83.50 337 ASP A O 1
ATOM 2574 N N . TYR A 1 338 ? 13.090 -16.197 -3.706 1.00 74.88 338 TYR A N 1
ATOM 2575 C CA . TYR A 1 338 ? 13.414 -17.621 -3.848 1.00 74.88 338 TYR A CA 1
ATOM 2576 C C . TYR A 1 338 ? 14.121 -18.244 -2.624 1.00 74.88 338 TYR A C 1
ATOM 2578 O O . TYR A 1 338 ? 14.224 -19.469 -2.550 1.00 74.88 338 TYR A O 1
ATOM 2586 N N . ARG A 1 339 ? 14.607 -17.455 -1.651 1.00 76.19 339 ARG A N 1
ATOM 2587 C CA . ARG A 1 339 ? 15.330 -17.955 -0.461 1.00 76.19 339 ARG A CA 1
ATOM 2588 C C . ARG A 1 339 ? 14.386 -18.640 0.527 1.00 76.19 339 ARG A C 1
ATOM 2590 O O . ARG A 1 339 ? 14.754 -19.662 1.120 1.00 76.19 339 ARG A O 1
ATOM 2597 N N . TYR A 1 340 ? 13.187 -18.085 0.701 1.00 78.00 340 TYR A N 1
ATOM 2598 C CA . TYR A 1 340 ? 12.231 -18.488 1.740 1.00 78.00 340 TYR A CA 1
ATOM 2599 C C . TYR A 1 340 ? 11.101 -19.394 1.225 1.00 78.00 340 TYR A C 1
ATOM 2601 O O . TYR A 1 340 ? 10.656 -20.273 1.962 1.00 78.00 340 TYR A O 1
ATOM 2609 N N . TYR A 1 341 ? 10.681 -19.227 -0.035 1.00 85.31 341 TYR A N 1
ATOM 2610 C CA . TYR A 1 341 ? 9.452 -19.823 -0.591 1.00 85.31 341 TYR A CA 1
ATOM 2611 C C . TYR A 1 341 ? 9.698 -20.799 -1.756 1.00 85.31 341 TYR A C 1
ATOM 2613 O O . TYR A 1 341 ? 8.884 -20.914 -2.675 1.00 85.31 341 TYR A O 1
ATOM 2621 N N . ALA A 1 342 ? 10.843 -21.485 -1.752 1.00 81.44 342 ALA A N 1
ATOM 2622 C CA . ALA A 1 342 ? 11.148 -22.538 -2.719 1.00 81.44 342 ALA A CA 1
ATOM 2623 C C . ALA A 1 342 ? 10.383 -23.832 -2.385 1.00 81.44 342 ALA A C 1
ATOM 2625 O O . ALA A 1 342 ? 10.530 -24.387 -1.294 1.00 81.44 342 ALA A O 1
ATOM 2626 N N . GLY A 1 343 ? 9.597 -24.330 -3.341 1.00 75.06 343 GLY A N 1
ATOM 2627 C CA . GLY A 1 343 ? 8.871 -25.592 -3.233 1.00 75.06 343 GLY A CA 1
ATOM 2628 C C . GLY A 1 343 ? 9.780 -26.825 -3.314 1.00 75.06 343 GLY A C 1
ATOM 2629 O O . GLY A 1 343 ? 10.986 -26.742 -3.549 1.00 75.06 343 GLY A O 1
ATOM 2630 N N . LYS A 1 344 ? 9.185 -28.013 -3.151 1.00 72.31 344 LYS A N 1
ATOM 2631 C CA . LYS A 1 344 ? 9.897 -29.301 -2.975 1.00 72.31 344 LYS A CA 1
ATOM 2632 C C . LYS A 1 344 ? 10.852 -29.676 -4.116 1.00 72.31 344 LYS A C 1
ATOM 2634 O O . LYS A 1 344 ? 11.795 -30.429 -3.888 1.00 72.31 344 LYS A O 1
ATOM 2639 N N . SER A 1 345 ? 10.613 -29.179 -5.329 1.00 73.62 345 SER A N 1
ATOM 2640 C CA . SER A 1 345 ? 11.459 -29.399 -6.510 1.00 73.62 345 SER A CA 1
ATOM 2641 C C . SER A 1 345 ? 12.567 -28.355 -6.700 1.00 73.62 345 SER A C 1
ATOM 2643 O O . SER A 1 345 ? 13.387 -28.500 -7.607 1.00 73.62 345 SER A O 1
ATOM 2645 N N . GLY A 1 346 ? 12.562 -27.275 -5.909 1.00 71.31 346 GLY A N 1
ATOM 2646 C CA . GLY A 1 346 ? 13.371 -26.074 -6.139 1.00 71.31 346 GLY A CA 1
ATOM 2647 C C . GLY A 1 346 ? 12.964 -25.259 -7.376 1.00 71.31 346 GLY A C 1
ATOM 2648 O O . GLY A 1 346 ? 13.660 -24.306 -7.714 1.00 71.31 346 GLY A O 1
ATOM 2649 N N . LYS A 1 347 ? 11.877 -25.637 -8.068 1.00 67.31 347 LYS A N 1
ATOM 2650 C CA . LYS A 1 347 ? 11.365 -24.973 -9.282 1.00 67.31 347 LYS A CA 1
ATOM 2651 C C . LYS A 1 347 ? 9.949 -24.427 -9.113 1.00 67.31 347 LYS A C 1
ATOM 2653 O O . LYS A 1 347 ? 9.634 -23.390 -9.680 1.00 67.31 347 LYS A O 1
ATOM 2658 N N . GLU A 1 348 ? 9.120 -25.113 -8.331 1.00 78.81 348 GLU A N 1
ATOM 2659 C CA . GLU A 1 348 ? 7.838 -24.589 -7.847 1.00 78.81 348 GLU A CA 1
ATOM 2660 C C . GLU A 1 348 ? 8.054 -23.573 -6.711 1.00 78.81 348 GLU A C 1
ATOM 2662 O O . GLU A 1 348 ? 9.080 -23.607 -6.021 1.00 78.81 348 GLU A O 1
ATOM 2667 N N . ARG A 1 349 ? 7.061 -22.714 -6.462 1.00 87.19 349 ARG A N 1
ATOM 2668 C CA . ARG A 1 349 ? 6.979 -21.876 -5.256 1.00 87.19 349 ARG A CA 1
ATOM 2669 C C . ARG A 1 349 ? 6.030 -22.507 -4.235 1.00 87.19 349 ARG A C 1
ATOM 2671 O O . ARG A 1 349 ? 5.026 -23.104 -4.611 1.00 87.19 349 ARG A O 1
ATOM 2678 N N . ASP A 1 350 ? 6.343 -22.365 -2.951 1.00 89.75 350 ASP A N 1
ATOM 2679 C CA . ASP A 1 350 ? 5.469 -22.760 -1.840 1.00 89.75 350 ASP A CA 1
ATOM 2680 C C . ASP A 1 350 ? 5.352 -21.592 -0.855 1.00 89.75 350 ASP A C 1
ATOM 2682 O O . ASP A 1 350 ? 6.319 -21.211 -0.192 1.00 89.75 350 ASP A O 1
ATOM 2686 N N . TYR A 1 351 ? 4.156 -21.005 -0.797 1.00 94.75 351 TYR A N 1
ATOM 2687 C CA . TYR A 1 351 ? 3.845 -19.838 0.023 1.00 94.75 351 TYR A CA 1
ATOM 2688 C C . TYR A 1 351 ? 2.983 -20.175 1.250 1.00 94.75 351 TYR A C 1
ATOM 2690 O O . TYR A 1 351 ? 2.556 -19.254 1.942 1.00 94.75 351 TYR A O 1
ATOM 2698 N N . ALA A 1 352 ? 2.758 -21.452 1.594 1.00 93.38 352 ALA A N 1
ATOM 2699 C CA . ALA A 1 352 ? 1.972 -21.812 2.787 1.00 93.38 352 ALA A CA 1
ATOM 2700 C C . ALA A 1 352 ? 2.544 -21.174 4.073 1.00 93.38 352 ALA A C 1
ATOM 2702 O O . ALA A 1 352 ? 1.809 -20.669 4.921 1.00 93.38 352 ALA A O 1
ATOM 2703 N N . ARG A 1 353 ? 3.880 -21.073 4.146 1.00 92.19 353 ARG A N 1
ATOM 2704 C CA . ARG A 1 353 ? 4.608 -20.343 5.194 1.00 92.19 353 ARG A CA 1
ATOM 2705 C C . ARG A 1 353 ? 4.217 -18.860 5.282 1.00 92.19 353 ARG A C 1
ATOM 2707 O O . ARG A 1 353 ? 4.167 -18.331 6.387 1.00 92.19 353 ARG A O 1
ATOM 2714 N N . TYR A 1 354 ? 3.944 -18.187 4.160 1.00 96.12 354 TYR A N 1
ATOM 2715 C CA . TYR A 1 354 ? 3.488 -16.791 4.163 1.00 96.12 354 TYR A CA 1
ATOM 2716 C C . TYR A 1 354 ? 2.125 -16.680 4.859 1.00 96.12 354 TYR A C 1
ATOM 2718 O O . TYR A 1 354 ? 1.957 -15.836 5.736 1.00 96.12 354 TYR A O 1
ATOM 2726 N N . SER A 1 355 ? 1.188 -17.586 4.555 1.00 97.69 355 SER A N 1
ATOM 2727 C CA . SER A 1 355 ? -0.127 -17.642 5.207 1.00 97.69 355 SER A CA 1
ATOM 2728 C C . SER A 1 355 ? -0.026 -17.883 6.717 1.00 97.69 355 SER A C 1
ATOM 2730 O O . SER A 1 355 ? -0.660 -17.165 7.490 1.00 97.69 355 SER A O 1
ATOM 2732 N N . ASP A 1 356 ? 0.803 -18.839 7.153 1.00 96.88 356 ASP A N 1
ATOM 2733 C CA . ASP A 1 356 ? 1.020 -19.137 8.579 1.00 96.88 356 ASP A CA 1
ATOM 2734 C C . ASP A 1 356 ? 1.570 -17.920 9.343 1.00 96.88 356 ASP A C 1
ATOM 2736 O O . ASP A 1 356 ? 1.139 -17.612 10.462 1.00 96.88 356 ASP A O 1
ATOM 2740 N N . MET A 1 357 ? 2.505 -17.189 8.732 1.00 97.44 357 MET A N 1
ATOM 2741 C CA . MET A 1 357 ? 3.106 -15.992 9.322 1.00 97.44 357 MET A CA 1
ATOM 2742 C C . MET A 1 357 ? 2.180 -14.786 9.277 1.00 97.44 357 MET A C 1
ATOM 2744 O O . MET A 1 357 ? 2.142 -14.040 10.247 1.00 97.44 357 MET A O 1
ATOM 2748 N N . LEU A 1 358 ? 1.384 -14.604 8.221 1.00 98.69 358 LEU A N 1
ATOM 2749 C CA . LEU A 1 358 ? 0.396 -13.528 8.170 1.00 98.69 358 LEU A CA 1
ATOM 2750 C C . LEU A 1 358 ? -0.723 -13.770 9.192 1.00 98.69 358 LEU A C 1
ATOM 2752 O O . LEU A 1 358 ? -1.134 -12.848 9.892 1.00 98.69 358 LEU A O 1
ATOM 2756 N N . ALA A 1 359 ? -1.143 -15.023 9.383 1.00 98.69 359 ALA A N 1
ATOM 2757 C CA . ALA A 1 359 ? -2.046 -15.382 10.471 1.00 98.69 359 ALA A CA 1
ATOM 2758 C C . ALA A 1 359 ? -1.417 -15.134 11.856 1.00 98.69 359 ALA A C 1
ATOM 2760 O O . ALA A 1 359 ? -2.102 -14.700 12.780 1.00 98.69 359 ALA A O 1
ATOM 2761 N N . SER A 1 360 ? -0.112 -15.369 12.011 1.00 98.69 360 SER A N 1
ATOM 2762 C CA . SER A 1 360 ? 0.629 -15.056 13.243 1.00 98.69 360 SER A CA 1
ATOM 2763 C C . SER A 1 360 ? 0.746 -13.545 13.474 1.00 98.69 360 SER A C 1
ATOM 2765 O O . SER A 1 360 ? 0.473 -13.081 14.575 1.00 98.69 360 SER A O 1
ATOM 2767 N N . PHE A 1 361 ? 1.023 -12.769 12.426 1.00 98.88 361 PHE A N 1
ATOM 2768 C CA . PHE A 1 361 ? 1.077 -11.308 12.427 1.00 98.88 361 PHE A CA 1
ATOM 2769 C C . PHE A 1 361 ? -0.257 -10.689 12.864 1.00 98.88 361 PHE A C 1
ATOM 2771 O O . PHE A 1 361 ? -0.256 -9.835 13.744 1.00 98.88 361 PHE A O 1
ATOM 2778 N N . VAL A 1 362 ? -1.399 -11.170 12.354 1.00 98.88 362 VAL A N 1
ATOM 2779 C CA . VAL A 1 362 ? -2.733 -10.719 12.807 1.00 98.88 362 VAL A CA 1
ATOM 2780 C C . VAL A 1 362 ? -2.931 -10.960 14.312 1.00 98.88 362 VAL A C 1
ATOM 2782 O O . VAL A 1 362 ? -3.396 -10.065 15.020 1.00 98.88 362 VAL A O 1
ATOM 2785 N N . ARG A 1 363 ? -2.557 -12.143 14.830 1.00 98.75 363 ARG A N 1
ATOM 2786 C CA . ARG A 1 363 ? -2.681 -12.476 16.267 1.00 98.75 363 ARG A CA 1
ATOM 2787 C C . ARG A 1 363 ? -1.734 -11.644 17.136 1.00 98.75 363 ARG A C 1
ATOM 2789 O O . ARG A 1 363 ? -2.138 -11.169 18.198 1.00 98.75 363 ARG A O 1
ATOM 2796 N N . ASP A 1 364 ? -0.502 -11.442 16.680 1.00 98.88 364 ASP A N 1
ATOM 2797 C CA . ASP A 1 364 ? 0.515 -10.685 17.408 1.00 98.88 364 ASP A CA 1
ATOM 2798 C C . ASP A 1 364 ? 0.175 -9.190 17.446 1.00 98.88 364 ASP A C 1
ATOM 2800 O O . ASP A 1 364 ? 0.173 -8.618 18.529 1.00 98.88 364 ASP A O 1
ATOM 2804 N N . VAL A 1 365 ? -0.243 -8.579 16.327 1.00 98.88 365 VAL A N 1
ATOM 2805 C CA . VAL A 1 365 ? -0.710 -7.176 16.276 1.00 98.88 365 VAL A CA 1
ATOM 2806 C C . VAL A 1 365 ? -1.883 -6.947 17.234 1.00 98.88 365 VAL A C 1
ATOM 2808 O O . VAL A 1 365 ? -1.866 -5.995 18.016 1.00 98.88 365 VAL A O 1
ATOM 2811 N N . ARG A 1 366 ? -2.881 -7.841 17.223 1.00 98.69 366 ARG A N 1
ATOM 2812 C CA . ARG A 1 366 ? -4.027 -7.809 18.152 1.00 98.69 366 ARG A CA 1
ATOM 2813 C C . ARG A 1 366 ? -3.588 -7.888 19.617 1.00 98.69 366 ARG A C 1
ATOM 2815 O O . ARG A 1 366 ? -4.104 -7.150 20.455 1.00 98.69 366 ARG A O 1
ATOM 2822 N N . THR A 1 367 ? -2.607 -8.740 19.914 1.00 98.69 367 THR A N 1
ATOM 2823 C CA . THR A 1 367 ? -2.037 -8.909 21.260 1.00 98.69 367 THR A CA 1
ATOM 2824 C C . THR A 1 367 ? -1.245 -7.675 21.696 1.00 98.69 367 THR A C 1
ATOM 2826 O O . THR A 1 367 ? -1.463 -7.156 22.789 1.00 98.69 367 THR A O 1
ATOM 2829 N N . ASP A 1 368 ? -0.361 -7.168 20.837 1.00 98.69 368 ASP A N 1
ATOM 2830 C CA . ASP A 1 368 ? 0.506 -6.024 21.118 1.00 98.69 368 ASP A CA 1
ATOM 2831 C C . ASP A 1 368 ? -0.285 -4.731 21.338 1.00 98.69 368 ASP A C 1
ATOM 2833 O O . ASP A 1 368 ? 0.102 -3.923 22.184 1.00 98.69 368 ASP A O 1
ATOM 2837 N N . LEU A 1 369 ? -1.376 -4.528 20.596 1.00 98.31 369 LEU A N 1
ATOM 2838 C CA . LEU A 1 369 ? -2.254 -3.358 20.717 1.00 98.31 369 LEU A CA 1
ATOM 2839 C C . LEU A 1 369 ? -3.347 -3.520 21.789 1.00 98.31 369 LEU A C 1
ATOM 2841 O O . LEU A 1 369 ? -4.081 -2.570 22.047 1.00 98.31 369 LEU A O 1
ATOM 2845 N N . GLY A 1 370 ? -3.471 -4.697 22.414 1.00 98.00 370 GLY A N 1
ATOM 2846 C CA . GLY A 1 370 ? -4.511 -4.981 23.411 1.00 98.00 370 GLY A CA 1
ATOM 2847 C C . GLY A 1 370 ? -5.935 -5.048 22.840 1.00 98.00 370 GLY A C 1
ATOM 2848 O O . GLY A 1 370 ? -6.898 -4.888 23.587 1.00 98.00 370 GLY A O 1
ATOM 2849 N N . ALA A 1 371 ? -6.071 -5.277 21.532 1.00 97.19 371 ALA A N 1
ATOM 2850 C CA . ALA A 1 371 ? -7.327 -5.249 20.788 1.00 97.19 371 ALA A CA 1
ATOM 2851 C C . ALA A 1 371 ? -7.603 -6.639 20.167 1.00 97.19 371 ALA A C 1
ATOM 2853 O O . ALA A 1 371 ? -7.326 -6.845 18.985 1.00 97.19 371 ALA A O 1
ATOM 2854 N N . PRO A 1 372 ? -8.109 -7.622 20.943 1.00 95.81 372 PRO A N 1
ATOM 2855 C CA . PRO A 1 372 ? -8.241 -9.017 20.497 1.00 95.81 372 PRO A CA 1
ATOM 2856 C C . PRO A 1 372 ? -9.176 -9.187 19.291 1.00 95.81 372 PRO A C 1
ATOM 2858 O O . PRO A 1 372 ? -8.932 -10.036 18.435 1.00 95.81 372 PRO A O 1
ATOM 2861 N N . ASP A 1 373 ? -10.198 -8.337 19.196 1.00 94.12 373 ASP A N 1
ATOM 2862 C CA . ASP A 1 373 ? -11.221 -8.368 18.152 1.00 94.12 373 ASP A CA 1
ATOM 2863 C C . ASP A 1 373 ? -11.001 -7.308 17.055 1.00 94.12 373 ASP A C 1
ATOM 2865 O O . ASP A 1 373 ? -11.932 -7.008 16.317 1.00 94.12 373 ASP A O 1
ATOM 2869 N N . LEU A 1 374 ? -9.793 -6.739 16.925 1.00 97.62 374 LEU A N 1
ATOM 2870 C CA . LEU A 1 374 ? -9.482 -5.672 15.959 1.00 97.62 374 LEU A CA 1
ATOM 2871 C C . LEU A 1 374 ? -9.813 -6.078 14.504 1.00 97.62 374 LEU A C 1
ATOM 2873 O O . LEU A 1 374 ? -9.160 -7.003 13.995 1.00 97.62 374 LEU A O 1
ATOM 2877 N N . PRO A 1 375 ? -10.738 -5.380 13.812 1.00 98.38 375 PRO A N 1
ATOM 2878 C CA . PRO A 1 375 ? -11.044 -5.621 12.404 1.00 98.38 375 PRO A CA 1
ATOM 2879 C C . PRO A 1 375 ? -9.809 -5.489 11.520 1.00 98.38 375 PRO A C 1
ATOM 2881 O O . PRO A 1 375 ? -9.019 -4.555 11.667 1.00 98.38 375 PRO A O 1
ATOM 2884 N N . PHE A 1 376 ? -9.623 -6.440 10.607 1.00 98.81 376 PHE A N 1
ATOM 2885 C CA . PHE A 1 376 ? -8.386 -6.558 9.839 1.00 98.81 376 PHE A CA 1
ATOM 2886 C C . PHE A 1 376 ? -8.667 -6.669 8.337 1.00 98.81 376 PHE A C 1
ATOM 2888 O O . PHE A 1 376 ? -9.441 -7.520 7.902 1.00 98.81 376 PHE A O 1
ATOM 2895 N N . VAL A 1 377 ? -8.009 -5.848 7.524 1.00 98.94 377 VAL A N 1
ATOM 2896 C CA . VAL A 1 377 ? -8.016 -5.970 6.061 1.00 98.94 377 VAL A CA 1
ATOM 2897 C C . VAL A 1 377 ? -6.640 -6.420 5.597 1.00 98.94 377 VAL A C 1
ATOM 2899 O O . VAL A 1 377 ? -5.628 -5.812 5.939 1.00 98.94 377 VAL A O 1
ATOM 2902 N N . ILE A 1 378 ? -6.616 -7.477 4.792 1.00 98.94 378 ILE A N 1
ATOM 2903 C CA . ILE A 1 378 ? -5.441 -7.924 4.047 1.00 98.94 378 ILE A CA 1
ATOM 2904 C C . ILE A 1 378 ? -5.646 -7.500 2.594 1.00 98.94 378 ILE A C 1
ATOM 2906 O O . ILE A 1 378 ? -6.534 -8.013 1.911 1.00 98.94 378 ILE A O 1
ATOM 2910 N N . GLY A 1 379 ? -4.838 -6.561 2.113 1.00 98.75 379 GLY A N 1
ATOM 2911 C CA . GLY A 1 379 ? -4.752 -6.243 0.695 1.00 98.75 379 GLY A CA 1
ATOM 2912 C C . GLY A 1 379 ? -3.971 -7.325 -0.039 1.00 98.75 379 GLY A C 1
ATOM 2913 O O . GLY A 1 379 ? -2.762 -7.428 0.134 1.00 98.75 379 GLY A O 1
ATOM 2914 N N . VAL A 1 380 ? -4.664 -8.113 -0.857 1.00 98.69 380 VAL A N 1
ATOM 2915 C CA . VAL A 1 380 ? -4.072 -9.158 -1.705 1.00 98.69 380 VAL A CA 1
ATOM 2916 C C . VAL A 1 380 ? -3.552 -8.516 -2.992 1.00 98.69 380 VAL A C 1
ATOM 2918 O O . VAL A 1 380 ? -4.271 -7.732 -3.625 1.00 98.69 380 VAL A O 1
ATOM 2921 N N . MET A 1 381 ? -2.317 -8.836 -3.376 1.00 96.81 381 MET A N 1
ATOM 2922 C CA . MET A 1 381 ? -1.524 -8.147 -4.392 1.00 96.81 381 MET A CA 1
ATOM 2923 C C . MET A 1 381 ? -2.135 -8.223 -5.799 1.00 96.81 381 MET A C 1
ATOM 2925 O O . MET A 1 381 ? -2.277 -9.289 -6.394 1.00 96.81 381 MET A O 1
ATOM 2929 N N . GLY A 1 382 ? -2.452 -7.062 -6.369 1.00 96.81 382 GLY A N 1
ATOM 2930 C CA . GLY A 1 382 ? -3.147 -6.923 -7.651 1.00 96.81 382 GLY A CA 1
ATOM 2931 C C . GLY A 1 382 ? -2.255 -6.646 -8.857 1.00 96.81 382 GLY A C 1
ATOM 2932 O O . GLY A 1 382 ? -2.782 -6.378 -9.933 1.00 96.81 382 GLY A O 1
ATOM 2933 N N . VAL A 1 383 ? -0.927 -6.671 -8.689 1.00 95.44 383 VAL A N 1
ATOM 2934 C CA . VAL A 1 383 ? 0.025 -6.428 -9.786 1.00 95.44 383 VAL A CA 1
ATOM 2935 C C . VAL A 1 383 ? -0.259 -7.389 -10.940 1.00 95.44 383 VAL A C 1
ATOM 2937 O O . VAL A 1 383 ? -0.570 -8.557 -10.710 1.00 95.44 383 VAL A O 1
ATOM 2940 N N . ASP A 1 384 ? -0.223 -6.857 -12.160 1.00 95.19 384 ASP A N 1
ATOM 2941 C CA . ASP A 1 384 ? -0.537 -7.544 -13.417 1.00 95.19 384 ASP A CA 1
ATOM 2942 C C . ASP A 1 384 ? -1.979 -8.067 -13.589 1.00 95.19 384 ASP A C 1
ATOM 2944 O O . ASP A 1 384 ? -2.273 -8.723 -14.587 1.00 95.19 384 ASP A O 1
ATOM 2948 N N . GLY A 1 385 ? -2.912 -7.729 -12.687 1.00 96.12 385 GLY A N 1
ATOM 2949 C CA . GLY A 1 385 ? -4.355 -7.912 -12.908 1.00 96.12 385 GLY A CA 1
ATOM 2950 C C . GLY A 1 385 ? -4.756 -9.359 -13.219 1.00 96.12 385 GLY A C 1
ATOM 2951 O O . GLY A 1 385 ? -4.334 -10.284 -12.516 1.00 96.12 385 GLY A O 1
ATOM 2952 N N . ASP A 1 386 ? -5.536 -9.555 -14.283 1.00 94.75 386 ASP A N 1
ATOM 2953 C CA . ASP A 1 386 ? -5.910 -10.876 -14.821 1.00 94.75 386 ASP A CA 1
ATOM 2954 C C . ASP A 1 386 ? -4.817 -11.496 -15.723 1.00 94.75 386 ASP A C 1
ATOM 2956 O O . ASP A 1 386 ? -4.936 -12.638 -16.169 1.00 94.75 386 ASP A O 1
ATOM 2960 N N . HIS A 1 387 ? -3.718 -10.775 -15.966 1.00 94.19 387 HIS A N 1
ATOM 2961 C CA . HIS A 1 387 ? -2.539 -11.232 -16.710 1.00 94.19 387 HIS A CA 1
ATOM 2962 C C . HIS A 1 387 ? -1.407 -11.765 -15.809 1.00 94.19 387 HIS A C 1
ATOM 2964 O O . HIS A 1 387 ? -0.294 -11.983 -16.293 1.00 94.19 387 HIS A O 1
ATOM 2970 N N . ALA A 1 388 ? -1.690 -11.974 -14.521 1.00 93.75 388 ALA A N 1
ATOM 2971 C CA . ALA A 1 388 ? -0.748 -12.478 -13.528 1.00 93.75 388 ALA A CA 1
ATOM 2972 C C . ALA A 1 388 ? -0.239 -13.898 -13.836 1.00 93.75 388 ALA A C 1
ATOM 2974 O O . ALA A 1 388 ? -0.976 -14.761 -14.323 1.00 93.75 388 ALA A O 1
ATOM 2975 N N . ASN A 1 389 ? 1.028 -14.153 -13.510 1.00 92.38 389 ASN A N 1
ATOM 2976 C CA . ASN A 1 389 ? 1.670 -15.451 -13.716 1.00 92.38 389 ASN A CA 1
ATOM 2977 C C . ASN A 1 389 ? 1.376 -16.454 -12.579 1.00 92.38 389 ASN A C 1
ATOM 2979 O O . ASN A 1 389 ? 0.847 -16.097 -11.529 1.00 92.38 389 ASN A O 1
ATOM 2983 N N . GLU A 1 390 ? 1.747 -17.724 -12.770 1.00 92.06 390 GLU A N 1
ATOM 2984 C CA . GLU A 1 390 ? 1.476 -18.810 -11.811 1.00 92.06 390 GLU A CA 1
ATOM 2985 C C . GLU A 1 390 ? 1.983 -18.510 -10.388 1.00 92.06 390 GLU A C 1
ATOM 2987 O O . GLU A 1 390 ? 1.262 -18.757 -9.422 1.00 92.06 390 GLU A O 1
ATOM 2992 N N . ASN A 1 391 ? 3.166 -17.904 -10.237 1.00 90.62 391 ASN A N 1
ATOM 2993 C CA . ASN A 1 391 ? 3.712 -17.562 -8.920 1.00 90.62 391 ASN A CA 1
ATOM 2994 C C . ASN A 1 391 ? 2.927 -16.425 -8.250 1.00 90.62 391 ASN A C 1
ATOM 2996 O O . ASN A 1 391 ? 2.706 -16.463 -7.043 1.00 90.62 391 ASN A O 1
ATOM 3000 N N . GLU A 1 392 ? 2.465 -15.441 -9.024 1.00 93.75 392 GLU A N 1
ATOM 3001 C CA . GLU A 1 392 ? 1.619 -14.352 -8.522 1.00 93.75 392 GLU A CA 1
ATOM 3002 C C . GLU A 1 392 ? 0.239 -14.867 -8.106 1.00 93.75 392 GLU A C 1
ATOM 3004 O O . GLU A 1 392 ? -0.273 -14.464 -7.065 1.00 93.75 392 GLU A O 1
ATOM 3009 N N . LEU A 1 393 ? -0.349 -15.795 -8.867 1.00 96.00 393 LEU A N 1
ATOM 3010 C CA . LEU A 1 393 ? -1.611 -16.446 -8.509 1.00 96.00 393 LEU A CA 1
ATOM 3011 C C . LEU A 1 393 ? -1.468 -17.285 -7.229 1.00 96.00 393 LEU A C 1
ATOM 3013 O O . LEU A 1 393 ? -2.266 -17.122 -6.307 1.00 96.00 393 LEU A O 1
ATOM 3017 N N . LEU A 1 394 ? -0.422 -18.113 -7.121 1.00 95.38 394 LEU A N 1
ATOM 3018 C CA . LEU A 1 394 ? -0.120 -18.878 -5.903 1.00 95.38 394 LEU A CA 1
ATOM 3019 C C . LEU A 1 394 ? 0.111 -17.965 -4.687 1.00 95.38 394 LEU A C 1
ATOM 3021 O O . LEU A 1 394 ? -0.332 -18.283 -3.583 1.00 95.38 394 LEU A O 1
ATOM 3025 N N . PHE A 1 395 ? 0.777 -16.826 -4.882 1.00 96.56 395 PHE A N 1
ATOM 3026 C CA . PHE A 1 395 ? 1.021 -15.854 -3.821 1.00 96.56 395 PHE A CA 1
ATOM 3027 C C . PHE A 1 395 ? -0.264 -15.136 -3.379 1.00 96.56 395 PHE A C 1
ATOM 3029 O O . PHE A 1 395 ? -0.528 -15.049 -2.181 1.00 96.56 395 PHE A O 1
ATOM 3036 N N . ARG A 1 396 ? -1.115 -14.713 -4.325 1.00 98.00 396 ARG A N 1
ATOM 3037 C CA . ARG A 1 396 ? -2.427 -14.098 -4.046 1.00 98.00 396 ARG A CA 1
ATOM 3038 C C . ARG A 1 396 ? -3.331 -15.004 -3.207 1.00 98.00 396 ARG A C 1
ATOM 3040 O O . ARG A 1 396 ? -4.018 -14.524 -2.305 1.00 98.00 396 ARG A O 1
ATOM 3047 N N . GLU A 1 397 ? -3.329 -16.313 -3.467 1.00 98.12 397 GLU A N 1
ATOM 3048 C CA . GLU A 1 397 ? -4.064 -17.269 -2.627 1.00 98.12 397 GLU A CA 1
ATOM 3049 C C . GLU A 1 397 ? -3.455 -17.390 -1.223 1.00 98.12 397 GLU A C 1
ATOM 3051 O O . GLU A 1 397 ? -4.195 -17.464 -0.242 1.00 98.12 397 GLU A O 1
ATOM 3056 N N . ALA A 1 398 ? -2.126 -17.341 -1.095 1.00 98.12 398 ALA A N 1
ATOM 3057 C CA . ALA A 1 398 ? -1.451 -17.390 0.201 1.00 98.12 398 ALA A CA 1
ATOM 3058 C C . ALA A 1 398 ? -1.662 -16.120 1.051 1.00 98.12 398 ALA A C 1
ATOM 3060 O O . ALA A 1 398 ? -1.781 -16.225 2.276 1.00 98.12 398 ALA A O 1
ATOM 3061 N N . GLU A 1 399 ? -1.767 -14.943 0.428 1.00 98.50 399 GLU A N 1
ATOM 3062 C CA . GLU A 1 399 ? -2.204 -13.702 1.083 1.00 98.50 399 GLU A CA 1
ATOM 3063 C C . GLU A 1 399 ? -3.676 -13.780 1.522 1.00 98.50 399 GLU A C 1
ATOM 3065 O O . GLU A 1 399 ? -4.023 -13.314 2.606 1.00 98.50 399 GLU A O 1
ATOM 3070 N N . ALA A 1 400 ? -4.552 -14.381 0.709 1.00 98.62 400 ALA A N 1
ATOM 3071 C CA . ALA A 1 400 ? -5.982 -14.480 1.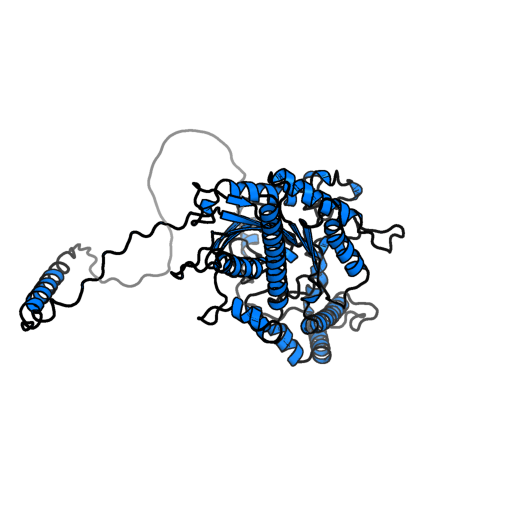005 1.00 98.62 400 ALA A CA 1
ATOM 3072 C C . ALA A 1 400 ? -6.327 -15.536 2.074 1.00 98.62 400 ALA A C 1
ATOM 3074 O O . ALA A 1 400 ? -7.299 -15.366 2.817 1.00 98.62 400 ALA A O 1
ATOM 3075 N N . ALA A 1 401 ? -5.552 -16.622 2.160 1.00 98.56 401 ALA A N 1
ATOM 3076 C CA . ALA A 1 401 ? -5.855 -17.795 2.982 1.00 98.56 401 ALA A CA 1
ATOM 3077 C C . ALA A 1 401 ? -6.152 -17.507 4.474 1.00 98.56 401 ALA A C 1
ATOM 3079 O O . ALA A 1 401 ? -7.114 -18.092 4.983 1.00 98.56 401 ALA A O 1
ATOM 3080 N N . PRO A 1 402 ? -5.438 -16.605 5.188 1.00 98.50 402 PRO A N 1
ATOM 3081 C CA . PRO A 1 402 ? -5.732 -16.302 6.590 1.00 98.50 402 PRO A CA 1
ATOM 3082 C C . PRO A 1 402 ? -7.179 -15.857 6.834 1.00 98.50 402 PRO A C 1
ATOM 3084 O O . PRO A 1 402 ? -7.783 -16.290 7.809 1.00 98.50 402 PRO A O 1
ATOM 3087 N N . ALA A 1 403 ? -7.789 -15.079 5.933 1.00 98.31 403 ALA A N 1
ATOM 3088 C CA . ALA A 1 403 ? -9.174 -14.613 6.093 1.00 98.31 403 ALA A CA 1
ATOM 3089 C C . ALA A 1 403 ? -10.223 -15.750 6.079 1.00 98.31 403 ALA A C 1
ATOM 3091 O O . ALA A 1 403 ? -11.379 -15.529 6.435 1.00 98.31 403 ALA A O 1
ATOM 3092 N N . SER A 1 404 ? -9.828 -16.969 5.688 1.00 98.19 404 SER A N 1
ATOM 3093 C CA . SER A 1 404 ? -10.673 -18.174 5.718 1.00 98.19 404 SER A CA 1
ATOM 3094 C C . SER A 1 404 ? -10.490 -19.031 6.982 1.00 98.19 404 SER A C 1
ATOM 3096 O O . SER A 1 404 ? -11.150 -20.064 7.113 1.00 98.19 404 SER A O 1
ATOM 3098 N N . LEU A 1 405 ? -9.604 -18.647 7.910 1.00 98.31 405 LEU A N 1
ATOM 3099 C CA . LEU A 1 405 ? -9.410 -19.361 9.177 1.00 98.31 405 LEU A CA 1
ATOM 3100 C C . LEU A 1 405 ? -10.636 -19.186 10.099 1.00 98.31 405 LEU A C 1
ATOM 3102 O O . LEU A 1 405 ? -11.151 -18.069 10.197 1.00 98.31 405 LEU A O 1
ATOM 3106 N N . PRO A 1 406 ? -11.113 -20.235 10.803 1.00 98.19 406 PRO A N 1
ATOM 3107 C CA . PRO A 1 406 ? -12.351 -20.167 11.590 1.00 98.19 406 PRO A CA 1
ATOM 3108 C C . PRO A 1 406 ? -12.390 -19.064 12.655 1.00 98.19 406 PRO A C 1
ATOM 3110 O O . PRO A 1 406 ? -13.457 -18.511 12.907 1.00 98.19 406 PRO A O 1
ATOM 3113 N N . GLU A 1 407 ? -11.252 -18.718 13.261 1.00 96.81 407 GLU A N 1
ATOM 3114 C CA . GLU A 1 407 ? -11.131 -17.629 14.242 1.00 96.81 407 GLU A CA 1
ATOM 3115 C C . GLU A 1 407 ? -11.157 -16.214 13.630 1.00 96.81 407 GLU A C 1
ATOM 3117 O O . GLU A 1 407 ? -11.202 -15.221 14.357 1.00 96.81 407 GLU A O 1
ATOM 3122 N N . PHE A 1 408 ? -11.089 -16.113 12.301 1.00 97.88 408 PHE A N 1
ATOM 3123 C CA . PHE A 1 408 ? -10.950 -14.866 11.547 1.00 97.88 408 PHE A CA 1
ATOM 3124 C C . PHE A 1 408 ? -12.153 -14.561 10.638 1.00 97.88 408 PHE A C 1
ATOM 3126 O O . PHE A 1 408 ? -12.334 -13.405 10.250 1.00 97.88 408 PHE A O 1
ATOM 3133 N N . VAL A 1 409 ? -13.014 -15.543 10.343 1.00 95.44 409 VAL A N 1
ATOM 3134 C CA . VAL A 1 409 ? -14.240 -15.347 9.547 1.00 95.44 409 VAL A CA 1
ATOM 3135 C C . VAL A 1 409 ? -15.100 -14.217 10.129 1.00 95.44 409 VAL A C 1
ATOM 3137 O O . VAL A 1 409 ? -15.541 -14.275 11.274 1.00 95.44 409 VAL A O 1
ATOM 3140 N N . GLY A 1 410 ? -15.363 -13.191 9.316 1.00 92.31 410 GLY A N 1
ATOM 3141 C CA . GLY A 1 410 ? -16.180 -12.030 9.691 1.00 92.31 410 GLY A CA 1
ATOM 3142 C C . GLY A 1 410 ? -15.438 -10.915 10.440 1.00 92.31 410 GLY A C 1
ATOM 3143 O O . GLY A 1 410 ? -16.038 -9.869 10.666 1.00 92.31 410 GLY A O 1
ATOM 3144 N N . ASN A 1 411 ? -14.159 -11.108 10.785 1.00 96.38 411 ASN A N 1
ATOM 3145 C CA . ASN A 1 411 ? -13.318 -10.099 11.446 1.00 96.38 411 ASN A CA 1
ATOM 3146 C C . ASN A 1 411 ? -11.925 -9.918 10.790 1.00 96.38 411 ASN A C 1
ATOM 3148 O O . ASN A 1 411 ? -11.098 -9.126 11.245 1.00 96.38 411 ASN A O 1
ATOM 3152 N N . VAL A 1 412 ? -11.649 -10.666 9.720 1.00 98.69 412 VAL A N 1
ATOM 3153 C CA . VAL A 1 412 ? -10.535 -10.462 8.788 1.00 98.69 412 VAL A CA 1
ATOM 3154 C C . VAL A 1 412 ? -11.084 -10.585 7.368 1.00 98.69 412 VAL A C 1
ATOM 3156 O O . VAL A 1 412 ? -11.795 -11.542 7.062 1.00 98.69 412 VAL A O 1
ATOM 3159 N N . VAL A 1 413 ? -10.753 -9.638 6.489 1.00 98.69 413 VAL A N 1
ATOM 3160 C CA . VAL A 1 413 ? -11.208 -9.614 5.090 1.00 98.69 413 VAL A CA 1
ATOM 3161 C C . VAL A 1 413 ? -10.013 -9.513 4.146 1.00 98.69 413 VAL A C 1
ATOM 3163 O O . VAL A 1 413 ? -9.210 -8.587 4.238 1.00 98.69 413 VAL A O 1
ATOM 3166 N N . ALA A 1 414 ? -9.919 -10.448 3.200 1.00 98.75 414 ALA A N 1
ATOM 3167 C CA . ALA A 1 414 ? -8.962 -10.394 2.100 1.00 98.75 414 ALA A CA 1
ATOM 3168 C C . ALA A 1 414 ? -9.552 -9.595 0.922 1.00 98.75 414 ALA A C 1
ATOM 3170 O O . ALA A 1 414 ? -10.441 -10.077 0.216 1.00 98.75 414 ALA A O 1
ATOM 3171 N N . VAL A 1 415 ? -9.061 -8.375 0.697 1.00 98.81 415 VAL A N 1
ATOM 3172 C CA . VAL A 1 415 ? -9.472 -7.514 -0.422 1.00 98.81 415 VAL A CA 1
ATOM 3173 C C . VAL A 1 415 ? -8.565 -7.790 -1.620 1.00 98.81 415 VAL A C 1
ATOM 3175 O O . VAL A 1 415 ? -7.383 -7.448 -1.612 1.00 98.81 415 VAL A O 1
ATOM 3178 N N . ARG A 1 416 ? -9.118 -8.414 -2.665 1.00 98.44 416 ARG A N 1
ATOM 3179 C CA . ARG A 1 416 ? -8.397 -8.755 -3.901 1.00 98.44 416 ARG A CA 1
ATOM 3180 C C . ARG A 1 416 ? -8.276 -7.539 -4.811 1.00 98.44 416 ARG A C 1
ATOM 3182 O O . ARG A 1 416 ? -9.245 -7.147 -5.446 1.00 98.44 416 ARG A O 1
ATOM 3189 N N . THR A 1 417 ? -7.077 -6.962 -4.890 1.00 98.38 417 THR A N 1
ATOM 3190 C CA . THR A 1 417 ? -6.846 -5.703 -5.625 1.00 98.38 417 THR A CA 1
ATOM 3191 C C . THR A 1 417 ? -6.609 -5.876 -7.132 1.00 98.38 417 THR A C 1
ATOM 3193 O O . THR A 1 417 ? -6.514 -4.886 -7.850 1.00 98.38 417 THR A O 1
ATOM 3196 N N . ALA A 1 418 ? -6.552 -7.116 -7.637 1.00 97.88 418 ALA A N 1
ATOM 3197 C CA . ALA A 1 418 ? -6.286 -7.425 -9.049 1.00 97.88 418 ALA A CA 1
ATOM 3198 C C . ALA A 1 418 ? -7.296 -6.790 -10.022 1.00 97.88 418 ALA A C 1
ATOM 3200 O O . ALA A 1 418 ? -6.897 -6.271 -11.059 1.00 97.88 418 ALA A O 1
ATOM 3201 N N . SER A 1 419 ? -8.580 -6.731 -9.650 1.00 97.12 419 SER A N 1
ATOM 3202 C CA . SER A 1 419 ? -9.645 -6.098 -10.446 1.00 97.12 419 SER A CA 1
ATOM 3203 C C . SER A 1 419 ? -9.553 -4.567 -10.528 1.00 97.12 419 SER A C 1
ATOM 3205 O O . SER A 1 419 ? -10.428 -3.932 -11.109 1.00 97.12 419 SER A O 1
ATOM 3207 N N . PHE A 1 420 ? -8.548 -3.955 -9.897 1.00 98.12 420 PHE A N 1
ATOM 3208 C CA . PHE A 1 420 ? -8.278 -2.517 -9.972 1.00 98.12 420 PHE A CA 1
ATOM 3209 C C . PHE A 1 420 ? -7.070 -2.193 -10.855 1.00 98.12 420 PHE A C 1
ATOM 3211 O O . PHE A 1 420 ? -6.729 -1.023 -10.996 1.00 98.12 420 PHE A O 1
ATOM 3218 N N . TRP A 1 421 ? -6.408 -3.203 -11.427 1.00 98.06 421 TRP A N 1
ATOM 3219 C CA . TRP A 1 421 ? -5.313 -3.012 -12.372 1.00 98.06 421 TRP A CA 1
ATOM 3220 C C . TRP A 1 421 ? -5.796 -2.303 -13.647 1.00 98.06 421 TRP A C 1
ATOM 3222 O O . TRP A 1 421 ? -6.941 -2.458 -14.066 1.00 98.06 421 TRP A O 1
ATOM 3232 N N . ASP A 1 422 ? -4.927 -1.508 -14.275 1.00 97.81 422 ASP A N 1
ATOM 3233 C CA . ASP A 1 422 ? -5.233 -0.853 -15.548 1.00 97.81 422 ASP A CA 1
ATOM 3234 C C . ASP A 1 422 ? -4.469 -1.550 -16.678 1.00 97.81 422 ASP A C 1
ATOM 3236 O O . ASP A 1 422 ? -3.297 -1.258 -16.927 1.00 97.81 422 ASP A O 1
ATOM 3240 N N . ASP A 1 423 ? -5.136 -2.483 -17.362 1.00 96.38 423 ASP A N 1
ATOM 3241 C CA . ASP A 1 423 ? -4.528 -3.294 -18.427 1.00 96.38 423 ASP A CA 1
ATOM 3242 C C . ASP A 1 423 ? -3.967 -2.452 -19.577 1.00 96.38 423 ASP A C 1
ATOM 3244 O O . ASP A 1 423 ? -2.991 -2.851 -20.214 1.00 96.38 423 ASP A O 1
ATOM 3248 N N . ARG A 1 424 ? -4.533 -1.261 -19.830 1.00 96.06 424 ARG A N 1
ATOM 3249 C CA . ARG A 1 424 ? -4.039 -0.355 -20.877 1.00 96.06 424 ARG A CA 1
ATOM 3250 C C . ARG A 1 424 ? -2.651 0.156 -20.508 1.00 96.06 424 ARG A C 1
ATOM 3252 O O . ARG A 1 424 ? -1.735 0.055 -21.317 1.00 96.06 424 ARG A O 1
ATOM 3259 N N . LEU A 1 425 ? -2.473 0.653 -19.283 1.00 97.44 425 LEU A N 1
ATOM 3260 C CA . LEU A 1 425 ? -1.160 1.067 -18.778 1.00 97.44 425 LEU A CA 1
ATOM 3261 C C . LEU A 1 425 ? -0.205 -0.128 -18.610 1.00 97.44 425 LEU A C 1
ATOM 3263 O O . LEU A 1 425 ? 0.964 -0.021 -18.982 1.00 97.44 425 LEU A O 1
ATOM 3267 N N . GLY A 1 426 ? -0.692 -1.272 -18.118 1.00 96.12 426 GLY A N 1
ATOM 3268 C CA . GLY A 1 426 ? 0.099 -2.495 -17.944 1.00 96.12 426 GLY A CA 1
ATOM 3269 C C . GLY A 1 426 ? 0.659 -3.052 -19.259 1.00 96.12 426 GLY A C 1
ATOM 3270 O O . GLY A 1 426 ? 1.828 -3.439 -19.319 1.00 96.12 426 GLY A O 1
ATOM 3271 N N . ALA A 1 427 ? -0.123 -3.019 -20.342 1.00 95.94 427 ALA A N 1
ATOM 3272 C CA . ALA A 1 427 ? 0.331 -3.422 -21.673 1.00 95.94 427 ALA A CA 1
ATOM 3273 C C . ALA A 1 427 ? 1.488 -2.547 -22.190 1.00 95.94 427 ALA A C 1
ATOM 3275 O O . ALA A 1 427 ? 2.444 -3.069 -22.769 1.00 95.94 427 ALA A O 1
ATOM 3276 N N . VAL A 1 428 ? 1.457 -1.230 -21.945 1.00 95.69 428 VAL A N 1
ATOM 3277 C CA . VAL A 1 428 ? 2.566 -0.342 -22.338 1.00 95.69 428 VAL A CA 1
ATOM 3278 C C . VAL A 1 428 ? 3.755 -0.444 -21.369 1.00 95.69 428 VAL A C 1
ATOM 3280 O O . VAL A 1 428 ? 4.898 -0.291 -21.798 1.00 95.69 428 VAL A O 1
ATOM 3283 N N . ASP A 1 429 ? 3.550 -0.772 -20.089 1.00 93.31 429 ASP A N 1
ATOM 3284 C CA . ASP A 1 429 ? 4.671 -1.028 -19.168 1.00 93.31 429 ASP A CA 1
ATOM 3285 C C . ASP A 1 429 ? 5.440 -2.309 -19.530 1.00 93.31 429 ASP A C 1
ATOM 3287 O O . ASP A 1 429 ? 6.670 -2.328 -19.466 1.00 93.31 429 ASP A O 1
ATOM 3291 N N . LYS A 1 430 ? 4.748 -3.336 -20.041 1.00 92.75 430 LYS A N 1
ATOM 3292 C CA . LYS A 1 430 ? 5.381 -4.530 -20.629 1.00 92.75 430 LYS A CA 1
ATOM 3293 C C . LYS A 1 430 ? 6.235 -4.175 -21.852 1.00 92.75 430 LYS A C 1
ATOM 3295 O O . LYS A 1 430 ? 7.409 -4.540 -21.894 1.00 92.75 430 LYS A O 1
ATOM 3300 N N . LYS A 1 431 ? 5.731 -3.326 -22.756 1.00 95.25 431 LYS A N 1
ATOM 3301 C CA . LYS A 1 431 ? 6.540 -2.757 -23.854 1.00 95.25 431 LYS A CA 1
ATOM 3302 C C . LYS A 1 431 ? 7.741 -1.943 -23.351 1.00 95.25 431 LYS A C 1
ATOM 3304 O O . LYS A 1 431 ? 8.819 -2.013 -23.938 1.00 95.25 431 LYS A O 1
ATOM 3309 N N . LYS A 1 432 ? 7.602 -1.178 -22.257 1.00 93.00 432 LYS A N 1
ATOM 3310 C CA . LYS A 1 432 ? 8.739 -0.478 -21.622 1.00 93.00 432 LYS A CA 1
ATOM 3311 C C . LYS A 1 432 ? 9.790 -1.458 -21.104 1.00 93.00 432 LYS A C 1
ATOM 3313 O O . LYS A 1 432 ? 10.974 -1.177 -21.266 1.00 93.00 432 LYS A O 1
ATOM 3318 N N . ALA A 1 433 ? 9.381 -2.585 -20.522 1.00 90.12 433 ALA A N 1
ATOM 3319 C CA . ALA A 1 433 ? 10.301 -3.627 -20.072 1.00 90.12 433 ALA A CA 1
ATOM 3320 C C . ALA A 1 433 ? 11.065 -4.269 -21.246 1.00 90.12 433 ALA A C 1
ATOM 3322 O O . ALA A 1 433 ? 12.269 -4.477 -21.130 1.00 90.12 433 ALA A O 1
ATOM 3323 N N . GLU A 1 434 ? 10.427 -4.488 -22.403 1.00 93.50 434 GLU A N 1
ATOM 3324 C CA . GLU A 1 434 ? 11.113 -4.955 -23.624 1.00 93.50 434 GLU A CA 1
ATOM 3325 C C . GLU A 1 434 ? 12.172 -3.959 -24.132 1.00 93.50 434 GLU A C 1
ATOM 3327 O O . GLU A 1 434 ? 13.288 -4.353 -24.475 1.00 93.50 434 GLU A O 1
ATOM 3332 N N . VAL A 1 435 ? 11.854 -2.656 -24.159 1.00 94.12 435 VAL A N 1
ATOM 3333 C CA . VAL A 1 435 ? 12.817 -1.591 -24.519 1.00 94.12 435 VAL A CA 1
ATOM 3334 C C . VAL A 1 435 ? 13.979 -1.543 -23.521 1.00 94.12 435 VAL A C 1
ATOM 3336 O O . VAL A 1 435 ? 15.130 -1.342 -23.913 1.00 94.12 435 VAL A O 1
ATOM 3339 N N . ALA A 1 436 ? 13.685 -1.738 -22.235 1.00 90.75 436 ALA A N 1
ATOM 3340 C CA . ALA A 1 436 ? 14.667 -1.698 -21.162 1.00 90.75 436 ALA A CA 1
ATOM 3341 C C . ALA A 1 436 ? 15.616 -2.911 -21.187 1.00 90.75 436 ALA A C 1
ATOM 3343 O O . ALA A 1 436 ? 16.832 -2.748 -21.080 1.00 90.75 436 ALA A O 1
ATOM 3344 N N . ASP A 1 437 ? 15.090 -4.112 -21.426 1.00 91.00 437 ASP A N 1
ATOM 3345 C CA . ASP A 1 437 ? 15.885 -5.328 -21.605 1.00 91.00 437 ASP A CA 1
ATOM 3346 C C . ASP A 1 437 ? 16.757 -5.283 -22.875 1.00 91.00 437 ASP A C 1
ATOM 3348 O O . ASP A 1 437 ? 17.912 -5.712 -22.839 1.00 91.00 437 ASP A O 1
ATOM 3352 N N . LEU A 1 438 ? 16.266 -4.701 -23.977 1.00 93.81 438 LEU A N 1
ATOM 3353 C CA . LEU A 1 438 ? 17.098 -4.437 -25.156 1.00 93.81 438 LEU A CA 1
ATOM 3354 C C . LEU A 1 438 ? 18.268 -3.498 -24.821 1.00 93.81 438 LEU A C 1
ATOM 3356 O O . LEU A 1 438 ? 19.402 -3.770 -25.215 1.00 93.81 438 LEU A O 1
ATOM 3360 N N . ALA A 1 439 ? 18.005 -2.404 -24.100 1.00 93.12 439 ALA A N 1
ATOM 3361 C CA . ALA A 1 439 ? 19.047 -1.472 -23.674 1.00 93.12 439 ALA A CA 1
ATOM 3362 C C . ALA A 1 439 ? 20.084 -2.158 -22.768 1.00 93.12 439 ALA A C 1
ATOM 3364 O O . ALA A 1 439 ? 21.284 -2.014 -22.990 1.00 93.12 439 ALA A O 1
ATOM 3365 N N . ARG A 1 440 ? 19.640 -2.982 -21.813 1.00 91.56 440 ARG A N 1
ATOM 3366 C CA . ARG A 1 440 ? 20.530 -3.802 -20.981 1.00 91.56 440 ARG A CA 1
ATOM 3367 C C . ARG A 1 440 ? 21.391 -4.750 -21.831 1.00 91.56 440 ARG A C 1
ATOM 3369 O O . ARG A 1 440 ? 22.608 -4.743 -21.695 1.00 91.56 440 ARG A O 1
ATOM 3376 N N . ARG A 1 441 ? 20.799 -5.507 -22.765 1.00 91.62 441 ARG A N 1
ATOM 3377 C CA . ARG A 1 441 ? 21.534 -6.438 -23.652 1.00 91.62 441 ARG A CA 1
ATOM 3378 C C . ARG A 1 441 ? 22.526 -5.756 -24.603 1.00 91.62 441 ARG A C 1
ATOM 3380 O O . ARG A 1 441 ? 23.505 -6.387 -25.002 1.00 91.62 441 ARG A O 1
ATOM 3387 N N . LEU A 1 442 ? 22.296 -4.492 -24.964 1.00 92.69 442 LEU A N 1
ATOM 3388 C CA . LEU A 1 442 ? 23.256 -3.670 -25.711 1.00 92.69 442 LEU A CA 1
ATOM 3389 C C . LEU A 1 442 ? 24.483 -3.302 -24.862 1.00 92.69 442 LEU A C 1
ATOM 3391 O O . LEU A 1 442 ? 25.604 -3.399 -25.362 1.00 92.69 442 LEU A O 1
ATOM 3395 N N . ASP A 1 443 ? 24.267 -2.919 -23.603 1.00 88.88 443 ASP A N 1
ATOM 3396 C CA . ASP A 1 443 ? 25.305 -2.522 -22.638 1.00 88.88 443 ASP A CA 1
ATOM 3397 C C . ASP A 1 443 ? 26.156 -3.741 -22.210 1.00 88.88 443 ASP A C 1
ATOM 3399 O O . ASP A 1 443 ? 27.385 -3.731 -22.327 1.00 88.88 443 ASP A O 1
ATOM 3403 N N . ASP A 1 444 ? 25.485 -4.849 -21.864 1.00 90.06 444 ASP A N 1
ATOM 3404 C CA . ASP A 1 444 ? 26.075 -6.149 -21.493 1.00 90.06 444 ASP A CA 1
ATOM 3405 C C . ASP A 1 444 ? 26.813 -6.855 -22.648 1.00 90.06 444 ASP A C 1
ATOM 3407 O O . ASP A 1 444 ? 27.545 -7.821 -22.419 1.00 90.06 444 ASP A O 1
ATOM 3411 N N . ARG A 1 445 ? 26.618 -6.395 -23.895 1.00 92.00 445 ARG A N 1
ATOM 3412 C CA . ARG A 1 445 ? 27.114 -7.024 -25.137 1.00 92.00 445 ARG A CA 1
ATOM 3413 C C . ARG A 1 445 ? 26.681 -8.485 -25.267 1.00 92.00 445 ARG A C 1
ATOM 3415 O O . ARG A 1 445 ? 27.508 -9.380 -25.447 1.00 92.00 445 ARG A O 1
ATOM 3422 N N . ASP A 1 446 ? 25.370 -8.715 -25.183 1.00 91.94 446 ASP A N 1
ATOM 3423 C CA . ASP A 1 446 ? 24.759 -10.033 -25.387 1.00 91.94 446 ASP A CA 1
ATOM 3424 C C . ASP A 1 446 ? 25.351 -10.714 -26.646 1.00 91.94 446 ASP A C 1
ATOM 3426 O O . ASP A 1 446 ? 25.282 -10.121 -27.726 1.00 91.94 446 ASP A O 1
ATOM 3430 N N . PRO A 1 447 ? 25.916 -11.939 -26.558 1.00 92.44 447 PRO A N 1
ATOM 3431 C CA . PRO A 1 447 ? 26.550 -12.616 -27.697 1.00 92.44 447 PRO A CA 1
ATOM 3432 C C . PRO A 1 447 ? 25.625 -12.912 -28.890 1.00 92.44 447 PRO A C 1
ATOM 3434 O O . PRO A 1 447 ? 26.109 -13.283 -29.960 1.00 92.44 447 PRO A O 1
ATOM 3437 N N . SER A 1 448 ? 24.307 -12.786 -28.714 1.00 91.12 448 SER A N 1
ATOM 3438 C CA . SER A 1 448 ? 23.284 -12.875 -29.764 1.00 91.12 448 SER A CA 1
ATOM 3439 C C . SER A 1 448 ? 22.736 -11.509 -30.210 1.00 91.12 448 SER A C 1
ATOM 3441 O O . SER A 1 448 ? 21.953 -11.436 -31.159 1.00 91.12 448 SER A O 1
ATOM 3443 N N . GLY A 1 449 ? 23.128 -10.430 -29.529 1.00 90.31 449 GLY A N 1
ATOM 3444 C CA . GLY A 1 449 ? 22.625 -9.075 -29.727 1.00 90.31 449 GLY A CA 1
ATOM 3445 C C . GLY A 1 449 ? 23.384 -8.255 -30.782 1.00 90.31 449 GLY A C 1
ATOM 3446 O O . GLY A 1 449 ? 24.495 -8.596 -31.189 1.00 90.31 449 GLY A O 1
ATOM 3447 N N . PRO A 1 450 ? 22.819 -7.110 -31.208 1.00 90.75 450 PRO A N 1
ATOM 3448 C CA . PRO A 1 450 ? 23.402 -6.254 -32.246 1.00 90.75 450 PRO A CA 1
ATOM 3449 C C . PRO A 1 450 ? 24.687 -5.506 -31.831 1.00 90.75 450 PRO A C 1
ATOM 3451 O O . PRO A 1 450 ? 25.288 -4.861 -32.683 1.00 90.75 450 PRO A O 1
ATOM 3454 N N . ASN A 1 451 ? 25.124 -5.607 -30.567 1.00 94.69 451 ASN A N 1
ATOM 3455 C CA . ASN A 1 451 ? 26.401 -5.076 -30.060 1.00 94.69 451 ASN A CA 1
ATOM 3456 C C . ASN A 1 451 ? 27.355 -6.191 -29.570 1.00 94.69 451 ASN A C 1
ATOM 3458 O O . ASN A 1 451 ? 28.218 -5.944 -28.728 1.00 94.69 451 ASN A O 1
ATOM 3462 N N . ALA A 1 452 ? 27.197 -7.431 -30.052 1.00 94.12 452 ALA A N 1
ATOM 3463 C CA . ALA A 1 452 ? 28.022 -8.576 -29.638 1.00 94.12 452 ALA A CA 1
ATOM 3464 C C . ALA A 1 452 ? 29.530 -8.404 -29.937 1.00 94.12 452 ALA A C 1
ATOM 3466 O O . ALA A 1 452 ? 30.368 -9.012 -29.273 1.00 94.12 452 ALA A O 1
ATOM 3467 N N . ASP A 1 453 ? 29.891 -7.566 -30.915 1.00 93.12 453 ASP A N 1
ATOM 3468 C CA . ASP A 1 453 ? 31.278 -7.186 -31.225 1.00 93.12 453 ASP A CA 1
ATOM 3469 C C . ASP A 1 453 ? 31.803 -6.014 -30.365 1.00 93.12 453 ASP A C 1
ATOM 3471 O O . ASP A 1 453 ? 33.007 -5.743 -30.332 1.00 93.12 453 ASP A O 1
ATOM 3475 N N . GLY A 1 454 ? 30.918 -5.330 -29.632 1.00 92.38 454 GLY A N 1
ATOM 3476 C CA . GLY A 1 454 ? 31.222 -4.132 -28.855 1.00 92.38 454 GLY A CA 1
ATOM 3477 C C . GLY A 1 454 ? 31.581 -2.906 -29.701 1.00 92.38 454 GLY A C 1
ATOM 3478 O O . GLY A 1 454 ? 32.271 -2.021 -29.190 1.00 92.38 454 GLY A O 1
ATOM 3479 N N . HIS A 1 455 ? 31.191 -2.854 -30.980 1.00 94.75 455 HIS A N 1
ATOM 3480 C CA . HIS A 1 455 ? 31.528 -1.753 -31.889 1.00 94.75 455 HIS A CA 1
ATOM 3481 C C . HIS A 1 455 ? 30.517 -0.594 -31.895 1.00 94.75 455 HIS A C 1
ATOM 3483 O O . HIS A 1 455 ? 30.854 0.481 -32.396 1.00 94.75 455 HIS A O 1
ATOM 3489 N N . MET A 1 456 ? 29.315 -0.746 -31.325 1.00 94.81 456 MET A N 1
ATOM 3490 C CA . MET A 1 456 ? 28.357 0.364 -31.233 1.00 94.81 456 MET A CA 1
ATOM 3491 C C . MET A 1 456 ? 28.798 1.381 -30.172 1.00 94.81 456 MET A C 1
ATOM 3493 O O . MET A 1 456 ? 28.977 1.028 -29.002 1.00 94.81 456 MET A O 1
ATOM 3497 N N . THR A 1 457 ? 28.898 2.665 -30.530 1.00 94.19 457 THR A N 1
ATOM 3498 C CA . THR A 1 457 ? 29.115 3.726 -29.530 1.00 94.19 457 THR A CA 1
ATOM 3499 C C . THR A 1 457 ? 27.881 3.898 -28.637 1.00 94.19 457 THR A C 1
ATOM 3501 O O . THR A 1 457 ? 26.778 3.501 -29.006 1.00 94.19 457 THR A O 1
ATOM 3504 N N . VAL A 1 458 ? 28.030 4.547 -27.477 1.00 91.50 458 VAL A N 1
ATOM 3505 C CA . VAL A 1 458 ? 26.897 4.863 -26.578 1.00 91.50 458 VAL A CA 1
ATOM 3506 C C . VAL A 1 458 ? 25.794 5.650 -27.307 1.00 91.50 458 VAL A C 1
ATOM 3508 O O . VAL A 1 458 ? 24.611 5.449 -27.041 1.00 91.50 458 VAL A O 1
ATOM 3511 N N . GLU A 1 459 ? 26.155 6.507 -28.267 1.00 93.38 459 GLU A N 1
ATOM 3512 C CA . GLU A 1 459 ? 25.189 7.262 -29.071 1.00 93.38 459 GLU A CA 1
ATOM 3513 C C . GLU A 1 459 ? 24.496 6.389 -30.132 1.00 93.38 459 GLU A C 1
ATOM 3515 O O . GLU A 1 459 ? 23.291 6.525 -30.345 1.00 93.38 459 GLU A O 1
ATOM 3520 N N . ASP A 1 460 ? 25.204 5.433 -30.741 1.00 94.75 460 ASP A N 1
ATOM 3521 C CA . ASP A 1 460 ? 24.593 4.441 -31.636 1.00 94.75 460 ASP A CA 1
ATOM 3522 C C . ASP A 1 460 ? 23.632 3.515 -30.884 1.00 94.75 460 ASP A C 1
ATOM 3524 O O . ASP A 1 460 ? 22.540 3.232 -31.377 1.00 94.75 460 ASP A O 1
ATOM 3528 N N . GLN A 1 461 ? 24.006 3.087 -29.676 1.00 94.06 461 GLN A N 1
ATOM 3529 C CA . GLN A 1 461 ? 23.169 2.267 -28.799 1.00 94.06 461 GLN A CA 1
ATOM 3530 C C . GLN A 1 461 ? 21.906 3.030 -28.372 1.00 94.06 461 GLN A C 1
ATOM 3532 O O . GLN A 1 461 ? 20.801 2.523 -28.555 1.00 94.06 461 GLN A O 1
ATOM 3537 N N . ARG A 1 462 ? 22.031 4.283 -27.909 1.00 94.19 462 ARG A N 1
ATOM 3538 C CA . ARG A 1 462 ? 20.879 5.163 -27.617 1.00 94.19 462 ARG A CA 1
ATOM 3539 C C . ARG A 1 462 ? 19.971 5.352 -28.832 1.00 94.19 462 ARG A C 1
ATOM 3541 O O . ARG A 1 462 ? 18.754 5.238 -28.709 1.00 94.19 462 ARG A O 1
ATOM 3548 N N . ARG A 1 463 ? 20.545 5.598 -30.015 1.00 95.81 463 ARG A N 1
ATOM 3549 C CA . ARG A 1 463 ? 19.789 5.771 -31.266 1.00 95.81 463 ARG A CA 1
ATOM 3550 C C . ARG A 1 463 ? 19.056 4.490 -31.677 1.00 95.81 463 ARG A C 1
ATOM 3552 O O . ARG A 1 463 ? 17.925 4.578 -32.145 1.00 95.81 463 ARG A O 1
ATOM 3559 N N . TYR A 1 464 ? 19.655 3.320 -31.451 1.00 95.94 464 TYR A N 1
ATOM 3560 C CA . TYR A 1 464 ? 19.027 2.013 -31.669 1.00 95.94 464 TYR A CA 1
ATOM 3561 C C . TYR A 1 464 ? 17.863 1.764 -30.695 1.00 95.94 464 TYR A C 1
ATOM 3563 O O . TYR A 1 464 ? 16.778 1.372 -31.119 1.00 95.94 464 TYR A O 1
ATOM 3571 N N . VAL A 1 465 ? 18.052 2.048 -29.401 1.00 95.44 465 VAL A N 1
ATOM 3572 C CA . VAL A 1 465 ? 16.998 1.936 -28.374 1.00 95.44 465 VAL A CA 1
ATOM 3573 C C . VAL A 1 465 ? 15.833 2.887 -28.671 1.00 95.44 465 VAL A C 1
ATOM 3575 O O . VAL A 1 465 ? 14.677 2.480 -28.572 1.00 95.44 465 VAL A O 1
ATOM 3578 N N . ALA A 1 466 ? 16.110 4.125 -29.092 1.00 94.69 466 ALA A N 1
ATOM 3579 C CA . ALA A 1 466 ? 15.084 5.100 -29.467 1.00 94.69 466 ALA A CA 1
ATOM 3580 C C . ALA A 1 466 ? 14.293 4.680 -30.723 1.00 94.69 466 ALA A C 1
ATOM 3582 O O . ALA A 1 466 ? 13.063 4.756 -30.728 1.00 94.69 466 ALA A O 1
ATOM 3583 N N . ASP A 1 467 ? 14.976 4.189 -31.762 1.00 96.25 467 ASP A N 1
ATOM 3584 C CA . ASP A 1 467 ? 14.352 3.639 -32.972 1.00 96.25 467 ASP A CA 1
ATOM 3585 C C . ASP A 1 467 ? 13.452 2.433 -32.644 1.00 96.25 467 ASP A C 1
ATOM 3587 O O . ASP A 1 467 ? 12.286 2.413 -33.045 1.00 96.25 467 ASP A O 1
ATOM 3591 N N . TYR A 1 468 ? 13.939 1.484 -31.838 1.00 96.25 468 TYR A N 1
ATOM 3592 C CA . TYR A 1 468 ? 13.155 0.337 -31.369 1.00 96.25 468 TYR A CA 1
ATOM 3593 C C . TYR A 1 468 ? 11.931 0.768 -30.548 1.00 96.25 468 TYR A C 1
ATOM 3595 O O . TYR A 1 468 ? 10.810 0.349 -30.847 1.00 96.25 468 TYR A O 1
ATOM 3603 N N . LYS A 1 469 ? 12.111 1.673 -29.574 1.00 95.88 469 LYS A N 1
ATOM 3604 C CA . LYS A 1 469 ? 11.019 2.240 -28.766 1.00 95.88 469 LYS A CA 1
ATOM 3605 C C . LYS A 1 469 ? 9.931 2.849 -29.653 1.00 95.88 469 LYS A C 1
ATOM 3607 O O . LYS A 1 469 ? 8.763 2.536 -29.456 1.00 95.88 469 LYS A O 1
ATOM 3612 N N . SER A 1 470 ? 10.314 3.643 -30.659 1.00 95.50 470 SER A N 1
ATOM 3613 C CA . SER A 1 470 ? 9.381 4.323 -31.576 1.00 95.50 470 SER A CA 1
ATOM 3614 C C . SER A 1 470 ? 8.556 3.379 -32.464 1.00 95.50 470 SER A C 1
ATOM 3616 O O . SER A 1 470 ? 7.527 3.779 -33.006 1.00 95.50 470 SER A O 1
ATOM 3618 N N . LYS A 1 471 ? 9.006 2.127 -32.621 1.00 96.81 471 LYS A N 1
ATOM 3619 C CA . LYS A 1 471 ? 8.318 1.070 -33.380 1.00 96.81 471 LYS A CA 1
ATOM 3620 C C . LYS A 1 471 ? 7.421 0.203 -32.500 1.00 96.81 471 LYS A C 1
ATOM 3622 O O . LYS A 1 471 ? 6.460 -0.367 -33.009 1.00 96.81 471 LYS A O 1
ATOM 3627 N N . LEU A 1 472 ? 7.738 0.092 -31.209 1.00 97.31 472 LEU A N 1
ATOM 3628 C CA . LEU A 1 472 ? 6.999 -0.731 -30.251 1.00 97.31 472 LEU A CA 1
ATOM 3629 C C . LEU A 1 472 ? 5.909 0.061 -29.510 1.00 97.31 472 LEU A C 1
ATOM 3631 O O . LEU A 1 472 ? 4.813 -0.459 -29.303 1.00 97.31 472 LEU A O 1
ATOM 3635 N N . ILE A 1 473 ? 6.196 1.307 -29.122 1.00 96.62 473 ILE A N 1
ATOM 3636 C CA . ILE A 1 473 ? 5.308 2.192 -28.357 1.00 96.62 473 ILE A CA 1
ATOM 3637 C C . ILE A 1 473 ? 4.873 3.352 -29.258 1.00 96.62 473 ILE A C 1
ATOM 3639 O O . ILE A 1 473 ? 5.702 4.112 -29.758 1.00 96.62 473 ILE A O 1
ATOM 3643 N N . SER A 1 474 ? 3.566 3.487 -29.467 1.00 97.25 474 SER A N 1
ATOM 3644 C CA . SER A 1 474 ? 2.975 4.560 -30.273 1.00 97.25 474 SER A CA 1
ATOM 3645 C C . SER A 1 474 ? 2.855 5.890 -29.503 1.00 97.25 474 SER A C 1
ATOM 3647 O O . SER A 1 474 ? 2.836 5.887 -28.270 1.00 97.25 474 SER A O 1
ATOM 3649 N N . PRO A 1 475 ? 2.717 7.045 -30.189 1.00 96.50 475 PRO A N 1
ATOM 3650 C CA . PRO A 1 475 ? 2.566 8.346 -29.524 1.00 96.50 475 PRO A CA 1
ATOM 3651 C C . PRO A 1 475 ? 1.364 8.431 -28.569 1.00 96.50 475 PRO A C 1
ATOM 3653 O O . PRO A 1 475 ? 1.454 9.082 -27.529 1.00 96.50 475 PRO A O 1
ATOM 3656 N N . ASP A 1 476 ? 0.263 7.742 -28.885 1.00 96.62 476 ASP A N 1
ATOM 3657 C CA . ASP A 1 476 ? -0.928 7.689 -28.028 1.00 96.62 476 ASP A CA 1
ATOM 3658 C C . ASP A 1 476 ? -0.671 6.862 -26.755 1.00 96.62 476 ASP A C 1
ATOM 3660 O O . ASP A 1 476 ? -1.144 7.214 -25.674 1.00 96.62 476 ASP A O 1
ATOM 3664 N N . GLU A 1 477 ? 0.144 5.807 -26.846 1.00 97.06 477 GLU A N 1
ATOM 3665 C CA . GLU A 1 477 ? 0.595 5.014 -25.695 1.00 97.06 477 GLU A CA 1
ATOM 3666 C C . GLU A 1 477 ? 1.597 5.784 -24.815 1.00 97.06 477 GLU A C 1
ATOM 3668 O O . GLU A 1 477 ? 1.535 5.694 -23.586 1.00 97.06 477 GLU A O 1
ATOM 3673 N N . GLU A 1 478 ? 2.479 6.602 -25.403 1.00 94.75 478 GLU A N 1
ATOM 3674 C CA . GLU A 1 478 ? 3.329 7.526 -24.636 1.00 94.75 478 GLU A CA 1
ATOM 3675 C C . GLU A 1 478 ? 2.503 8.606 -23.918 1.00 94.75 478 GLU A C 1
ATOM 3677 O O . GLU A 1 478 ? 2.780 8.939 -22.760 1.00 94.75 478 GLU A O 1
ATOM 3682 N N . ALA A 1 479 ? 1.465 9.138 -24.573 1.00 95.75 479 ALA A N 1
ATOM 3683 C CA . ALA A 1 479 ? 0.544 10.102 -23.976 1.00 95.75 479 ALA A CA 1
ATOM 3684 C C . ALA A 1 479 ? -0.266 9.482 -22.822 1.00 95.75 479 ALA A C 1
ATOM 3686 O O . ALA A 1 479 ? -0.377 10.097 -21.755 1.00 95.75 479 ALA A O 1
ATOM 3687 N N . LEU A 1 480 ? -0.760 8.252 -23.005 1.00 96.31 480 LEU A N 1
ATOM 3688 C CA . LEU A 1 480 ? -1.440 7.459 -21.980 1.00 96.31 480 LEU A CA 1
ATOM 3689 C C . LEU A 1 480 ? -0.541 7.245 -20.753 1.00 96.31 480 LEU A C 1
ATOM 3691 O O . LEU A 1 480 ? -0.935 7.601 -19.643 1.00 96.31 480 LEU A O 1
ATOM 3695 N N . LEU A 1 481 ? 0.687 6.750 -20.944 1.00 94.06 481 LEU A N 1
ATOM 3696 C CA . LEU A 1 481 ? 1.667 6.578 -19.862 1.00 94.06 481 LEU A CA 1
ATOM 3697 C C . LEU A 1 481 ? 1.943 7.887 -19.114 1.00 94.06 481 LEU A C 1
ATOM 3699 O O . LEU A 1 481 ? 1.941 7.919 -17.883 1.00 94.06 481 LEU A O 1
ATOM 3703 N N . LYS A 1 482 ? 2.168 8.986 -19.843 1.00 94.62 482 LYS A N 1
ATOM 3704 C CA . LYS A 1 482 ? 2.489 10.294 -19.253 1.00 94.62 482 LYS A CA 1
ATOM 3705 C C . LYS A 1 482 ? 1.382 10.804 -18.321 1.00 94.62 482 LYS A C 1
ATOM 3707 O O . LYS A 1 482 ? 1.703 11.448 -17.313 1.00 94.62 482 LYS A O 1
ATOM 3712 N N . ARG A 1 483 ? 0.123 10.509 -18.667 1.00 95.94 483 ARG A N 1
ATOM 3713 C CA . ARG A 1 483 ? -1.109 10.909 -17.968 1.00 95.94 483 ARG A CA 1
ATOM 3714 C C . ARG A 1 483 ? -1.477 9.955 -16.826 1.00 95.94 483 ARG A C 1
ATOM 3716 O O . ARG A 1 483 ? -1.800 10.427 -15.741 1.00 95.94 483 ARG A O 1
ATOM 3723 N N . GLY A 1 484 ? -1.387 8.643 -17.043 1.00 97.12 484 GLY A N 1
ATOM 3724 C CA . GLY A 1 484 ? -1.858 7.622 -16.102 1.00 97.12 484 GLY A CA 1
ATOM 3725 C C . GLY A 1 484 ? -0.813 7.012 -15.162 1.00 97.12 484 GLY A C 1
ATOM 3726 O O . GLY A 1 484 ? -1.211 6.462 -14.139 1.00 97.12 484 GLY A O 1
ATOM 3727 N N . ALA A 1 485 ? 0.491 7.110 -15.451 1.00 97.12 485 ALA A N 1
ATOM 3728 C CA . ALA A 1 485 ? 1.545 6.410 -14.703 1.00 97.12 485 ALA A CA 1
ATOM 3729 C C . ALA A 1 485 ? 2.641 7.330 -14.122 1.00 97.12 485 ALA A C 1
ATOM 3731 O O . ALA A 1 485 ? 2.964 8.399 -14.660 1.00 97.12 485 ALA A O 1
ATOM 3732 N N . SER A 1 486 ? 3.267 6.890 -13.026 1.00 95.81 486 SER A N 1
ATOM 3733 C CA . SER A 1 486 ? 4.465 7.518 -12.435 1.00 95.81 486 SER A CA 1
ATOM 3734 C C . SER A 1 486 ? 5.515 6.554 -11.874 1.00 95.81 486 SER A C 1
ATOM 3736 O O . SER A 1 486 ? 6.562 7.029 -11.441 1.00 95.81 486 SER A O 1
ATOM 3738 N N . ALA A 1 487 ? 5.283 5.241 -11.900 1.00 93.31 487 ALA A N 1
ATOM 3739 C CA . ALA A 1 487 ? 6.232 4.224 -11.439 1.00 93.31 487 ALA A CA 1
ATOM 3740 C C . ALA A 1 487 ? 6.132 2.946 -12.307 1.00 93.31 487 ALA A C 1
ATOM 3742 O O . ALA A 1 487 ? 5.235 2.862 -13.146 1.00 93.31 487 ALA A O 1
ATOM 3743 N N . PRO A 1 488 ? 7.031 1.955 -12.155 1.00 89.44 488 PRO A N 1
ATOM 3744 C CA . PRO A 1 488 ? 6.909 0.659 -12.831 1.00 89.44 488 PRO A CA 1
ATOM 3745 C C . PRO A 1 488 ? 5.710 -0.173 -12.341 1.00 89.44 488 PRO A C 1
ATOM 3747 O O . PRO A 1 488 ? 5.147 0.089 -11.274 1.00 89.44 488 PRO A O 1
ATOM 3750 N N . GLY A 1 489 ? 5.356 -1.230 -13.078 1.00 89.88 489 GLY A N 1
ATOM 3751 C CA . GLY A 1 489 ? 4.236 -2.126 -12.764 1.00 89.88 489 GLY A CA 1
ATOM 3752 C C . GLY A 1 489 ? 4.219 -2.684 -11.335 1.00 89.88 489 GLY A C 1
ATOM 3753 O O . GLY A 1 489 ? 3.170 -2.671 -10.694 1.00 89.88 489 GLY A O 1
ATOM 3754 N N . TYR A 1 490 ? 5.378 -3.062 -10.783 1.00 89.12 490 TYR A N 1
ATOM 3755 C CA . TYR A 1 490 ? 5.505 -3.580 -9.409 1.00 89.12 490 TYR A CA 1
ATOM 3756 C C . TYR A 1 490 ? 5.202 -2.550 -8.299 1.00 89.12 490 TYR A C 1
ATOM 3758 O O . TYR A 1 490 ? 5.086 -2.908 -7.130 1.00 89.12 490 TYR A O 1
ATOM 3766 N N . HIS A 1 491 ? 5.031 -1.274 -8.656 1.00 94.06 491 HIS A N 1
ATOM 3767 C CA . HIS A 1 491 ? 4.537 -0.198 -7.794 1.00 94.06 491 HIS A CA 1
ATOM 3768 C C . HIS A 1 491 ? 3.131 0.276 -8.232 1.00 94.06 491 HIS A C 1
ATOM 3770 O O . HIS A 1 491 ? 2.811 1.465 -8.160 1.00 94.06 491 HIS A O 1
ATOM 3776 N N . TYR A 1 492 ? 2.301 -0.642 -8.748 1.00 96.94 492 TYR A N 1
ATOM 3777 C CA . TYR A 1 492 ? 0.982 -0.366 -9.343 1.00 96.94 492 TYR A CA 1
ATOM 3778 C C . TYR A 1 492 ? 1.015 0.770 -10.373 1.00 96.94 492 TYR A C 1
ATOM 3780 O O . TYR A 1 492 ? 0.160 1.660 -10.379 1.00 96.94 492 TYR A O 1
ATOM 3788 N N . LEU A 1 493 ? 2.054 0.767 -11.218 1.00 97.19 493 LEU A N 1
ATOM 3789 C CA . LEU A 1 493 ? 2.287 1.735 -12.299 1.00 97.19 493 LEU A CA 1
ATOM 3790 C C . LEU A 1 493 ? 2.428 3.197 -11.810 1.00 97.19 493 LEU A C 1
ATOM 3792 O O . LEU A 1 493 ? 2.507 4.132 -12.607 1.00 97.19 493 LEU A O 1
ATOM 3796 N N . GLY A 1 494 ? 2.434 3.437 -10.494 1.00 97.12 494 GLY A N 1
ATOM 3797 C CA . GLY A 1 494 ? 2.222 4.768 -9.925 1.00 97.12 494 GLY A CA 1
ATOM 3798 C C . GLY A 1 494 ? 0.900 5.398 -10.384 1.00 97.12 494 GLY A C 1
ATOM 3799 O O . GLY A 1 494 ? 0.844 6.597 -10.644 1.00 97.12 494 GLY A O 1
ATOM 3800 N N . CYS A 1 495 ? -0.153 4.597 -10.553 1.00 98.50 495 CYS A N 1
ATOM 3801 C CA . CYS A 1 495 ? -1.424 5.059 -11.096 1.00 98.50 495 CYS A CA 1
ATOM 3802 C C . CYS A 1 495 ? -2.431 5.387 -9.983 1.00 98.50 495 CYS A C 1
ATOM 3804 O O . CYS A 1 495 ? -2.877 4.499 -9.251 1.00 98.50 495 CYS A O 1
ATOM 3806 N N . ALA A 1 496 ? -2.843 6.656 -9.874 1.00 98.44 496 ALA A N 1
ATOM 3807 C CA . ALA A 1 496 ? -3.802 7.083 -8.854 1.00 98.44 496 ALA A CA 1
ATOM 3808 C C . ALA A 1 496 ? -5.176 6.397 -8.968 1.00 98.44 496 ALA A C 1
ATOM 3810 O O . ALA A 1 496 ? -5.832 6.232 -7.947 1.00 98.44 496 ALA A O 1
ATOM 3811 N N . LYS A 1 497 ? -5.594 5.947 -10.163 1.00 98.62 497 LYS A N 1
ATOM 3812 C CA . LYS A 1 497 ? -6.813 5.136 -10.361 1.00 98.62 497 LYS A CA 1
ATOM 3813 C C . LYS A 1 497 ? -6.757 3.852 -9.534 1.00 98.62 497 LYS A C 1
ATOM 3815 O O . LYS A 1 497 ? -7.629 3.621 -8.699 1.00 98.62 497 LYS A O 1
ATOM 3820 N N . ILE A 1 498 ? -5.674 3.095 -9.699 1.00 98.62 498 ILE A N 1
ATOM 3821 C CA . ILE A 1 498 ? -5.448 1.816 -9.023 1.00 98.62 498 ILE A CA 1
ATOM 3822 C C . ILE A 1 498 ? -5.400 2.034 -7.503 1.00 98.62 498 ILE A C 1
ATOM 3824 O O . ILE A 1 498 ? -6.197 1.458 -6.766 1.00 98.62 498 ILE A O 1
ATOM 3828 N N . PHE A 1 499 ? -4.540 2.941 -7.022 1.00 98.69 499 PHE A N 1
ATOM 3829 C CA . PHE A 1 499 ? -4.421 3.232 -5.586 1.00 98.69 499 PHE A CA 1
ATOM 3830 C C . PHE A 1 499 ? -5.709 3.789 -4.959 1.00 98.69 499 PHE A C 1
ATOM 3832 O O . PHE A 1 499 ? -6.014 3.463 -3.810 1.00 98.69 499 PHE A O 1
ATOM 3839 N N . ALA A 1 500 ? -6.493 4.585 -5.692 1.00 98.62 500 ALA A N 1
ATOM 3840 C CA . ALA A 1 500 ? -7.746 5.122 -5.177 1.00 98.62 500 ALA A CA 1
ATOM 3841 C C . ALA A 1 500 ? -8.844 4.054 -5.061 1.00 98.62 500 ALA A C 1
ATOM 3843 O O . ALA A 1 500 ? -9.554 4.026 -4.055 1.00 98.62 500 ALA A O 1
ATOM 3844 N N . GLN A 1 501 ? -8.958 3.147 -6.039 1.00 98.81 501 GLN A N 1
ATOM 3845 C CA . GLN A 1 501 ? -9.867 1.998 -5.954 1.00 98.81 501 GLN A CA 1
ATOM 3846 C C . GLN A 1 501 ? -9.482 1.064 -4.796 1.00 98.81 501 GLN A C 1
ATOM 3848 O O . GLN A 1 501 ? -10.355 0.635 -4.043 1.00 98.81 501 GLN A 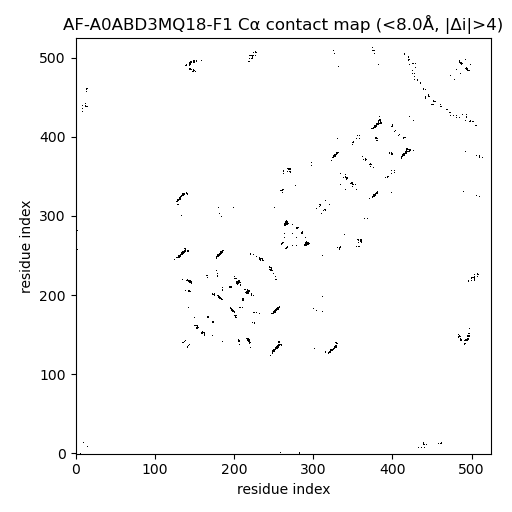O 1
ATOM 3853 N N . ILE A 1 502 ? -8.180 0.822 -4.595 1.00 98.88 502 ILE A N 1
ATOM 3854 C CA . ILE A 1 502 ? -7.655 0.053 -3.457 1.00 98.88 502 ILE A CA 1
ATOM 3855 C C . ILE A 1 502 ? -8.057 0.698 -2.120 1.00 98.88 502 ILE A C 1
ATOM 3857 O O . ILE A 1 502 ? -8.614 0.020 -1.257 1.00 98.88 502 ILE A O 1
ATOM 3861 N N . GLY A 1 503 ? -7.813 2.002 -1.949 1.00 98.75 503 GLY A N 1
ATOM 3862 C CA . GLY A 1 503 ? -8.134 2.715 -0.708 1.00 98.75 503 GLY A CA 1
ATOM 3863 C C . GLY A 1 503 ? -9.630 2.715 -0.378 1.00 98.75 503 GLY A C 1
ATOM 3864 O O . GLY A 1 503 ? -10.011 2.424 0.756 1.00 98.75 503 GLY A O 1
ATOM 3865 N N . GLU A 1 504 ? -10.485 2.966 -1.372 1.00 98.44 504 GLU A N 1
ATOM 3866 C CA . GLU A 1 504 ? -11.947 2.859 -1.237 1.00 98.44 504 GLU A CA 1
ATOM 3867 C C . GLU A 1 504 ? -12.388 1.445 -0.830 1.00 98.44 504 GLU A C 1
ATOM 3869 O O . GLU A 1 504 ? -13.197 1.293 0.085 1.00 98.44 504 GLU A O 1
ATOM 3874 N N . ALA A 1 505 ? -11.830 0.403 -1.455 1.00 98.81 505 ALA A N 1
ATOM 3875 C CA . ALA A 1 505 ? -12.169 -0.986 -1.148 1.00 98.81 505 ALA A CA 1
ATOM 3876 C C . ALA A 1 505 ? -11.724 -1.408 0.264 1.00 98.81 505 ALA A C 1
ATOM 3878 O O . ALA A 1 505 ? -12.461 -2.112 0.954 1.00 98.81 505 ALA A O 1
ATOM 3879 N N . PHE A 1 506 ? -10.557 -0.947 0.727 1.00 98.88 506 PHE A N 1
ATOM 3880 C CA . PHE A 1 506 ? -10.106 -1.158 2.106 1.00 98.88 506 PHE A CA 1
ATOM 3881 C C . PHE A 1 506 ? -11.022 -0.456 3.124 1.00 98.88 506 PHE A C 1
ATOM 3883 O O . PHE A 1 506 ? -11.318 -1.026 4.174 1.00 98.88 506 PHE A O 1
ATOM 3890 N N . ALA A 1 507 ? -11.495 0.757 2.821 1.00 98.31 507 ALA A N 1
ATOM 3891 C CA . ALA A 1 507 ? -12.378 1.508 3.712 1.00 98.31 507 ALA A CA 1
ATOM 3892 C C . ALA A 1 507 ? -13.783 0.899 3.775 1.00 98.31 507 ALA A C 1
ATOM 3894 O O . ALA A 1 507 ? -14.317 0.710 4.864 1.00 98.31 507 ALA A O 1
ATOM 3895 N N . GLU A 1 508 ? -14.371 0.533 2.635 1.00 97.31 508 GLU A N 1
ATOM 3896 C CA . GLU A 1 508 ? -15.688 -0.109 2.610 1.00 97.31 508 GLU A CA 1
ATOM 3897 C C . GLU A 1 508 ? -15.649 -1.502 3.265 1.00 97.31 508 GLU A C 1
ATOM 3899 O O . GLU A 1 508 ? -16.579 -1.844 3.991 1.00 97.31 508 GLU A O 1
ATOM 3904 N N . ALA A 1 509 ? -14.556 -2.267 3.135 1.00 98.25 509 ALA A N 1
ATOM 3905 C CA . ALA A 1 509 ? -14.379 -3.521 3.877 1.00 98.25 509 ALA A CA 1
ATOM 3906 C C . ALA A 1 509 ? -14.359 -3.312 5.408 1.00 98.25 509 ALA A C 1
ATOM 3908 O O . ALA A 1 509 ? -15.000 -4.071 6.138 1.00 98.25 509 ALA A O 1
ATOM 3909 N N . MET A 1 510 ? -13.686 -2.262 5.899 1.00 96.06 510 MET A N 1
ATOM 3910 C CA . MET A 1 510 ? -13.723 -1.885 7.321 1.00 96.06 510 MET A CA 1
ATOM 3911 C C . MET A 1 510 ? -15.130 -1.477 7.767 1.00 96.06 510 MET A C 1
ATOM 3913 O O . MET A 1 510 ? -15.655 -2.019 8.739 1.00 96.06 510 MET A O 1
ATOM 3917 N N . LEU A 1 511 ? -15.779 -0.580 7.023 1.00 92.69 511 LEU A N 1
ATOM 3918 C CA . LEU A 1 511 ? -17.125 -0.091 7.333 1.00 92.69 511 LEU A CA 1
ATOM 3919 C C . LEU A 1 511 ? -18.170 -1.218 7.297 1.00 92.69 511 LEU A C 1
ATOM 3921 O O . LEU A 1 511 ? -19.119 -1.201 8.080 1.00 92.69 511 LEU A O 1
ATOM 3925 N N . GLN A 1 512 ? -18.004 -2.229 6.441 1.00 93.00 512 GLN A N 1
ATOM 3926 C CA . GLN A 1 512 ? -18.852 -3.424 6.441 1.00 93.00 512 GLN A CA 1
ATOM 3927 C C . GLN A 1 512 ? -18.665 -4.273 7.705 1.00 93.00 512 GLN A C 1
ATOM 3929 O O . GLN A 1 512 ? -19.669 -4.710 8.271 1.00 93.00 512 GLN A O 1
ATOM 3934 N N . MET A 1 513 ? -17.433 -4.450 8.199 1.00 92.81 513 MET A N 1
ATOM 3935 C CA . MET A 1 513 ? -17.183 -5.114 9.487 1.00 92.81 513 MET A CA 1
ATOM 3936 C C . MET A 1 513 ? -17.764 -4.309 10.664 1.00 92.81 513 MET A C 1
ATOM 3938 O O . MET A 1 513 ? -18.496 -4.881 11.475 1.00 92.81 513 MET A O 1
ATOM 3942 N N . GLU A 1 514 ? -17.558 -2.985 10.719 1.00 86.94 514 GLU A N 1
ATOM 3943 C CA . GLU A 1 514 ? -18.158 -2.107 11.745 1.00 86.94 514 GLU A CA 1
ATOM 3944 C C . GLU A 1 514 ? -19.695 -2.208 11.761 1.00 86.94 514 GLU A C 1
ATOM 3946 O O . GLU A 1 514 ? -20.317 -2.367 12.820 1.00 86.94 514 GLU A O 1
ATOM 3951 N N . ARG A 1 515 ? -20.327 -2.155 10.579 1.00 86.56 515 ARG A N 1
ATOM 3952 C CA . ARG A 1 515 ? -21.785 -2.279 10.410 1.00 86.56 515 ARG A CA 1
ATOM 3953 C C . ARG A 1 515 ? -22.283 -3.673 10.806 1.00 86.56 515 ARG A C 1
ATOM 3955 O O . ARG A 1 515 ? -23.331 -3.768 11.446 1.00 86.56 515 ARG A O 1
ATOM 3962 N N . ALA A 1 516 ? -21.549 -4.738 10.480 1.00 85.31 516 ALA A N 1
ATOM 3963 C CA . ALA A 1 516 ? -21.901 -6.113 10.840 1.00 85.31 516 ALA A CA 1
ATOM 3964 C C . ALA A 1 516 ? -21.825 -6.354 12.358 1.00 85.31 516 ALA A C 1
ATOM 3966 O O . ALA A 1 516 ? -22.797 -6.841 12.940 1.00 85.31 516 ALA A O 1
ATOM 3967 N N . ALA A 1 517 ? -20.734 -5.939 13.010 1.00 82.44 517 ALA A N 1
ATOM 3968 C CA . ALA A 1 517 ? -20.577 -6.012 14.464 1.00 82.44 517 ALA A CA 1
ATOM 3969 C C . ALA A 1 517 ? -21.662 -5.190 15.186 1.00 82.44 517 ALA A C 1
ATOM 3971 O O . ALA A 1 517 ? -22.358 -5.696 16.069 1.00 82.44 517 ALA A O 1
ATOM 3972 N N . SER A 1 518 ? -21.906 -3.956 14.727 1.00 79.81 518 SER A N 1
ATOM 3973 C CA . SER A 1 518 ? -22.986 -3.096 15.234 1.00 79.81 518 SER A CA 1
ATOM 3974 C C . SER A 1 518 ? -24.373 -3.730 15.084 1.00 79.81 518 SER A C 1
ATOM 3976 O O . SER A 1 518 ? -25.226 -3.580 15.959 1.00 79.81 518 SER A O 1
ATOM 3978 N N . ALA A 1 519 ? -24.625 -4.437 13.980 1.00 77.56 519 ALA A N 1
ATOM 3979 C CA . ALA A 1 519 ? -25.884 -5.137 13.740 1.00 77.56 519 ALA A CA 1
ATOM 3980 C C . ALA A 1 519 ? -26.016 -6.440 14.544 1.00 77.56 519 ALA A C 1
ATOM 3982 O O . ALA A 1 519 ? -27.140 -6.896 14.747 1.00 77.56 519 ALA A O 1
ATOM 3983 N N . GLN A 1 520 ? -24.912 -7.039 14.997 1.00 78.50 520 GLN A N 1
ATOM 3984 C CA . GLN A 1 520 ? -24.931 -8.208 15.874 1.00 78.50 520 GLN A CA 1
ATOM 3985 C C . GLN A 1 520 ? -25.223 -7.808 17.325 1.00 78.50 520 GLN A C 1
ATOM 3987 O O . GLN A 1 520 ? -26.177 -8.322 17.903 1.00 78.50 520 GLN A O 1
ATOM 3992 N N . LEU A 1 521 ? -24.522 -6.801 17.858 1.00 75.88 521 LEU A N 1
ATOM 3993 C CA . LEU A 1 521 ? -24.769 -6.264 19.206 1.00 75.88 521 LEU A CA 1
ATOM 3994 C C . LEU A 1 521 ? -26.231 -5.807 19.397 1.00 75.88 521 LEU A C 1
ATOM 3996 O O . LEU A 1 521 ? -26.822 -6.023 20.449 1.00 75.88 521 LEU A O 1
ATOM 4000 N N . ARG A 1 522 ? -26.860 -5.245 18.352 1.00 77.12 522 ARG A N 1
ATOM 4001 C CA . ARG A 1 522 ? -28.288 -4.851 18.341 1.00 77.12 522 ARG A CA 1
ATOM 4002 C C . ARG A 1 522 ? -29.297 -6.014 18.297 1.00 77.12 522 ARG A C 1
ATOM 4004 O O . ARG A 1 522 ? -30.495 -5.746 18.306 1.00 77.12 522 ARG A O 1
ATOM 4011 N N . LYS A 1 523 ? -28.853 -7.270 18.182 1.00 80.00 523 LYS A N 1
ATOM 4012 C CA . LYS A 1 523 ? -29.702 -8.478 18.300 1.00 80.00 523 LYS A CA 1
ATOM 4013 C C . LYS A 1 523 ? -29.536 -9.184 19.647 1.00 80.00 523 LYS A C 1
ATOM 4015 O O . LYS A 1 523 ? -30.336 -10.057 19.970 1.00 80.00 523 LYS A O 1
ATOM 4020 N N . GLU A 1 524 ? -28.463 -8.868 20.366 1.00 81.38 524 GLU A N 1
ATOM 4021 C CA . GLU A 1 524 ? -28.087 -9.482 21.645 1.00 81.38 524 GLU A CA 1
ATOM 4022 C C . GLU A 1 524 ? -28.554 -8.647 22.852 1.00 81.38 524 GLU A C 1
ATOM 4024 O O . GLU A 1 524 ? -28.568 -9.156 23.974 1.00 81.38 524 GLU A O 1
ATOM 4029 N N . ALA A 1 525 ? -28.968 -7.397 22.606 1.00 65.25 525 ALA A N 1
ATOM 4030 C CA . ALA A 1 525 ? -29.563 -6.451 23.555 1.00 65.25 525 ALA A CA 1
ATOM 4031 C C . ALA A 1 525 ? -31.085 -6.304 23.365 1.00 65.25 525 ALA A C 1
ATOM 4033 O O . ALA A 1 525 ? -31.774 -6.146 24.399 1.00 65.25 525 ALA A O 1
#

InterPro domains:
  IPR005181 Sialate O-acetylesterase domain [PF03629] (130-398)
  IPR036514 SGNH hydrolase superfamily [G3DSA:3.40.50.1110] (130-445)
  IPR052940 Carbohydrate Esterase 6 [PTHR31988] (119-516)